Protein AF-A0A9E1IC65-F1 (afdb_monomer_lite)

Structure (mmCIF, N/CA/C/O backbone):
data_AF-A0A9E1IC65-F1
#
_entry.id   AF-A0A9E1IC65-F1
#
loop_
_atom_site.group_PDB
_atom_site.id
_atom_site.type_symbol
_atom_site.label_atom_id
_atom_site.label_alt_id
_atom_site.label_comp_id
_atom_site.label_asym_id
_atom_site.label_entity_id
_atom_site.label_seq_id
_atom_site.pdbx_PDB_ins_code
_atom_site.Cartn_x
_atom_site.Cartn_y
_atom_site.Cartn_z
_atom_site.occupancy
_atom_site.B_iso_or_equiv
_atom_site.auth_seq_id
_atom_site.auth_comp_id
_atom_site.auth_asym_id
_atom_site.auth_atom_id
_atom_site.pdbx_PDB_model_num
ATOM 1 N N . MET A 1 1 ? 51.154 39.496 9.531 1.00 29.27 1 MET A N 1
ATOM 2 C CA . MET A 1 1 ? 51.432 40.783 10.211 1.00 29.27 1 MET A CA 1
ATOM 3 C C . MET A 1 1 ? 50.122 41.545 10.350 1.00 29.27 1 MET A C 1
ATOM 5 O O . MET A 1 1 ? 49.522 41.789 9.315 1.00 29.27 1 MET A O 1
ATOM 9 N N . ARG A 1 2 ? 49.775 41.939 11.593 1.00 27.33 2 ARG A N 1
ATOM 10 C CA . ARG A 1 2 ? 48.664 42.824 12.035 1.00 27.33 2 ARG A CA 1
ATOM 11 C C . ARG A 1 2 ? 47.239 42.296 11.797 1.00 27.33 2 ARG A C 1
ATOM 13 O O . ARG A 1 2 ? 46.967 41.822 10.711 1.00 27.33 2 ARG A O 1
ATOM 20 N N . HIS A 1 3 ? 46.242 42.415 12.674 1.00 28.25 3 HIS A N 1
ATOM 21 C CA . HIS A 1 3 ? 46.009 42.673 14.115 1.00 28.25 3 HIS A CA 1
ATOM 22 C C . HIS A 1 3 ? 44.489 42.391 14.293 1.00 28.25 3 HIS A C 1
ATOM 24 O O . HIS A 1 3 ? 43.756 42.529 13.319 1.00 28.25 3 HIS A O 1
ATOM 30 N N . VAL A 1 4 ? 43.976 41.906 15.430 1.00 24.27 4 VAL A N 1
ATOM 31 C CA . VAL A 1 4 ? 43.189 42.648 16.461 1.00 24.27 4 VAL A CA 1
ATOM 32 C C . VAL A 1 4 ? 42.519 41.524 17.296 1.00 24.27 4 VAL A C 1
ATOM 34 O O . VAL A 1 4 ? 41.928 40.638 16.695 1.00 24.27 4 VAL A O 1
ATOM 37 N N . PHE A 1 5 ? 42.816 41.283 18.579 1.00 24.31 5 PHE A N 1
ATOM 38 C CA . PHE A 1 5 ? 42.510 41.973 19.853 1.00 24.31 5 PHE A CA 1
ATOM 39 C C . PHE A 1 5 ? 41.384 41.286 20.669 1.00 24.31 5 PHE A C 1
ATOM 41 O O . PHE A 1 5 ? 40.281 41.064 20.189 1.00 24.31 5 PHE A O 1
ATOM 48 N N . CYS A 1 6 ? 41.764 40.953 21.907 1.00 21.20 6 CYS A N 1
ATOM 49 C CA . CYS A 1 6 ? 41.114 40.277 23.037 1.00 21.20 6 CYS A CA 1
ATOM 50 C C . CYS A 1 6 ? 39.688 40.728 23.428 1.00 21.20 6 CYS A C 1
ATOM 52 O O . CYS A 1 6 ? 39.386 41.910 23.313 1.00 21.20 6 CYS A O 1
ATOM 54 N N . PHE A 1 7 ? 38.908 39.862 24.101 1.00 21.86 7 PHE A N 1
ATOM 55 C CA . PHE A 1 7 ? 38.798 39.872 25.578 1.00 21.86 7 PHE A CA 1
ATOM 56 C C . PHE A 1 7 ? 38.049 38.657 26.156 1.00 21.86 7 PHE A C 1
ATOM 58 O O . PHE A 1 7 ? 37.003 38.243 25.673 1.00 21.86 7 PHE A O 1
ATOM 65 N N . LEU A 1 8 ? 38.629 38.132 27.236 1.00 20.72 8 LEU A N 1
ATOM 66 C CA . LEU A 1 8 ? 38.137 37.085 28.123 1.00 20.72 8 LEU A CA 1
ATOM 67 C C . LEU A 1 8 ? 37.553 37.784 29.362 1.00 20.72 8 LEU A C 1
ATOM 69 O O . LEU A 1 8 ? 38.257 38.593 29.969 1.00 20.72 8 LEU A O 1
ATOM 73 N N . VAL A 1 9 ? 36.313 37.487 29.756 1.00 21.83 9 VAL A N 1
ATOM 74 C CA . VAL A 1 9 ? 35.778 37.852 31.079 1.00 21.83 9 VAL A CA 1
ATOM 75 C C . VAL A 1 9 ? 35.078 36.638 31.679 1.00 21.83 9 VAL A C 1
ATOM 77 O O . VAL A 1 9 ? 34.094 36.134 31.151 1.00 21.83 9 VAL A O 1
ATOM 80 N N . LEU A 1 10 ? 35.647 36.188 32.794 1.00 22.09 10 LEU A N 1
ATOM 81 C CA . LEU A 1 10 ? 35.143 35.189 33.728 1.00 22.09 10 LEU A CA 1
ATOM 82 C C . LEU A 1 10 ? 34.311 35.924 34.790 1.00 22.09 10 LEU A C 1
ATOM 84 O O . LEU A 1 10 ? 34.825 36.855 35.410 1.00 22.09 10 LEU A O 1
ATOM 88 N N . LEU A 1 11 ? 33.074 35.493 35.041 1.00 23.09 11 LEU A N 1
ATOM 89 C CA . LEU A 1 11 ? 32.314 35.853 36.242 1.00 23.09 11 LEU A CA 1
ATOM 90 C C . LEU A 1 11 ? 31.618 34.608 36.806 1.00 23.09 11 LEU A C 1
ATOM 92 O O . LEU A 1 11 ? 31.007 33.828 36.081 1.00 23.09 11 LEU A O 1
ATOM 96 N N . LEU A 1 12 ? 31.782 34.433 38.115 1.00 22.89 12 LEU A N 1
ATOM 97 C CA . LEU A 1 12 ? 31.319 33.328 38.952 1.00 22.89 12 LEU A CA 1
ATOM 98 C C . LEU A 1 12 ? 29.917 33.606 39.538 1.00 22.89 12 LEU A C 1
ATOM 100 O O . LEU A 1 12 ? 29.748 34.651 40.157 1.00 22.89 12 LEU A O 1
ATOM 104 N N . LEU A 1 13 ? 29.035 32.587 39.456 1.00 25.77 13 LEU A N 1
ATOM 105 C CA . LEU A 1 13 ? 27.944 32.172 40.386 1.00 25.77 13 LEU A CA 1
ATOM 106 C C . LEU A 1 13 ? 26.716 33.113 40.582 1.00 25.77 13 LEU A C 1
ATOM 108 O O . LEU A 1 13 ? 26.878 34.320 40.441 1.00 25.77 13 LEU A O 1
ATOM 112 N N . PRO A 1 14 ? 25.490 32.614 40.932 1.00 23.92 14 PRO A N 1
ATOM 113 C CA . PRO A 1 14 ? 25.208 31.407 41.735 1.00 23.92 14 PRO A CA 1
ATOM 114 C C . PRO A 1 14 ? 24.050 30.479 41.286 1.00 23.92 14 PRO A C 1
ATOM 116 O O . PRO A 1 14 ? 23.178 30.825 40.494 1.00 23.92 14 PRO A O 1
ATOM 119 N N . SER A 1 15 ? 24.029 29.285 41.889 1.00 29.58 15 SER A N 1
ATOM 120 C CA . SER A 1 15 ? 22.929 28.317 41.880 1.00 29.58 15 SER A CA 1
ATOM 121 C C . SER A 1 15 ? 21.605 28.933 42.345 1.00 29.58 15 SER A C 1
ATOM 123 O O . SER A 1 15 ? 21.526 29.468 43.450 1.00 29.58 15 SER A O 1
ATOM 125 N N . SER A 1 16 ? 20.545 28.786 41.548 1.00 23.80 16 SER A N 1
ATOM 126 C CA . SER A 1 16 ? 19.160 28.895 42.020 1.00 23.80 16 SER A CA 1
ATOM 127 C C . SER A 1 16 ? 18.233 27.981 41.207 1.00 23.80 16 SER A C 1
ATOM 129 O O . SER A 1 16 ? 18.152 28.041 39.986 1.00 23.80 16 SER A O 1
ATOM 131 N N . THR A 1 17 ? 17.633 27.056 41.950 1.00 25.48 17 THR A N 1
ATOM 132 C CA . THR A 1 17 ? 16.370 26.325 41.768 1.00 25.48 17 THR A CA 1
ATOM 133 C C . THR A 1 17 ? 15.475 26.644 40.558 1.00 25.48 17 THR A C 1
ATOM 135 O O . THR A 1 17 ? 14.987 27.760 40.419 1.00 25.48 17 THR A O 1
ATOM 138 N N . LEU A 1 18 ? 15.173 25.580 39.796 1.00 35.72 18 LEU A N 1
ATOM 139 C CA . LEU A 1 18 ? 13.848 25.169 39.289 1.00 35.72 18 LEU A CA 1
ATOM 140 C C . LEU A 1 18 ? 12.803 26.274 39.037 1.00 35.72 18 LEU A C 1
ATOM 142 O O . LEU A 1 18 ? 12.090 26.673 39.952 1.00 35.72 18 LEU A O 1
ATOM 146 N N . ALA A 1 19 ? 12.613 26.623 37.763 1.00 23.31 19 ALA A N 1
ATOM 147 C CA . ALA A 1 19 ? 11.304 26.924 37.173 1.00 23.31 19 ALA A CA 1
ATOM 148 C C . ALA A 1 19 ? 11.429 26.912 35.636 1.00 23.31 19 ALA A C 1
ATOM 150 O O . ALA A 1 19 ? 12.021 27.816 35.047 1.00 23.31 19 ALA A O 1
ATOM 151 N N . ARG A 1 20 ? 10.894 25.876 34.973 1.00 25.72 20 ARG A N 1
ATOM 152 C CA . ARG A 1 20 ? 10.698 25.877 33.512 1.00 25.72 20 ARG A CA 1
ATOM 153 C C . ARG A 1 20 ? 9.511 26.799 33.179 1.00 25.72 20 ARG A C 1
ATOM 155 O O . ARG A 1 20 ? 8.475 26.676 33.831 1.00 25.72 20 ARG A O 1
ATOM 162 N N . PRO A 1 21 ? 9.611 27.704 32.190 1.00 26.75 21 PRO A N 1
ATOM 163 C CA . PRO A 1 21 ? 8.487 28.544 31.807 1.00 26.75 21 PRO A CA 1
ATOM 164 C C . PRO A 1 21 ? 7.533 27.762 30.897 1.00 26.75 21 PRO A C 1
ATOM 166 O O . PRO A 1 21 ? 7.860 27.460 29.751 1.00 26.75 21 PRO A O 1
ATOM 169 N N . HIS A 1 22 ? 6.328 27.476 31.394 1.00 28.56 22 HIS A N 1
ATOM 170 C CA . HIS A 1 22 ? 5.188 27.119 30.552 1.00 28.56 22 HIS A CA 1
ATOM 171 C C . HIS A 1 22 ? 4.829 28.315 29.662 1.00 28.56 22 HIS A C 1
ATOM 173 O O . HIS A 1 22 ? 4.206 29.279 30.109 1.00 28.56 22 HIS A O 1
ATOM 179 N N . LYS A 1 23 ? 5.199 28.249 28.382 1.00 26.09 23 LYS A N 1
ATOM 180 C CA . LYS A 1 23 ? 4.538 29.028 27.335 1.00 26.09 23 LYS A CA 1
ATOM 181 C C . LYS A 1 23 ? 3.358 28.208 26.825 1.00 26.09 23 LYS A C 1
ATOM 183 O O . LYS A 1 23 ? 3.530 27.293 26.031 1.00 26.09 23 LYS A O 1
ATOM 188 N N . LYS A 1 24 ? 2.168 28.557 27.320 1.00 29.45 24 LYS A N 1
ATOM 189 C CA . LYS A 1 24 ? 0.877 28.222 26.713 1.00 29.45 24 LYS A CA 1
ATOM 190 C C . LYS A 1 24 ? 0.864 28.796 25.293 1.00 29.45 24 LYS A C 1
ATOM 192 O O . LYS A 1 24 ? 0.723 30.007 25.128 1.00 29.45 24 LYS A O 1
ATOM 197 N N . ALA A 1 25 ? 1.058 27.939 24.298 1.00 27.72 25 ALA A N 1
ATOM 198 C CA . ALA A 1 25 ? 0.564 28.193 22.957 1.00 27.72 25 ALA A CA 1
ATOM 199 C C . ALA A 1 25 ? -0.916 27.787 22.944 1.00 27.72 25 ALA A C 1
ATOM 201 O O . ALA A 1 25 ? -1.275 26.720 23.434 1.00 27.72 25 ALA A O 1
ATOM 202 N N . GLN A 1 26 ? -1.762 28.699 22.480 1.00 32.38 26 GLN A N 1
ATOM 203 C CA . GLN A 1 26 ? -3.153 28.444 22.128 1.00 32.38 26 GLN A CA 1
ATOM 204 C C . GLN A 1 26 ? -3.204 27.373 21.035 1.00 32.38 26 GLN A C 1
ATOM 206 O O . GLN A 1 26 ? -2.729 27.612 19.929 1.00 32.38 26 GLN A O 1
ATOM 211 N N . THR A 1 27 ? -3.798 26.232 21.354 1.00 33.16 27 THR A N 1
ATOM 212 C CA . THR A 1 27 ? -4.341 25.258 20.404 1.00 33.16 27 THR A CA 1
ATOM 213 C C . THR A 1 27 ? -5.614 24.737 21.039 1.00 33.16 27 THR A C 1
ATOM 215 O O . THR A 1 27 ? -5.593 24.357 22.212 1.00 33.16 27 THR A O 1
ATOM 218 N N . ASP A 1 28 ? -6.705 24.822 20.291 1.00 35.25 28 ASP A N 1
ATOM 219 C CA . ASP A 1 28 ? -8.028 24.404 20.720 1.00 35.25 28 ASP A CA 1
ATOM 220 C C . ASP A 1 28 ? -8.052 22.924 21.125 1.00 35.25 28 ASP A C 1
ATOM 222 O O . ASP A 1 28 ? -7.306 22.079 20.628 1.00 35.25 28 ASP A O 1
ATOM 226 N N . ASP A 1 29 ? -8.891 22.689 22.121 1.00 40.97 29 ASP A N 1
ATOM 227 C CA . ASP A 1 29 ? -9.025 21.521 22.974 1.00 40.97 29 ASP A CA 1
ATOM 228 C C . ASP A 1 29 ? -9.758 20.380 22.251 1.00 40.97 29 ASP A C 1
ATOM 230 O O . ASP A 1 29 ? -10.982 20.379 22.150 1.00 40.97 29 ASP A O 1
ATOM 234 N N . LEU A 1 30 ? -9.001 19.410 21.737 1.00 46.44 30 LEU A N 1
ATOM 235 C CA . LEU A 1 30 ? -9.465 18.039 21.523 1.00 46.44 30 LEU A CA 1
ATOM 236 C C . LEU A 1 30 ? -8.385 17.113 22.089 1.00 46.44 30 LEU A C 1
ATOM 238 O O . LEU A 1 30 ? -7.397 16.788 21.422 1.00 46.44 30 LEU A O 1
ATOM 242 N N . SER A 1 31 ? -8.528 16.753 23.364 1.00 67.75 31 SER A N 1
ATOM 243 C CA . SER A 1 31 ? -7.747 15.682 23.981 1.00 67.75 31 SER A CA 1
ATOM 244 C C . SER A 1 31 ? -8.004 14.376 23.226 1.00 67.75 31 SER A C 1
ATOM 246 O O . SER A 1 31 ? -9.156 13.981 23.080 1.00 67.75 31 SER A O 1
ATOM 248 N N . LEU A 1 32 ? -6.944 13.728 22.738 1.00 82.25 32 LEU A N 1
ATOM 249 C CA . LEU A 1 32 ? -7.019 12.363 22.213 1.00 82.25 32 LEU A CA 1
ATOM 250 C C . LEU A 1 32 ? -7.112 11.409 23.404 1.00 82.25 32 LEU A C 1
ATOM 252 O O . LEU A 1 32 ? -6.201 11.427 24.235 1.00 82.25 32 LEU A O 1
ATOM 256 N N . ASP A 1 33 ? -8.184 10.623 23.491 1.00 88.19 33 ASP A N 1
ATOM 257 C CA . ASP A 1 33 ? -8.290 9.580 24.514 1.00 88.19 33 ASP A CA 1
ATOM 258 C C . ASP A 1 33 ? -7.548 8.324 24.048 1.00 88.19 33 ASP A C 1
ATOM 260 O O . ASP A 1 33 ? -7.618 7.971 22.872 1.00 88.19 33 ASP A O 1
ATOM 264 N N . VAL A 1 34 ? -6.811 7.670 24.944 1.00 92.50 34 VAL A N 1
ATOM 265 C CA . VAL A 1 34 ? -6.111 6.411 24.650 1.00 92.50 34 VAL A CA 1
ATOM 266 C C . VAL A 1 34 ? -6.765 5.320 25.479 1.00 92.50 34 VAL A C 1
ATOM 268 O O . VAL A 1 34 ? -6.668 5.325 26.708 1.00 92.50 34 VAL A O 1
ATOM 271 N N . VAL A 1 35 ? -7.420 4.382 24.802 1.00 93.44 35 VAL A N 1
ATOM 272 C CA . VAL A 1 35 ? -8.133 3.273 25.432 1.00 93.44 35 VAL A CA 1
ATOM 273 C C . VAL A 1 35 ? -7.311 2.007 25.267 1.00 93.44 35 VAL A C 1
ATOM 275 O O . VAL A 1 35 ? -7.036 1.565 24.152 1.00 93.44 35 VAL A O 1
ATOM 278 N N . TYR A 1 36 ? -6.930 1.417 26.396 1.00 95.19 36 TYR A N 1
ATOM 279 C CA . TYR A 1 36 ? -6.294 0.109 26.422 1.00 95.19 36 TYR A CA 1
ATOM 280 C C . TYR A 1 36 ? -7.346 -0.965 26.644 1.00 95.19 36 TYR A C 1
ATOM 282 O O . TYR A 1 36 ? -8.222 -0.818 27.498 1.00 95.19 36 TYR A O 1
ATOM 290 N N . MET A 1 37 ? -7.238 -2.055 25.899 1.00 94.94 37 MET A N 1
ATOM 291 C CA . MET A 1 37 ? -8.182 -3.159 25.965 1.00 94.94 37 MET A CA 1
ATOM 292 C C . MET A 1 37 ? -7.465 -4.505 25.901 1.00 94.94 37 MET A C 1
ATOM 294 O O . MET A 1 37 ? -6.342 -4.590 25.421 1.00 94.94 37 MET A O 1
ATOM 298 N N . GLU A 1 38 ? -8.079 -5.565 26.410 1.00 94.12 38 GLU A N 1
ATOM 299 C CA . GLU A 1 38 ? -7.533 -6.926 26.362 1.00 94.12 38 GLU A CA 1
ATOM 300 C C . GLU A 1 38 ? -8.645 -7.953 26.198 1.00 94.12 38 GLU A C 1
ATOM 302 O O . GLU A 1 38 ? -9.810 -7.663 26.443 1.00 94.12 38 GLU A O 1
ATOM 307 N N . ARG A 1 39 ? -8.307 -9.170 25.784 1.00 89.12 39 ARG A N 1
ATOM 308 C CA . ARG A 1 39 ? -9.278 -10.259 25.661 1.00 89.12 39 ARG A CA 1
ATOM 309 C C . ARG A 1 39 ? -8.692 -11.560 26.176 1.00 89.12 39 ARG A C 1
ATOM 311 O O . ARG A 1 39 ? -7.478 -11.749 26.151 1.00 89.12 39 ARG A O 1
ATOM 318 N N . ALA A 1 40 ? -9.564 -12.447 26.646 1.00 79.12 40 ALA A N 1
ATOM 319 C CA . ALA A 1 40 ? -9.145 -13.739 27.174 1.00 79.12 40 ALA A CA 1
ATOM 320 C C . ALA A 1 40 ? -8.654 -14.671 26.058 1.00 79.12 40 ALA A C 1
ATOM 322 O O . ALA A 1 40 ? -7.606 -15.293 26.202 1.00 79.12 40 ALA A O 1
ATOM 323 N N . ASP A 1 41 ? -9.392 -14.723 24.944 1.00 77.56 41 ASP A N 1
ATOM 324 C CA . ASP A 1 41 ? -9.122 -15.614 23.820 1.00 77.56 41 ASP A CA 1
ATOM 325 C C . ASP A 1 41 ? -9.396 -14.907 22.486 1.00 77.56 41 ASP A C 1
ATOM 327 O O . ASP A 1 41 ? -10.207 -13.981 22.391 1.00 77.56 41 ASP A O 1
ATOM 331 N N . ARG A 1 42 ? -8.741 -15.365 21.414 1.00 70.38 42 ARG A N 1
ATOM 332 C CA . ARG A 1 42 ? -8.971 -14.832 20.065 1.00 70.38 42 ARG A CA 1
ATOM 333 C C . ARG A 1 42 ? -10.439 -15.047 19.670 1.00 70.38 42 ARG A C 1
ATOM 335 O O . ARG A 1 42 ? -10.915 -16.179 19.667 1.00 70.38 42 ARG A O 1
ATOM 342 N N . GLY A 1 43 ? -11.138 -13.963 19.332 1.00 69.88 43 GLY A N 1
ATOM 343 C CA . GLY A 1 43 ? -12.562 -13.982 18.972 1.00 69.88 43 GLY A CA 1
ATOM 344 C C . GLY A 1 43 ? -13.537 -13.719 20.126 1.00 69.88 43 GLY A C 1
ATOM 345 O O . GLY A 1 43 ? -14.733 -13.612 19.870 1.00 69.88 43 GLY A O 1
ATOM 346 N N . SER A 1 44 ? -13.072 -13.573 21.374 1.00 80.75 44 SER A N 1
ATOM 347 C CA . SER A 1 44 ? -13.915 -13.015 22.440 1.00 80.75 44 SER A CA 1
ATOM 348 C C . SER A 1 44 ? -13.969 -11.482 22.350 1.00 80.75 44 SER A C 1
ATOM 350 O O . SER A 1 44 ? -13.019 -10.882 21.828 1.00 80.75 44 SER A O 1
ATOM 352 N N . PRO A 1 45 ? -15.016 -10.835 22.903 1.00 86.88 45 PRO A N 1
ATOM 353 C CA . PRO A 1 45 ? -15.024 -9.388 23.086 1.00 86.88 45 PRO A CA 1
ATOM 354 C C . PRO A 1 45 ? -13.794 -8.916 23.866 1.00 86.88 45 PRO A C 1
ATOM 356 O O . PRO A 1 45 ? -13.247 -9.650 24.700 1.00 86.88 45 PRO A O 1
ATOM 359 N N . PHE A 1 46 ? -13.371 -7.689 23.593 1.00 92.62 46 PHE A N 1
ATOM 360 C CA . PHE A 1 46 ? -12.366 -7.001 24.384 1.00 92.62 46 PHE A CA 1
ATOM 361 C C . PHE A 1 46 ? -12.987 -6.447 25.666 1.00 92.62 46 PHE A C 1
ATOM 363 O O . PHE A 1 46 ? -14.148 -6.060 25.692 1.00 92.62 46 PHE A O 1
ATOM 370 N N . HIS A 1 47 ? -12.194 -6.369 26.722 1.00 93.62 47 HIS A N 1
ATOM 371 C CA . HIS A 1 47 ? -12.498 -5.679 27.964 1.00 93.62 47 HIS A CA 1
ATOM 372 C C . HIS A 1 47 ? -11.586 -4.470 28.089 1.00 93.62 47 HIS A C 1
ATOM 374 O O . HIS A 1 47 ? -10.379 -4.566 27.846 1.00 93.62 47 HIS A O 1
ATOM 380 N N . ARG A 1 48 ? -12.150 -3.335 28.496 1.00 94.44 48 ARG A N 1
ATOM 381 C CA . ARG A 1 48 ? -11.364 -2.145 28.808 1.00 94.44 48 ARG A CA 1
ATOM 382 C C . ARG A 1 48 ? -10.465 -2.395 30.020 1.00 94.44 48 ARG A C 1
ATOM 384 O O . ARG A 1 48 ? -10.895 -2.942 31.034 1.00 94.44 48 ARG A O 1
ATOM 391 N N . ILE A 1 49 ? -9.212 -1.962 29.930 1.00 93.38 49 ILE A N 1
ATOM 392 C CA . ILE A 1 49 ? -8.272 -1.991 31.050 1.00 93.38 49 ILE A CA 1
ATOM 393 C C . ILE A 1 49 ? -8.441 -0.696 31.843 1.00 93.38 49 ILE A C 1
ATOM 395 O O . ILE A 1 49 ? -7.978 0.353 31.406 1.00 93.38 49 ILE A O 1
ATOM 399 N N . ASP A 1 50 ? -9.049 -0.786 33.028 1.00 89.94 50 ASP A N 1
ATOM 400 C CA . ASP A 1 50 ? -9.262 0.353 33.943 1.00 89.94 50 ASP A CA 1
ATOM 401 C C . ASP A 1 50 ? -8.340 0.329 35.182 1.00 89.94 50 ASP A C 1
ATOM 403 O O . ASP A 1 50 ? -8.397 1.197 36.061 1.00 89.94 50 ASP A O 1
ATOM 407 N N . GLU A 1 51 ? -7.451 -0.664 35.274 1.00 94.00 51 GLU A N 1
ATOM 408 C CA . GLU A 1 51 ? -6.492 -0.796 36.370 1.00 94.00 51 GLU A CA 1
ATOM 409 C C . GLU A 1 51 ? -5.478 0.353 36.362 1.00 94.00 51 GLU A C 1
ATOM 411 O O . GLU A 1 51 ? -4.532 0.380 35.573 1.00 94.00 51 GLU A O 1
ATOM 416 N N . ARG A 1 52 ? -5.641 1.294 37.297 1.00 92.38 52 ARG A N 1
ATOM 417 C CA . ARG A 1 52 ? -4.836 2.520 37.366 1.00 92.38 52 ARG A CA 1
ATOM 418 C C . ARG A 1 52 ? -3.323 2.286 37.308 1.00 92.38 52 ARG A C 1
ATOM 420 O O . ARG A 1 52 ? -2.646 2.980 36.561 1.00 92.38 52 ARG A O 1
ATOM 427 N N . GLU A 1 53 ? -2.789 1.343 38.086 1.00 94.81 53 GLU A N 1
ATOM 428 C CA . GLU A 1 53 ? -1.340 1.070 38.108 1.00 94.81 53 GLU A CA 1
ATOM 429 C C . GLU A 1 53 ? -0.836 0.541 36.756 1.00 94.81 53 GLU A C 1
ATOM 431 O O . GLU A 1 53 ? 0.259 0.896 36.314 1.00 94.81 53 GLU A O 1
ATOM 436 N N . ARG A 1 54 ? -1.650 -0.272 36.071 1.00 94.81 54 ARG A N 1
ATOM 437 C CA . ARG A 1 54 ? -1.330 -0.816 34.749 1.00 94.81 54 ARG A CA 1
ATOM 438 C C . ARG A 1 54 ? -1.401 0.270 33.679 1.00 94.81 54 ARG A C 1
ATOM 440 O O . ARG A 1 54 ? -0.459 0.397 32.905 1.00 94.81 54 ARG A O 1
ATOM 447 N N . ILE A 1 55 ? -2.433 1.116 33.697 1.00 93.50 55 ILE A N 1
ATOM 448 C CA . ILE A 1 55 ? -2.529 2.287 32.810 1.00 93.50 55 ILE A CA 1
ATOM 449 C C . ILE A 1 55 ? -1.340 3.233 33.023 1.00 93.50 55 ILE A C 1
ATOM 451 O O . ILE A 1 55 ? -0.710 3.645 32.055 1.00 93.50 55 ILE A O 1
ATOM 455 N N . GLU A 1 56 ? -0.991 3.565 34.272 1.00 93.75 56 GLU A N 1
ATOM 456 C CA . GLU A 1 56 ? 0.144 4.451 34.574 1.00 93.75 56 GLU A CA 1
ATOM 457 C C . GLU A 1 56 ? 1.466 3.892 34.018 1.00 93.75 56 GLU A C 1
ATOM 459 O O . GLU A 1 56 ? 2.290 4.655 33.515 1.00 93.75 56 GLU A O 1
ATOM 464 N N . LYS A 1 57 ? 1.654 2.567 34.047 1.00 95.44 57 LYS A N 1
ATOM 465 C CA . LYS A 1 57 ? 2.805 1.881 33.441 1.00 95.44 57 LYS A CA 1
ATOM 466 C C . LYS A 1 57 ? 2.790 1.953 31.907 1.00 95.44 57 LYS A C 1
ATOM 468 O O . LYS A 1 57 ? 3.822 2.251 31.314 1.00 95.44 57 LYS A O 1
ATOM 473 N N . LEU A 1 58 ? 1.649 1.709 31.264 1.00 94.50 58 LEU A N 1
ATOM 474 C CA . LEU A 1 58 ? 1.518 1.788 29.801 1.00 94.50 58 LEU A CA 1
ATOM 475 C C . LEU A 1 58 ? 1.748 3.222 29.296 1.00 94.50 58 LEU A C 1
ATOM 477 O O . LEU A 1 58 ? 2.474 3.435 28.328 1.00 94.50 58 LEU A O 1
ATOM 481 N N . LEU A 1 59 ? 1.227 4.218 30.017 1.00 92.12 59 LEU A N 1
ATOM 482 C CA . LEU A 1 59 ? 1.482 5.631 29.738 1.00 92.12 59 LEU A CA 1
ATOM 483 C C . LEU A 1 59 ? 2.962 6.001 29.898 1.00 92.12 59 LEU A C 1
ATOM 485 O O . LEU A 1 59 ? 3.466 6.790 29.108 1.00 92.12 59 LEU A O 1
ATOM 489 N N . GLN A 1 60 ? 3.672 5.424 30.874 1.00 94.81 60 GLN A N 1
ATOM 490 C CA . GLN A 1 60 ? 5.126 5.605 30.990 1.00 94.81 60 GLN A CA 1
ATOM 491 C C . GLN A 1 60 ? 5.871 5.031 29.783 1.00 94.81 60 GLN A C 1
ATOM 493 O O . GLN A 1 60 ? 6.831 5.638 29.322 1.00 94.81 60 GLN A O 1
ATOM 498 N N . TRP A 1 61 ? 5.436 3.891 29.244 1.00 95.00 61 TRP A N 1
ATOM 499 C CA . TRP A 1 61 ? 6.032 3.330 28.029 1.00 95.00 61 TRP A CA 1
ATOM 500 C C . TRP A 1 61 ? 5.769 4.189 26.788 1.00 95.00 61 TRP A C 1
ATOM 502 O O . TRP A 1 61 ? 6.624 4.268 25.908 1.00 95.00 61 TRP A O 1
ATOM 512 N N . MET A 1 62 ? 4.628 4.879 26.739 1.00 93.44 62 MET A N 1
ATOM 513 C CA . MET A 1 62 ? 4.301 5.851 25.693 1.00 93.44 62 MET A CA 1
ATOM 514 C C . MET A 1 62 ? 4.952 7.231 25.885 1.00 93.44 62 MET A C 1
ATOM 516 O O . MET A 1 62 ? 4.808 8.077 25.008 1.00 93.44 62 MET A O 1
ATOM 520 N N . ASP A 1 63 ? 5.686 7.483 26.976 1.00 92.69 63 ASP A N 1
ATOM 521 C CA . ASP A 1 63 ? 6.400 8.753 27.201 1.00 92.69 63 ASP A CA 1
ATOM 522 C C . ASP A 1 63 ? 7.693 8.808 26.367 1.00 92.69 63 ASP A C 1
ATOM 524 O O . ASP A 1 63 ? 8.816 8.741 26.873 1.00 92.69 63 ASP A O 1
ATOM 528 N N . ASN A 1 64 ? 7.532 8.845 25.043 1.00 92.00 64 ASN A N 1
ATOM 529 C CA . ASN A 1 64 ? 8.625 8.883 24.083 1.00 92.00 64 ASN A CA 1
ATOM 530 C C . ASN A 1 64 ? 8.238 9.620 22.785 1.00 92.00 64 ASN A C 1
ATOM 532 O O . ASN A 1 64 ? 7.071 9.716 22.410 1.00 92.00 64 ASN A O 1
ATOM 536 N N . GLU A 1 65 ? 9.248 10.108 22.055 1.00 92.94 65 GLU A N 1
ATOM 537 C CA . GLU A 1 65 ? 9.051 10.920 20.842 1.00 92.94 65 GLU A CA 1
ATOM 538 C C . GLU A 1 65 ? 8.296 10.195 19.709 1.00 92.94 65 GLU A C 1
ATOM 540 O O . GLU A 1 65 ? 7.649 10.859 18.897 1.00 92.94 65 GLU A O 1
ATOM 545 N N . ALA A 1 66 ? 8.384 8.861 19.619 1.00 93.12 66 ALA A N 1
ATOM 546 C CA . ALA A 1 66 ? 7.691 8.096 18.580 1.00 93.12 66 ALA A CA 1
ATOM 547 C C . ALA A 1 66 ? 6.185 8.027 18.858 1.00 93.12 66 ALA A C 1
ATOM 549 O O . ALA A 1 66 ? 5.391 8.284 17.955 1.00 93.12 66 ALA A O 1
ATOM 550 N N . ALA A 1 67 ? 5.799 7.751 20.107 1.00 94.62 67 ALA A N 1
ATOM 551 C CA . ALA A 1 67 ? 4.404 7.743 20.535 1.00 94.62 67 ALA A CA 1
ATOM 552 C C . ALA A 1 67 ? 3.764 9.136 20.421 1.00 94.62 67 ALA A C 1
ATOM 554 O O . ALA A 1 67 ? 2.681 9.266 19.852 1.00 94.62 67 ALA A O 1
ATOM 555 N N . ASP A 1 68 ? 4.459 10.196 20.845 1.00 93.88 68 ASP A N 1
ATOM 556 C CA . ASP A 1 68 ? 3.990 11.577 20.659 1.00 93.88 68 ASP A CA 1
ATOM 557 C C . ASP A 1 68 ? 3.734 11.909 19.181 1.00 93.88 68 ASP A C 1
ATOM 559 O O . ASP A 1 68 ? 2.745 12.563 18.826 1.00 93.88 68 ASP A O 1
ATOM 563 N N . PHE A 1 69 ? 4.629 11.460 18.296 1.00 95.19 69 PHE A N 1
ATOM 564 C CA . PHE A 1 69 ? 4.485 11.664 16.860 1.00 95.19 69 PHE A CA 1
ATOM 565 C C . PHE A 1 69 ? 3.309 10.862 16.290 1.00 95.19 69 PHE A C 1
ATOM 567 O O . PHE A 1 69 ? 2.489 11.443 15.577 1.00 95.19 69 PHE A O 1
ATOM 574 N N . ALA A 1 70 ? 3.178 9.588 16.665 1.00 95.75 70 ALA A N 1
ATOM 575 C CA . ALA A 1 70 ? 2.072 8.712 16.286 1.00 95.75 70 ALA A CA 1
ATOM 576 C C . ALA A 1 70 ? 0.710 9.323 16.655 1.00 95.75 70 ALA A C 1
ATOM 578 O O . ALA A 1 70 ? -0.135 9.539 15.786 1.00 95.75 70 ALA A O 1
ATOM 579 N N . LEU A 1 71 ? 0.526 9.710 17.921 1.00 94.50 71 LEU A N 1
ATOM 580 C CA . LEU A 1 71 ? -0.724 10.292 18.419 1.00 94.50 71 LEU A CA 1
ATOM 581 C C . LEU A 1 71 ? -1.072 11.618 17.729 1.00 94.50 71 LEU A C 1
ATOM 583 O O . LEU A 1 71 ? -2.243 11.905 17.468 1.00 94.50 71 LEU A O 1
ATOM 587 N N . ARG A 1 72 ? -0.066 12.442 17.408 1.00 94.12 72 ARG A N 1
ATOM 588 C CA . ARG A 1 72 ? -0.270 13.693 16.664 1.00 94.12 72 ARG A CA 1
ATOM 589 C C . ARG A 1 72 ? -0.761 13.430 15.243 1.00 94.12 72 ARG A C 1
ATOM 591 O O . ARG A 1 72 ? -1.693 14.102 14.802 1.00 94.12 72 ARG A O 1
ATOM 598 N N . LEU A 1 73 ? -0.128 12.495 14.536 1.00 95.31 73 LEU A N 1
ATOM 599 C CA . LEU A 1 73 ? -0.516 12.133 13.175 1.00 95.31 73 LEU A CA 1
ATOM 600 C C . LEU A 1 73 ? -1.908 11.499 13.148 1.00 95.31 73 LEU A C 1
ATOM 602 O O . LEU A 1 73 ? -2.751 11.936 12.373 1.00 95.31 73 LEU A O 1
ATOM 606 N N . TYR A 1 74 ? -2.182 10.556 14.050 1.00 95.06 74 TYR A N 1
ATOM 607 C CA . TYR A 1 74 ? -3.498 9.935 14.174 1.00 95.06 74 TYR A CA 1
ATOM 608 C C . TYR A 1 74 ? -4.600 10.973 14.402 1.00 95.06 74 TYR A C 1
ATOM 610 O O . TYR A 1 74 ? -5.617 10.963 13.717 1.00 95.06 74 TYR A O 1
ATOM 618 N N . ARG A 1 75 ? -4.380 11.932 15.312 1.00 92.25 75 ARG A N 1
ATOM 619 C CA . ARG A 1 75 ? -5.341 13.016 15.566 1.00 92.25 75 ARG A CA 1
ATOM 620 C C . ARG A 1 75 ? -5.619 13.848 14.316 1.00 92.25 75 ARG A C 1
ATOM 622 O O . ARG A 1 75 ? -6.763 14.214 14.075 1.00 92.25 75 ARG A O 1
ATOM 629 N N . SER A 1 76 ? -4.582 14.169 13.550 1.00 92.12 76 SER A N 1
ATOM 630 C CA . SER A 1 76 ? -4.719 14.921 12.301 1.00 92.12 76 SER A CA 1
ATOM 631 C C . SER A 1 76 ? -5.496 14.123 11.243 1.00 92.12 76 SER A C 1
ATOM 633 O O . SER A 1 76 ? -6.401 14.662 10.605 1.00 92.12 76 SER A O 1
ATOM 635 N N . ALA A 1 77 ? -5.232 12.821 11.108 1.00 92.81 77 ALA A N 1
ATOM 636 C CA . ALA A 1 77 ? -6.008 11.948 10.229 1.00 92.81 77 ALA A CA 1
ATOM 637 C C . ALA A 1 77 ? -7.481 11.857 10.669 1.00 92.81 77 ALA A C 1
ATOM 639 O O . ALA A 1 77 ? -8.379 12.028 9.850 1.00 92.81 77 ALA A O 1
ATOM 640 N N . TRP A 1 78 ? -7.740 11.701 11.971 1.00 91.06 78 TRP A N 1
ATOM 641 C CA . TRP A 1 78 ? -9.093 11.620 12.530 1.00 91.06 78 TRP A CA 1
ATOM 642 C C . TRP A 1 78 ? -9.955 12.843 12.211 1.00 91.06 78 TRP A C 1
ATOM 644 O O . TRP A 1 78 ? -11.145 12.707 11.952 1.00 91.06 78 TRP A O 1
ATOM 654 N N . GLN A 1 79 ? -9.374 14.045 12.181 1.00 88.44 79 GLN A N 1
ATOM 655 C CA . GLN A 1 79 ? -10.107 15.278 11.856 1.00 88.44 79 GLN A CA 1
ATOM 656 C C . GLN A 1 79 ? -10.740 15.274 10.455 1.00 88.44 79 GLN A C 1
ATOM 658 O O . GLN A 1 79 ? -11.584 16.121 10.171 1.00 88.44 79 GLN A O 1
ATOM 663 N N . ARG A 1 80 ? -10.340 14.339 9.586 1.00 86.75 80 ARG A N 1
ATOM 664 C CA . ARG A 1 80 ? -10.902 14.147 8.245 1.00 86.75 80 ARG A CA 1
ATOM 665 C C . ARG A 1 80 ? -12.063 13.150 8.215 1.00 86.75 80 ARG A C 1
ATOM 667 O O . ARG A 1 80 ? -12.713 13.038 7.178 1.00 86.75 80 ARG A O 1
ATOM 674 N N . ARG A 1 81 ? -12.370 12.474 9.331 1.00 77.12 81 ARG A N 1
ATOM 675 C CA . ARG A 1 81 ? -13.596 11.676 9.470 1.00 77.12 81 ARG A CA 1
ATOM 676 C C . ARG A 1 81 ? -14.822 12.589 9.415 1.00 77.12 81 ARG A C 1
ATOM 678 O O . ARG A 1 81 ? -14.828 13.688 9.969 1.00 77.12 81 ARG A O 1
ATOM 685 N N . LEU A 1 82 ? -15.884 12.112 8.772 1.00 60.72 82 LEU A N 1
ATOM 686 C CA . LEU A 1 82 ? -17.133 12.864 8.589 1.00 60.72 82 LEU A CA 1
ATOM 687 C C . LEU A 1 82 ? -18.123 12.718 9.763 1.00 60.72 82 LEU A C 1
ATOM 689 O O . LEU A 1 82 ? -19.187 13.334 9.737 1.00 60.72 82 LEU A O 1
ATOM 693 N N . ASP A 1 83 ? -17.795 11.925 10.788 1.00 69.19 83 ASP A N 1
ATOM 694 C CA . ASP A 1 83 ? -18.700 11.572 11.894 1.00 69.19 83 ASP A CA 1
ATOM 695 C C . ASP A 1 83 ? -18.674 12.553 13.084 1.00 69.19 83 ASP A C 1
ATOM 697 O O . ASP A 1 83 ? -19.569 12.522 13.930 1.00 69.19 83 ASP A O 1
ATOM 701 N N . GLY A 1 84 ? -17.685 13.453 13.147 1.00 67.62 84 GLY A N 1
ATOM 702 C CA . GLY A 1 84 ? -17.575 14.489 14.179 1.00 67.62 84 GLY A CA 1
ATOM 703 C C . GLY A 1 84 ? -17.338 13.963 15.601 1.00 67.62 84 GLY A C 1
ATOM 704 O O . GLY A 1 84 ? -17.457 14.738 16.554 1.00 67.62 84 GLY A O 1
ATOM 705 N N . GLN A 1 85 ? -17.015 12.676 15.759 1.00 77.25 85 GLN A N 1
ATOM 706 C CA . GLN A 1 85 ? -16.735 12.072 17.060 1.00 77.25 85 GLN A CA 1
ATOM 707 C C . GLN A 1 85 ? -15.385 12.558 17.610 1.00 77.25 85 GLN A C 1
ATOM 709 O O . GLN A 1 85 ? -14.473 12.869 16.833 1.00 77.25 85 GLN A O 1
ATOM 714 N N . PRO A 1 86 ? -15.220 12.650 18.944 1.00 83.25 86 PRO A N 1
ATOM 715 C CA . PRO A 1 86 ? -13.918 12.933 19.530 1.00 83.25 86 PRO A CA 1
ATOM 716 C C . PRO A 1 86 ? -12.932 11.806 19.185 1.00 83.25 86 PRO A C 1
ATOM 718 O O . PRO A 1 86 ? -13.335 10.646 19.103 1.00 83.25 86 PRO A O 1
ATOM 721 N N . PRO A 1 87 ? -11.642 12.122 18.988 1.00 87.81 87 PRO A N 1
ATOM 722 C CA . PRO A 1 87 ? -10.669 11.120 18.596 1.00 87.81 87 PRO A CA 1
ATOM 723 C C . PRO A 1 87 ? -10.353 10.174 19.761 1.00 87.81 87 PRO A C 1
ATOM 725 O O . PRO A 1 87 ? -9.981 10.627 20.849 1.00 87.81 87 PRO A O 1
ATOM 728 N N . VAL A 1 88 ? -10.451 8.867 19.503 1.00 90.31 88 VAL A N 1
ATOM 729 C CA . VAL A 1 88 ? -10.092 7.796 20.446 1.00 90.31 88 VAL A CA 1
ATOM 730 C C . VAL A 1 88 ? -9.072 6.871 19.793 1.00 90.31 88 VAL A C 1
ATOM 732 O O . VAL A 1 88 ? -9.247 6.453 18.655 1.00 90.31 88 VAL A O 1
ATOM 735 N N . PHE A 1 89 ? -7.992 6.571 20.506 1.00 92.94 89 PHE A N 1
ATOM 736 C CA . PHE A 1 89 ? -6.901 5.717 20.055 1.00 92.94 89 PHE A CA 1
ATOM 737 C C . PHE A 1 89 ? -6.925 4.394 20.821 1.00 92.94 89 PHE A C 1
ATOM 739 O O . PHE A 1 89 ? -6.619 4.360 22.015 1.00 92.94 89 PHE A O 1
ATOM 746 N N . TYR A 1 90 ? -7.286 3.308 20.141 1.00 94.31 90 TYR A N 1
ATOM 747 C CA . TYR A 1 90 ? -7.443 1.992 20.758 1.00 94.31 90 TYR A CA 1
ATOM 748 C C . TYR A 1 90 ? -6.172 1.143 20.638 1.00 94.31 90 TYR A C 1
ATOM 750 O O . TYR A 1 90 ? -5.645 0.934 19.541 1.00 94.31 90 TYR A O 1
ATOM 758 N N . ILE A 1 91 ? -5.709 0.612 21.772 1.00 95.69 91 ILE A N 1
ATOM 759 C CA . ILE A 1 91 ? -4.597 -0.343 21.859 1.00 95.69 91 ILE A CA 1
ATOM 760 C C . ILE A 1 91 ? -5.091 -1.608 22.565 1.00 95.69 91 ILE A C 1
ATOM 762 O O . ILE A 1 91 ? -5.328 -1.615 23.772 1.00 95.69 91 ILE A O 1
ATOM 766 N N . ALA A 1 92 ? -5.204 -2.695 21.814 1.00 94.44 92 ALA A N 1
ATOM 767 C CA . ALA A 1 92 ? -5.451 -4.027 22.331 1.00 94.44 92 ALA A CA 1
ATOM 768 C C . ALA A 1 92 ? -4.136 -4.703 22.746 1.00 94.44 92 ALA A C 1
ATOM 770 O O . ALA A 1 92 ? -3.228 -4.865 21.933 1.00 94.44 92 ALA A O 1
ATOM 771 N N . LEU A 1 93 ? -4.034 -5.122 24.005 1.00 94.88 93 LEU A N 1
ATOM 772 C CA . LEU A 1 93 ? -2.904 -5.886 24.518 1.00 94.88 93 LEU A CA 1
ATOM 773 C C . LEU A 1 93 ? -3.133 -7.382 24.276 1.00 94.88 93 LEU A C 1
ATOM 775 O O . LEU A 1 93 ? -4.052 -7.977 24.837 1.00 94.88 93 LEU A O 1
ATOM 779 N N . GLU A 1 94 ? -2.287 -7.993 23.448 1.00 88.69 94 GLU A N 1
ATOM 780 C CA . GLU A 1 94 ? -2.352 -9.418 23.109 1.00 88.69 94 GLU A CA 1
ATOM 781 C C . GLU A 1 94 ? -0.943 -10.004 22.974 1.00 88.69 94 GLU A C 1
ATOM 783 O O . GLU A 1 94 ? -0.044 -9.389 22.400 1.00 88.69 94 GLU A O 1
ATOM 788 N N . ALA A 1 95 ? -0.731 -11.213 23.499 1.00 83.12 95 ALA A N 1
ATOM 789 C CA . ALA A 1 95 ? 0.569 -11.874 23.430 1.00 83.12 95 ALA A CA 1
ATOM 790 C C . ALA A 1 95 ? 1.009 -12.072 21.968 1.00 83.12 95 ALA A C 1
ATOM 792 O O . ALA A 1 95 ? 0.301 -12.689 21.175 1.00 83.12 95 ALA A O 1
ATOM 793 N N . GLY A 1 96 ? 2.197 -11.570 21.620 1.00 76.44 96 GLY A N 1
ATOM 794 C CA . GLY A 1 96 ? 2.690 -11.582 20.242 1.00 76.44 96 GLY A CA 1
ATOM 795 C C . GLY A 1 96 ? 2.061 -10.535 19.314 1.00 76.44 96 GLY A C 1
ATOM 796 O O . GLY A 1 96 ? 2.417 -10.521 18.140 1.00 76.44 96 GLY A O 1
ATOM 797 N N . GLY A 1 97 ? 1.189 -9.654 19.818 1.00 80.25 97 GLY A N 1
ATOM 798 C CA . GLY A 1 97 ? 0.592 -8.556 19.058 1.00 80.25 97 GLY A CA 1
ATOM 799 C C . GLY A 1 97 ? 1.644 -7.609 18.475 1.00 80.25 97 GLY A C 1
ATOM 800 O O . GLY A 1 97 ? 2.595 -7.195 19.151 1.00 80.25 97 GLY A O 1
ATOM 801 N N . ASN A 1 98 ? 1.494 -7.299 17.193 1.00 77.69 98 ASN A N 1
ATOM 802 C CA . ASN A 1 98 ? 2.415 -6.474 16.416 1.00 77.69 98 ASN A CA 1
ATOM 803 C C . ASN A 1 98 ? 1.800 -6.028 15.077 1.00 77.69 98 ASN A C 1
ATOM 805 O O . ASN A 1 98 ? 2.517 -6.016 14.083 1.00 77.69 98 ASN A O 1
ATOM 809 N N . HIS A 1 99 ? 0.489 -5.800 15.036 1.00 82.12 99 HIS A N 1
ATOM 810 C CA . HIS A 1 99 ? -0.220 -5.458 13.803 1.00 82.12 99 HIS A CA 1
ATOM 811 C C . HIS A 1 99 ? -1.427 -4.560 14.092 1.00 82.12 99 HIS A C 1
ATOM 813 O O . HIS A 1 99 ? -2.016 -4.610 15.178 1.00 82.12 99 HIS A O 1
ATOM 819 N N . ALA A 1 100 ? -1.814 -3.754 13.113 1.00 84.19 100 ALA A N 1
ATOM 820 C CA . ALA A 1 100 ? -3.098 -3.074 13.079 1.00 84.19 100 ALA A CA 1
ATOM 821 C C . ALA A 1 100 ? -4.243 -4.046 12.745 1.00 84.19 100 ALA A C 1
ATOM 823 O O . ALA A 1 100 ? -4.057 -5.056 12.070 1.00 84.19 100 ALA A O 1
ATOM 824 N N . SER A 1 101 ? -5.441 -3.726 13.222 1.00 82.06 101 SER A N 1
ATOM 825 C CA . SER A 1 101 ? -6.677 -4.454 12.943 1.00 82.06 101 SER A CA 1
ATOM 826 C C . SER A 1 101 ? -7.843 -3.469 12.875 1.00 82.06 101 SER A C 1
ATOM 828 O O . SER A 1 101 ? -7.714 -2.303 13.252 1.00 82.06 101 SER A O 1
ATOM 830 N N . GLN A 1 102 ? -8.991 -3.935 12.400 1.00 81.44 102 GLN A N 1
ATOM 831 C CA . GLN A 1 102 ? -10.222 -3.158 12.322 1.00 81.44 102 GLN A CA 1
ATOM 832 C C . GLN A 1 102 ? -11.385 -3.985 12.860 1.00 81.44 102 GLN A C 1
ATOM 834 O O . GLN A 1 102 ? -11.365 -5.211 12.745 1.00 81.44 102 GLN A O 1
ATOM 839 N N . GLY A 1 103 ? -12.361 -3.314 13.464 1.00 82.06 103 GLY A N 1
ATOM 840 C CA . GLY A 1 103 ? -13.580 -3.945 13.946 1.00 82.06 103 GLY A CA 1
ATOM 841 C C . GLY A 1 103 ? -13.402 -4.621 15.303 1.00 82.06 103 GLY A C 1
ATOM 842 O O . GLY A 1 103 ? -12.599 -5.545 15.462 1.00 82.06 103 GLY A O 1
ATOM 843 N N . PHE A 1 104 ? -14.154 -4.180 16.307 1.00 81.38 104 PHE A N 1
ATOM 844 C CA . PHE A 1 104 ? -14.154 -4.828 17.612 1.00 81.38 104 PHE A CA 1
ATOM 845 C C . PHE A 1 104 ? -15.475 -4.666 18.358 1.00 81.38 104 PHE A C 1
ATOM 847 O O . PHE A 1 104 ? -16.176 -3.666 18.236 1.00 81.38 104 PHE A O 1
ATOM 854 N N . THR A 1 105 ? -15.716 -5.624 19.249 1.00 86.00 105 THR A N 1
ATOM 855 C CA . THR A 1 105 ? -16.687 -5.496 20.332 1.00 86.00 105 THR A CA 1
ATOM 856 C C . THR A 1 105 ? -15.930 -5.276 21.641 1.00 86.00 105 THR A C 1
ATOM 858 O O . THR A 1 105 ? -15.098 -6.104 22.022 1.00 86.00 105 THR A O 1
ATOM 861 N N . LEU A 1 106 ? -16.205 -4.170 22.330 1.00 90.19 106 LEU A N 1
ATOM 862 C CA . LEU A 1 106 ? -15.595 -3.755 23.592 1.00 90.19 106 LEU A CA 1
ATOM 863 C C . LEU A 1 106 ? -16.634 -3.762 24.716 1.00 90.19 106 LEU A C 1
ATOM 865 O O . LEU A 1 106 ? -17.731 -3.232 24.576 1.00 90.19 106 LEU A O 1
ATOM 869 N N . ILE A 1 107 ? -16.259 -4.336 25.851 1.00 88.19 107 ILE A N 1
ATOM 870 C CA . ILE A 1 107 ? -16.980 -4.280 27.117 1.00 88.19 107 ILE A CA 1
ATOM 871 C C . ILE A 1 107 ? -16.320 -3.190 27.967 1.00 88.19 107 ILE A C 1
ATOM 873 O O . ILE A 1 107 ? -15.165 -3.321 28.386 1.00 88.19 107 ILE A O 1
ATOM 877 N N . GLU A 1 108 ? -17.054 -2.105 28.193 1.00 87.12 108 GLU A N 1
ATOM 878 C CA . GLU A 1 108 ? -16.665 -0.996 29.065 1.00 87.12 108 GLU A CA 1
ATOM 879 C C . GLU A 1 108 ? -16.735 -1.401 30.550 1.00 87.12 108 GLU A C 1
ATOM 881 O O . GLU A 1 108 ? -17.335 -2.413 30.918 1.00 87.12 108 GLU A O 1
ATOM 886 N N . GLY A 1 109 ? -16.141 -0.594 31.435 1.00 73.81 109 GLY A N 1
ATOM 887 C CA . GLY A 1 109 ? -16.072 -0.880 32.877 1.00 73.81 109 GLY A CA 1
ATOM 888 C C . GLY A 1 109 ? -17.424 -0.938 33.614 1.00 73.81 109 GLY A C 1
ATOM 889 O O . GLY A 1 109 ? -17.466 -1.318 34.785 1.00 73.81 109 GLY A O 1
ATOM 890 N N . ASP A 1 110 ? -18.526 -0.564 32.959 1.00 80.00 110 ASP A N 1
ATOM 891 C CA . ASP A 1 110 ? -19.905 -0.682 33.452 1.00 80.00 110 ASP A CA 1
ATOM 892 C C . ASP A 1 110 ? -20.707 -1.818 32.782 1.00 80.00 110 ASP A C 1
ATOM 894 O O . ASP A 1 110 ? -21.934 -1.845 32.886 1.00 80.00 110 ASP A O 1
ATOM 898 N N . ASP A 1 111 ? -20.013 -2.751 32.121 1.00 79.12 111 ASP A N 1
ATOM 899 C CA . ASP A 1 111 ? -20.561 -3.848 31.313 1.00 79.12 111 ASP A CA 1
ATOM 900 C C . ASP A 1 111 ? -21.338 -3.387 30.059 1.00 79.12 111 ASP A C 1
ATOM 902 O O . ASP A 1 111 ? -22.058 -4.180 29.440 1.00 79.12 111 ASP A O 1
ATOM 906 N N . THR A 1 112 ? -21.195 -2.123 29.641 1.00 83.50 112 THR A N 1
ATOM 907 C CA . THR A 1 112 ? -21.749 -1.648 28.365 1.00 83.50 112 THR A CA 1
ATOM 908 C C . THR A 1 112 ? -20.966 -2.228 27.192 1.00 83.50 112 THR A C 1
ATOM 910 O O . THR A 1 112 ? -19.737 -2.200 27.173 1.00 83.50 112 THR A O 1
ATOM 913 N N . LEU A 1 113 ? -21.691 -2.722 26.188 1.00 83.00 113 LEU A N 1
ATOM 914 C CA . LEU A 1 113 ? -21.120 -3.174 24.924 1.00 83.00 113 LEU A CA 1
ATOM 915 C C . LEU A 1 113 ? -21.038 -2.005 23.939 1.00 83.00 113 LEU A C 1
ATOM 917 O O . LEU A 1 113 ? -22.057 -1.401 23.600 1.00 83.00 113 LEU A O 1
ATOM 921 N N . VAL A 1 114 ? -19.827 -1.722 23.473 1.00 83.38 114 VAL A N 1
ATOM 922 C CA . VAL A 1 114 ? -19.532 -0.838 22.346 1.00 83.38 114 VAL A CA 1
ATOM 923 C C . VAL A 1 114 ? -19.099 -1.727 21.190 1.00 83.38 114 VAL A C 1
ATOM 925 O O . VAL A 1 114 ? -18.116 -2.450 21.309 1.00 83.38 114 VAL A O 1
ATOM 928 N N . ASP A 1 115 ? -19.848 -1.699 20.097 1.00 80.12 115 ASP A N 1
ATOM 929 C CA . ASP A 1 115 ? -19.530 -2.447 18.884 1.00 80.12 115 ASP A CA 1
ATOM 930 C C . ASP A 1 115 ? -19.249 -1.443 17.771 1.00 80.12 115 ASP A C 1
ATOM 932 O O . ASP A 1 115 ? -20.081 -0.572 17.500 1.00 80.12 115 ASP A O 1
ATOM 936 N N . ASP A 1 116 ? -18.058 -1.522 17.190 1.00 78.44 116 ASP A N 1
ATOM 937 C CA . ASP A 1 116 ? -17.653 -0.683 16.068 1.00 78.44 116 ASP A CA 1
ATOM 938 C C . ASP A 1 116 ? -16.876 -1.552 15.082 1.00 78.44 116 ASP A C 1
ATOM 940 O O . ASP A 1 116 ? -15.728 -1.929 15.323 1.00 78.44 116 ASP A O 1
ATOM 944 N N . ASP A 1 117 ? -17.543 -1.911 13.989 1.00 70.56 117 ASP A N 1
ATOM 945 C CA . ASP A 1 117 ? -17.062 -2.809 12.941 1.00 70.56 117 ASP A CA 1
ATOM 946 C C . ASP A 1 117 ? -16.019 -2.148 12.032 1.00 70.56 117 ASP A C 1
ATOM 948 O O . ASP A 1 117 ? -15.251 -2.841 11.366 1.00 70.56 117 ASP A O 1
ATOM 952 N N . GLN A 1 118 ? -15.947 -0.815 12.042 1.00 73.19 118 GLN A N 1
ATOM 953 C CA . GLN A 1 118 ? -15.059 -0.040 11.183 1.00 73.19 118 GLN A CA 1
ATOM 954 C C . GLN A 1 118 ? -13.929 0.653 11.948 1.00 73.19 118 GLN A C 1
ATOM 956 O O . GLN A 1 118 ? -13.039 1.225 11.314 1.00 73.19 118 GLN A O 1
ATOM 961 N N . MET A 1 119 ? -13.915 0.631 13.282 1.00 82.69 119 MET A N 1
ATOM 962 C CA . MET A 1 119 ? -12.876 1.311 14.053 1.00 82.69 119 MET A CA 1
ATOM 963 C C . MET A 1 119 ? -11.522 0.605 13.921 1.00 82.69 119 MET A C 1
ATOM 965 O O . MET A 1 119 ? -11.406 -0.570 14.287 1.00 82.69 119 MET A O 1
ATOM 969 N N . PRO A 1 120 ? -10.469 1.303 13.454 1.00 85.56 120 PRO A N 1
ATOM 970 C CA . PRO A 1 120 ? -9.133 0.738 13.426 1.00 85.56 120 PRO A CA 1
ATOM 971 C C . PRO A 1 120 ? -8.479 0.824 14.815 1.00 85.56 120 PRO A C 1
ATOM 973 O O . PRO A 1 120 ? -8.602 1.825 15.528 1.00 85.56 120 PRO A O 1
ATOM 976 N N . PHE A 1 121 ? -7.747 -0.220 15.193 1.00 90.81 121 PHE A N 1
ATOM 977 C CA . PHE A 1 121 ? -7.053 -0.348 16.475 1.00 90.81 121 PHE A CA 1
ATOM 978 C C . PHE A 1 121 ? -5.733 -1.106 16.315 1.00 90.81 121 PHE A C 1
ATOM 980 O O . PHE A 1 121 ? -5.514 -1.794 15.319 1.00 90.81 121 PHE A O 1
ATOM 987 N N . ILE A 1 122 ? -4.836 -0.992 17.296 1.00 91.81 122 ILE A N 1
ATOM 988 C CA . ILE A 1 122 ? -3.551 -1.707 17.272 1.00 91.81 122 ILE A CA 1
ATOM 989 C C . ILE A 1 122 ? -3.600 -2.909 18.211 1.00 91.81 122 ILE A C 1
ATOM 991 O O . ILE A 1 122 ? -3.980 -2.756 19.367 1.00 91.81 122 ILE A O 1
ATOM 995 N N . LEU A 1 123 ? -3.133 -4.072 17.757 1.00 89.25 123 LEU A N 1
ATOM 996 C CA . LEU A 1 123 ? -2.780 -5.209 18.608 1.00 89.25 123 LEU A CA 1
ATOM 997 C C . LEU A 1 123 ? -1.288 -5.146 18.957 1.00 89.25 123 LEU A C 1
ATOM 999 O O . LEU A 1 123 ? -0.435 -5.280 18.080 1.00 89.25 123 LEU A O 1
ATOM 1003 N N . LEU A 1 124 ? -0.960 -4.971 20.240 1.00 91.75 124 LEU A N 1
ATOM 1004 C CA . LEU A 1 124 ? 0.415 -4.920 20.747 1.00 91.75 124 LEU A CA 1
ATOM 1005 C C . LEU A 1 124 ? 0.660 -5.933 21.862 1.00 91.75 124 LEU A C 1
ATOM 1007 O O . LEU A 1 124 ? -0.132 -6.081 22.785 1.00 91.75 124 LEU A O 1
ATOM 1011 N N . ASP A 1 125 ? 1.831 -6.560 21.830 1.00 90.06 125 ASP A N 1
ATOM 1012 C CA . ASP A 1 125 ? 2.369 -7.280 22.980 1.00 90.06 125 ASP A CA 1
ATOM 1013 C C . ASP A 1 125 ? 2.716 -6.296 24.111 1.00 90.06 125 ASP A C 1
ATOM 1015 O O . ASP A 1 125 ? 3.252 -5.209 23.867 1.00 90.06 125 ASP A O 1
ATOM 1019 N N . GLU A 1 126 ? 2.450 -6.683 25.362 1.00 93.25 126 GLU A N 1
ATOM 1020 C CA . GLU A 1 126 ? 2.661 -5.857 26.556 1.00 93.25 126 GLU A CA 1
ATOM 1021 C C . GLU A 1 126 ? 4.158 -5.797 26.935 1.00 93.25 126 GLU A C 1
ATOM 1023 O O . GLU A 1 126 ? 4.601 -6.262 27.990 1.00 93.25 126 GLU A O 1
ATOM 1028 N N . GL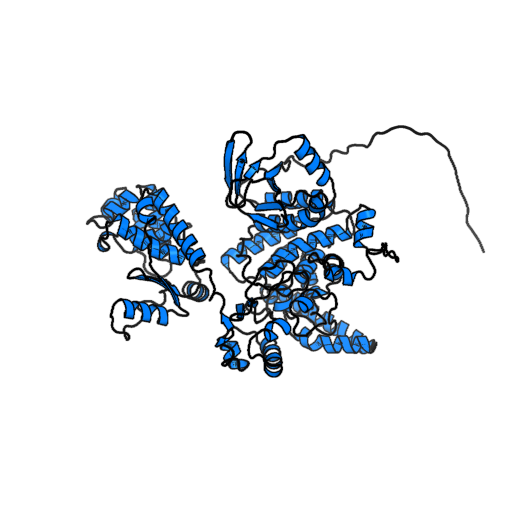N A 1 127 ? 4.968 -5.223 26.045 1.00 92.00 127 GLN A N 1
ATOM 1029 C CA . GLN A 1 127 ? 6.416 -5.080 26.181 1.00 92.00 127 GLN A CA 1
ATOM 1030 C C . GLN A 1 127 ? 6.838 -3.648 25.842 1.00 92.00 127 GLN A C 1
ATOM 1032 O O . GLN A 1 127 ? 6.551 -3.160 24.756 1.00 92.00 127 GLN A O 1
ATOM 1037 N N . GLU A 1 128 ? 7.588 -2.999 26.739 1.00 92.12 128 GLU A N 1
ATOM 1038 C CA . GLU A 1 128 ? 7.991 -1.582 26.643 1.00 92.12 128 GLU A CA 1
ATOM 1039 C C . GLU A 1 128 ? 8.487 -1.156 25.253 1.00 92.12 128 GLU A C 1
ATOM 1041 O O . GLU A 1 128 ? 8.020 -0.165 24.700 1.00 92.12 128 GLU A O 1
ATOM 1046 N N . TYR A 1 129 ? 9.386 -1.931 24.637 1.00 86.12 129 TYR A N 1
ATOM 1047 C CA . TYR A 1 129 ? 9.968 -1.559 23.344 1.00 86.12 129 TYR A CA 1
ATOM 1048 C C . TYR A 1 129 ? 8.944 -1.517 22.191 1.00 86.12 129 TYR A C 1
ATOM 1050 O O . TYR A 1 129 ? 9.214 -0.868 21.179 1.00 86.12 129 TYR A O 1
ATOM 1058 N N . ARG A 1 130 ? 7.774 -2.163 22.326 1.00 88.75 130 ARG A N 1
ATOM 1059 C CA . ARG A 1 130 ? 6.687 -2.132 21.330 1.00 88.75 130 ARG A CA 1
ATOM 1060 C C . ARG A 1 130 ? 5.973 -0.779 21.287 1.00 88.75 130 ARG A C 1
ATOM 1062 O O . ARG A 1 130 ? 5.504 -0.388 20.224 1.00 88.75 130 ARG A O 1
ATOM 1069 N N . PHE A 1 131 ? 5.988 -0.011 22.376 1.00 92.75 131 PHE A N 1
ATOM 1070 C CA . PHE A 1 131 ? 5.327 1.299 22.501 1.00 92.75 131 PHE A CA 1
ATOM 1071 C C . PHE A 1 131 ? 6.133 2.463 21.890 1.00 92.75 131 PHE A C 1
ATOM 1073 O O . PHE A 1 131 ? 5.930 3.625 22.236 1.00 92.75 131 PHE A O 1
ATOM 1080 N N . SER A 1 132 ? 7.064 2.158 20.980 1.00 90.31 132 SER A N 1
ATOM 1081 C CA . SER A 1 132 ? 7.888 3.143 20.270 1.00 90.31 132 SER A CA 1
ATOM 1082 C C . SER A 1 132 ? 7.797 2.952 18.749 1.00 90.31 132 SER A C 1
ATOM 1084 O O . SER A 1 132 ? 6.826 3.387 18.138 1.00 90.31 132 SER A O 1
ATOM 1086 N N . GLY A 1 133 ? 8.768 2.274 18.129 1.00 87.75 133 GLY A N 1
ATOM 1087 C CA . GLY A 1 133 ? 8.816 2.042 16.682 1.00 87.75 133 GLY A CA 1
ATOM 1088 C C . GLY A 1 133 ? 7.655 1.195 16.158 1.00 87.75 133 GLY A C 1
ATOM 1089 O O . GLY A 1 133 ? 7.038 1.583 15.175 1.00 87.75 133 GLY A O 1
ATOM 1090 N N . THR A 1 134 ? 7.306 0.090 16.838 1.00 89.88 134 THR A N 1
ATOM 1091 C CA . THR A 1 134 ? 6.161 -0.751 16.432 1.00 89.88 134 THR A CA 1
ATOM 1092 C C . THR A 1 134 ? 4.854 0.032 16.515 1.00 89.88 134 THR A C 1
ATOM 1094 O O . THR A 1 134 ? 4.163 0.129 15.516 1.00 89.88 134 THR A O 1
ATOM 1097 N N . LEU A 1 135 ? 4.554 0.679 17.646 1.00 94.44 135 LEU A N 1
ATOM 1098 C CA . LEU A 1 135 ? 3.388 1.563 17.772 1.00 94.44 135 LEU A CA 1
ATOM 1099 C C . LEU A 1 135 ? 3.315 2.598 16.634 1.00 94.44 135 LEU A C 1
ATOM 1101 O O . LEU A 1 135 ? 2.247 2.795 16.058 1.00 94.44 135 LEU A O 1
ATOM 1105 N N . LEU A 1 136 ? 4.432 3.254 16.301 1.00 94.94 136 LEU A N 1
ATOM 1106 C CA . LEU A 1 136 ? 4.481 4.246 15.225 1.00 94.94 136 LEU A CA 1
ATOM 1107 C C . LEU A 1 136 ? 4.203 3.631 13.846 1.00 94.94 136 LEU A C 1
ATOM 1109 O O . LEU A 1 136 ? 3.466 4.230 13.067 1.00 94.94 136 LEU A O 1
ATOM 1113 N N . HIS A 1 137 ? 4.769 2.456 13.566 1.00 93.50 137 HIS A N 1
ATOM 1114 C CA . HIS A 1 137 ? 4.509 1.692 12.347 1.00 93.50 137 HIS A CA 1
ATOM 1115 C C . HIS A 1 137 ? 3.019 1.348 12.235 1.00 93.50 137 HIS A C 1
ATOM 1117 O O . HIS A 1 137 ? 2.367 1.773 11.285 1.00 93.50 137 HIS A O 1
ATOM 1123 N N . GLU A 1 138 ? 2.449 0.713 13.264 1.00 93.31 138 GLU A N 1
ATOM 1124 C CA . GLU A 1 138 ? 1.038 0.312 13.253 1.00 93.31 138 GLU A CA 1
ATOM 1125 C C . GLU A 1 138 ? 0.087 1.509 13.150 1.00 93.31 138 GLU A C 1
ATOM 1127 O O . GLU A 1 138 ? -0.946 1.452 12.484 1.00 93.31 138 GLU A O 1
ATOM 1132 N N . THR A 1 139 ? 0.462 2.644 13.746 1.00 95.69 139 THR A N 1
ATOM 1133 C CA . THR A 1 139 ? -0.292 3.896 13.601 1.00 95.69 139 THR A CA 1
ATOM 1134 C C . THR A 1 139 ? -0.365 4.357 12.142 1.00 95.69 139 THR A C 1
ATOM 1136 O O . THR A 1 139 ? -1.356 4.970 11.750 1.00 95.69 139 THR A O 1
ATOM 1139 N N . GLY A 1 140 ? 0.645 4.048 11.323 1.00 95.38 140 GLY A N 1
ATOM 1140 C CA . GLY A 1 140 ? 0.623 4.281 9.881 1.00 95.38 140 GLY A CA 1
ATOM 1141 C C . GLY A 1 140 ? -0.571 3.605 9.204 1.00 95.38 140 GLY A C 1
ATOM 1142 O O . GLY A 1 140 ? -1.299 4.271 8.470 1.00 95.38 140 GLY A O 1
ATOM 1143 N N . HIS A 1 141 ? -0.836 2.335 9.513 1.00 91.88 141 HIS A N 1
ATOM 1144 C CA . HIS A 1 141 ? -1.983 1.601 8.965 1.00 91.88 141 HIS A CA 1
ATOM 1145 C C . HIS A 1 141 ? -3.320 2.167 9.459 1.00 91.88 141 HIS A C 1
ATOM 1147 O O . HIS A 1 141 ? -4.236 2.370 8.662 1.00 91.88 141 HIS A O 1
ATOM 1153 N N . LEU A 1 142 ? -3.411 2.508 10.751 1.00 92.25 142 LEU A N 1
ATOM 1154 C CA . LEU A 1 142 ? -4.582 3.181 11.329 1.00 92.25 142 LEU A CA 1
ATOM 1155 C C . LEU A 1 142 ? -4.904 4.482 10.584 1.00 92.25 142 LEU A C 1
ATOM 1157 O O . LEU A 1 142 ? -6.063 4.740 10.273 1.00 92.25 142 LEU A O 1
ATOM 1161 N N . ILE A 1 143 ? -3.885 5.296 10.287 1.00 94.12 143 ILE A N 1
ATOM 1162 C CA . ILE A 1 143 ? -4.043 6.544 9.530 1.00 94.12 143 ILE A CA 1
ATOM 1163 C C . ILE A 1 143 ? -4.634 6.267 8.148 1.00 94.12 143 ILE A C 1
ATOM 1165 O O . ILE A 1 143 ? -5.549 6.979 7.749 1.00 94.12 143 ILE A O 1
ATOM 1169 N N . LEU A 1 144 ? -4.154 5.251 7.425 1.00 91.06 144 LEU A N 1
ATOM 1170 C CA . LEU A 1 144 ? -4.710 4.916 6.112 1.00 91.06 144 LEU A CA 1
ATOM 1171 C C . LEU A 1 144 ? -6.193 4.532 6.216 1.00 91.06 144 LEU A C 1
ATOM 1173 O O . LEU A 1 144 ? -7.008 5.110 5.498 1.00 91.06 144 LEU A O 1
ATOM 1177 N N . GLY A 1 145 ? -6.555 3.659 7.163 1.00 86.12 145 GLY A N 1
ATOM 1178 C CA . GLY A 1 145 ? -7.954 3.285 7.405 1.00 86.12 145 GLY A CA 1
ATOM 1179 C C . GLY A 1 145 ? -8.839 4.491 7.743 1.00 86.12 145 GLY A C 1
ATOM 1180 O O . GLY A 1 145 ? -9.918 4.660 7.181 1.00 86.12 145 GLY A O 1
ATOM 1181 N N . LEU A 1 146 ? -8.350 5.411 8.583 1.00 87.62 146 LEU A N 1
ATOM 1182 C CA . LEU A 1 146 ? -9.061 6.655 8.912 1.00 87.62 146 LEU A CA 1
ATOM 1183 C C . LEU A 1 146 ? -9.275 7.589 7.715 1.00 87.62 146 LEU A C 1
ATOM 1185 O O . LEU A 1 146 ? -10.233 8.361 7.708 1.00 87.62 146 LEU A O 1
ATOM 1189 N N . LEU A 1 147 ? -8.376 7.555 6.732 1.00 88.56 147 LEU A N 1
ATOM 1190 C CA . LEU A 1 147 ? -8.455 8.380 5.527 1.00 88.56 147 LEU A CA 1
ATOM 1191 C C . LEU A 1 147 ? -9.317 7.741 4.426 1.00 88.56 147 LEU A C 1
ATOM 1193 O O . LEU A 1 147 ? -9.425 8.317 3.343 1.00 88.56 147 LEU A O 1
ATOM 1197 N N . GLY A 1 148 ? -9.962 6.605 4.711 1.00 81.25 148 GLY A N 1
ATOM 1198 C CA . GLY A 1 148 ? -10.890 5.931 3.805 1.00 81.25 148 GLY A CA 1
ATOM 1199 C C . GLY A 1 148 ? -10.250 4.840 2.956 1.00 81.25 148 GLY A C 1
ATOM 1200 O O . GLY A 1 148 ? -10.837 4.440 1.956 1.00 81.25 148 GLY A O 1
ATOM 1201 N N . ALA A 1 149 ? -9.054 4.374 3.318 1.00 79.12 149 ALA A N 1
ATOM 1202 C CA . ALA A 1 149 ? -8.504 3.179 2.706 1.00 79.12 149 ALA A CA 1
ATOM 1203 C C . ALA A 1 149 ? -9.295 1.966 3.209 1.00 79.12 149 ALA A C 1
ATOM 1205 O O . ALA A 1 149 ? -9.286 1.677 4.407 1.00 79.12 149 ALA A O 1
ATOM 1206 N N . GLU A 1 150 ? -9.994 1.281 2.310 1.00 65.75 150 GLU A N 1
ATOM 1207 C CA . GLU A 1 150 ? -10.646 0.023 2.659 1.00 65.75 150 GLU A CA 1
ATOM 1208 C C . GLU A 1 150 ? -9.580 -1.035 2.972 1.00 65.75 150 GLU A C 1
ATOM 1210 O O . GLU A 1 150 ? -8.507 -1.028 2.354 1.00 65.75 150 GLU A O 1
ATOM 1215 N N . PRO A 1 151 ? -9.837 -1.947 3.924 1.00 54.03 151 PRO A N 1
ATOM 1216 C CA . PRO A 1 151 ? -9.013 -3.132 4.069 1.00 54.03 151 PRO A CA 1
ATOM 1217 C C . PRO A 1 151 ? -9.158 -3.961 2.790 1.00 54.03 151 PRO A C 1
ATOM 1219 O O . PRO A 1 151 ? -10.092 -4.743 2.637 1.00 54.03 151 PRO A O 1
ATOM 1222 N N . VAL A 1 152 ? -8.243 -3.780 1.838 1.00 46.03 152 VAL A N 1
ATOM 1223 C CA . VAL A 1 152 ? -8.068 -4.766 0.775 1.00 46.03 152 VAL A CA 1
ATOM 1224 C C . VAL A 1 152 ? -7.537 -6.006 1.476 1.00 46.03 152 VAL A C 1
ATOM 1226 O O . VAL A 1 152 ? -6.518 -5.916 2.170 1.00 46.03 152 VAL A O 1
ATOM 1229 N N . ASP A 1 153 ? -8.276 -7.112 1.348 1.00 42.34 153 ASP A N 1
ATOM 1230 C CA . ASP A 1 153 ? -7.922 -8.422 1.897 1.00 42.34 153 ASP A CA 1
ATOM 1231 C C . ASP A 1 153 ? -6.411 -8.611 1.743 1.00 42.34 153 ASP A C 1
ATOM 1233 O O . ASP A 1 153 ? -5.886 -8.560 0.630 1.00 42.34 153 ASP A O 1
ATOM 1237 N N . THR A 1 154 ? -5.687 -8.760 2.853 1.00 43.19 154 THR A N 1
ATOM 1238 C CA . THR A 1 154 ? -4.210 -8.771 2.913 1.00 43.19 154 THR A CA 1
ATOM 1239 C C . THR A 1 154 ? -3.568 -9.978 2.208 1.00 43.19 154 THR A C 1
ATOM 1241 O O . THR A 1 154 ? -2.385 -10.258 2.382 1.00 43.19 154 THR A O 1
ATOM 1244 N N . ASP A 1 155 ? -4.355 -10.689 1.407 1.00 43.78 155 ASP A N 1
ATOM 1245 C CA . ASP A 1 155 ? -4.095 -11.986 0.802 1.00 43.78 155 ASP A CA 1
ATOM 1246 C C . ASP A 1 155 ? -3.809 -11.894 -0.714 1.00 43.78 155 ASP A C 1
ATOM 1248 O O . ASP A 1 155 ? -3.748 -12.917 -1.393 1.00 43.78 155 ASP A O 1
ATOM 1252 N N . VAL A 1 156 ? -3.625 -10.690 -1.282 1.00 47.88 156 VAL A N 1
ATOM 1253 C CA . VAL A 1 156 ? -3.423 -10.526 -2.741 1.00 47.88 156 VAL A CA 1
ATOM 1254 C C . VAL A 1 156 ? -2.027 -10.980 -3.200 1.00 47.88 156 VAL A C 1
ATOM 1256 O O . VAL A 1 156 ? -1.901 -11.601 -4.259 1.00 47.88 156 VAL A O 1
ATOM 1259 N N . SER A 1 157 ? -0.973 -10.752 -2.402 1.00 48.88 157 SER A N 1
ATOM 1260 C CA . SER A 1 157 ? 0.333 -11.390 -2.606 1.00 48.88 157 SER A CA 1
ATOM 1261 C C . SER A 1 157 ? 0.869 -12.055 -1.340 1.00 48.88 157 SER A C 1
ATOM 1263 O O . SER A 1 157 ? 1.063 -11.465 -0.278 1.00 48.88 157 SER A O 1
ATOM 1265 N N . TYR A 1 158 ? 1.191 -13.332 -1.483 1.00 63.38 158 TYR A N 1
ATOM 1266 C CA . TYR A 1 158 ? 1.777 -14.165 -0.436 1.00 63.38 158 TYR A CA 1
ATOM 1267 C C . TYR A 1 158 ? 3.311 -14.246 -0.561 1.00 63.38 158 TYR A C 1
ATOM 1269 O O . TYR A 1 158 ? 3.962 -15.239 -0.222 1.00 63.38 158 TYR A O 1
ATOM 1277 N N . VAL A 1 159 ? 3.914 -13.179 -1.083 1.00 61.84 159 VAL A N 1
ATOM 1278 C CA . VAL A 1 159 ? 5.366 -12.972 -1.114 1.00 61.84 159 VAL A CA 1
ATOM 1279 C C . VAL A 1 159 ? 5.763 -12.371 0.221 1.00 61.84 159 VAL A C 1
ATOM 1281 O O . VAL A 1 159 ? 5.207 -11.347 0.553 1.00 61.84 159 VAL A O 1
ATOM 1284 N N . PHE A 1 160 ? 6.722 -12.932 0.968 1.00 70.25 160 PHE A N 1
ATOM 1285 C CA . PHE A 1 160 ? 7.127 -12.380 2.276 1.00 70.25 160 PHE A CA 1
ATOM 1286 C C . PHE A 1 160 ? 7.348 -10.867 2.250 1.00 70.25 160 PHE A C 1
ATOM 1288 O O . PHE A 1 160 ? 8.255 -10.392 1.568 1.00 70.25 160 PHE A O 1
ATOM 1295 N N . HIS A 1 161 ? 6.523 -10.167 3.032 1.00 74.69 161 HIS A N 1
ATOM 1296 C CA . HIS A 1 161 ? 6.439 -8.714 3.102 1.00 74.69 161 HIS A CA 1
ATOM 1297 C C . HIS A 1 161 ? 7.652 -8.211 3.877 1.00 74.69 161 HIS A C 1
ATOM 1299 O O . HIS A 1 161 ? 7.866 -8.535 5.051 1.00 74.69 161 HIS A O 1
ATOM 1305 N N . THR A 1 162 ? 8.529 -7.529 3.164 1.00 84.56 162 THR A N 1
ATOM 1306 C CA . THR A 1 162 ? 9.795 -7.008 3.652 1.00 84.56 162 THR A CA 1
ATOM 1307 C C . THR A 1 162 ? 10.101 -5.739 2.876 1.00 84.56 162 THR A C 1
ATOM 1309 O O . THR A 1 162 ? 9.735 -5.595 1.711 1.00 84.56 162 THR A O 1
ATOM 1312 N N . THR A 1 163 ? 10.879 -4.835 3.467 1.00 89.94 163 THR A N 1
ATOM 1313 C CA . THR A 1 163 ? 11.161 -3.529 2.866 1.00 89.94 163 THR A CA 1
ATOM 1314 C C . THR A 1 163 ? 11.655 -3.607 1.407 1.00 89.94 163 THR A C 1
ATOM 1316 O O . THR A 1 163 ? 11.227 -2.786 0.602 1.00 89.94 163 THR A O 1
ATOM 1319 N N . PRO A 1 164 ? 12.520 -4.548 0.976 1.00 91.00 164 PRO A N 1
ATOM 1320 C CA . PRO A 1 164 ? 12.901 -4.639 -0.433 1.00 91.00 164 PRO A CA 1
ATOM 1321 C C . PRO A 1 164 ? 12.060 -5.597 -1.282 1.00 91.00 164 PRO A C 1
ATOM 1323 O O . PRO A 1 164 ? 12.341 -5.688 -2.484 1.00 91.00 164 PRO A O 1
ATOM 1326 N N . ALA A 1 165 ? 11.121 -6.352 -0.705 1.00 87.94 165 ALA A N 1
ATOM 1327 C CA . ALA A 1 165 ? 10.307 -7.293 -1.464 1.00 87.94 165 ALA A CA 1
ATOM 1328 C C . ALA A 1 165 ? 9.523 -6.580 -2.571 1.00 87.94 165 ALA A C 1
ATOM 1330 O O . ALA A 1 165 ? 9.229 -5.386 -2.496 1.00 87.94 165 ALA A O 1
ATOM 1331 N N . VAL A 1 166 ? 9.235 -7.336 -3.630 1.00 91.56 166 VAL A N 1
ATOM 1332 C CA . VAL A 1 166 ? 8.236 -6.961 -4.629 1.00 91.56 166 VAL A CA 1
ATOM 1333 C C . VAL A 1 166 ? 7.005 -7.813 -4.349 1.00 91.56 166 VAL A C 1
ATOM 1335 O O . VAL A 1 166 ? 7.033 -9.021 -4.597 1.00 91.56 166 VAL A O 1
ATOM 1338 N N . THR A 1 167 ? 5.991 -7.189 -3.766 1.00 86.62 167 THR A N 1
ATOM 1339 C CA . THR A 1 167 ? 4.726 -7.782 -3.326 1.00 86.62 167 THR A CA 1
ATOM 1340 C C . THR A 1 167 ? 3.643 -7.447 -4.362 1.00 86.62 167 THR A C 1
ATOM 1342 O O . THR A 1 167 ? 3.846 -7.681 -5.556 1.00 86.62 167 THR A O 1
ATOM 1345 N N . ASP A 1 168 ? 2.523 -6.879 -3.932 1.00 85.44 168 ASP A N 1
ATOM 1346 C CA . ASP A 1 168 ? 1.514 -6.204 -4.742 1.00 85.44 168 ASP A CA 1
ATOM 1347 C C . ASP A 1 168 ? 1.481 -4.703 -4.413 1.00 85.44 168 ASP A C 1
ATOM 1349 O O . ASP A 1 168 ? 2.101 -4.243 -3.448 1.00 85.44 168 ASP A O 1
ATOM 1353 N N . ARG A 1 169 ? 0.777 -3.909 -5.228 1.00 87.56 169 ARG A N 1
ATOM 1354 C CA . ARG A 1 169 ? 0.740 -2.449 -5.044 1.00 87.56 169 ARG A CA 1
ATOM 1355 C C . ARG A 1 169 ? 0.092 -2.032 -3.738 1.00 87.56 169 ARG A C 1
ATOM 1357 O O . ARG A 1 169 ? 0.532 -1.041 -3.159 1.00 87.56 169 ARG A O 1
ATOM 1364 N N . TRP A 1 170 ? -0.936 -2.749 -3.288 1.00 86.50 170 TRP A N 1
ATOM 1365 C CA . TRP A 1 170 ? -1.642 -2.400 -2.063 1.00 86.50 170 TRP A CA 1
ATOM 1366 C C . TRP A 1 170 ? -0.751 -2.633 -0.853 1.00 86.50 170 TRP A C 1
ATOM 1368 O O . TRP A 1 170 ? -0.502 -1.703 -0.087 1.00 86.50 170 TRP A O 1
ATOM 1378 N N . THR A 1 171 ? -0.199 -3.836 -0.725 1.00 85.12 171 THR A N 1
ATOM 1379 C CA . THR A 1 171 ? 0.765 -4.172 0.316 1.00 85.12 171 THR A CA 1
ATOM 1380 C C . THR A 1 171 ? 1.928 -3.194 0.317 1.00 85.12 171 THR A C 1
ATOM 1382 O O . THR A 1 171 ? 2.237 -2.609 1.352 1.00 85.12 171 THR A O 1
ATOM 1385 N N . ALA A 1 172 ? 2.554 -2.966 -0.841 1.00 91.94 172 ALA A N 1
ATOM 1386 C CA . ALA A 1 172 ? 3.680 -2.049 -0.953 1.00 91.94 172 ALA A CA 1
ATOM 1387 C C . ALA A 1 172 ? 3.321 -0.629 -0.511 1.00 91.94 172 ALA A C 1
ATOM 1389 O O . ALA A 1 172 ? 4.117 0.044 0.146 1.00 91.94 172 ALA A O 1
ATOM 1390 N N . PHE A 1 173 ? 2.120 -0.172 -0.852 1.00 93.81 173 PHE A N 1
ATOM 1391 C CA . PHE A 1 173 ? 1.619 1.124 -0.437 1.00 93.81 173 PHE A CA 1
ATOM 1392 C C . PHE A 1 173 ? 1.375 1.199 1.073 1.00 93.81 173 PHE A C 1
ATOM 1394 O O . PHE A 1 173 ? 1.838 2.137 1.727 1.00 93.81 173 PHE A O 1
ATOM 1401 N N . ASN A 1 174 ? 0.678 0.205 1.616 1.00 90.31 174 ASN A N 1
ATOM 1402 C CA . ASN A 1 174 ? 0.254 0.129 3.006 1.00 90.31 174 ASN A CA 1
ATOM 1403 C C . ASN A 1 174 ? 1.461 0.022 3.959 1.00 90.31 174 ASN A C 1
ATOM 1405 O O . ASN A 1 174 ? 1.652 0.881 4.824 1.00 90.31 174 ASN A O 1
ATOM 1409 N N . GLU A 1 175 ? 2.343 -0.947 3.716 1.00 89.94 175 GLU A N 1
ATOM 1410 C CA . GLU A 1 175 ? 3.595 -1.143 4.454 1.00 89.94 175 GLU A CA 1
ATOM 1411 C C . GLU A 1 175 ? 4.582 -0.001 4.217 1.00 89.94 175 GLU A C 1
ATOM 1413 O O . GLU A 1 175 ? 5.190 0.517 5.154 1.00 89.94 175 GLU A O 1
ATOM 1418 N N . GLY A 1 176 ? 4.727 0.459 2.971 1.00 95.38 176 GLY A N 1
ATOM 1419 C CA . GLY A 1 176 ? 5.624 1.565 2.645 1.00 95.38 176 GLY A CA 1
ATOM 1420 C C . GLY A 1 176 ? 5.248 2.852 3.383 1.00 95.38 176 GLY A C 1
ATOM 1421 O O . GLY A 1 176 ? 6.118 3.573 3.889 1.00 95.38 176 GLY A O 1
ATOM 1422 N N . PHE A 1 177 ? 3.949 3.128 3.523 1.00 96.75 177 PHE A N 1
ATOM 1423 C CA . PHE A 1 177 ? 3.469 4.238 4.336 1.00 96.75 177 PHE A CA 1
ATOM 1424 C C . PHE A 1 177 ? 3.732 4.028 5.837 1.00 96.75 177 PHE A C 1
ATOM 1426 O O . PHE A 1 177 ? 4.121 4.972 6.514 1.00 96.75 177 PHE A O 1
ATOM 1433 N N . ALA A 1 178 ? 3.619 2.831 6.398 1.00 94.50 178 ALA A N 1
ATOM 1434 C CA . ALA A 1 178 ? 4.010 2.624 7.796 1.00 94.50 178 ALA A CA 1
ATOM 1435 C C . ALA A 1 178 ? 5.536 2.788 8.005 1.00 94.50 178 ALA A C 1
ATOM 1437 O O . ALA A 1 178 ? 5.996 3.518 8.892 1.00 94.50 178 ALA A O 1
ATOM 1438 N N . GLN A 1 179 ? 6.346 2.205 7.118 1.00 94.50 179 GLN A N 1
ATOM 1439 C CA . GLN A 1 179 ? 7.813 2.182 7.202 1.00 94.50 179 GLN A CA 1
ATOM 1440 C C . GLN A 1 179 ? 8.466 3.569 7.047 1.00 94.50 179 GLN A C 1
ATOM 1442 O O . GLN A 1 179 ? 9.513 3.844 7.654 1.00 94.50 179 GLN A O 1
ATOM 1447 N N . HIS A 1 180 ? 7.875 4.487 6.270 1.00 96.50 180 HIS A N 1
ATOM 1448 C CA . HIS A 1 180 ? 8.447 5.834 6.129 1.00 96.50 180 HIS A CA 1
ATOM 1449 C C . HIS A 1 180 ? 8.423 6.622 7.451 1.00 96.50 180 HIS A C 1
ATOM 1451 O O . HIS A 1 180 ? 9.338 7.412 7.704 1.00 96.50 180 HIS A O 1
ATOM 1457 N N . LEU A 1 181 ? 7.427 6.389 8.316 1.00 95.81 181 LEU A N 1
ATOM 1458 C CA . LEU A 1 181 ? 7.335 7.038 9.627 1.00 95.81 181 LEU A CA 1
ATOM 1459 C C . LEU A 1 181 ? 8.484 6.605 10.537 1.00 95.81 181 LEU A C 1
ATOM 1461 O O . LEU A 1 181 ? 9.113 7.449 11.181 1.00 95.81 181 LEU A O 1
ATOM 1465 N N . GLU A 1 182 ? 8.822 5.313 10.530 1.00 92.31 182 GLU A N 1
ATOM 1466 C CA . GLU A 1 182 ? 9.976 4.784 11.263 1.00 92.31 182 GLU A CA 1
ATOM 1467 C C . GLU A 1 182 ? 11.291 5.400 10.758 1.00 92.31 182 GLU A C 1
ATOM 1469 O O . GLU A 1 182 ? 12.170 5.745 11.549 1.00 92.31 182 GLU A O 1
ATOM 1474 N N . THR A 1 183 ? 11.411 5.603 9.442 1.00 92.94 183 THR A N 1
ATOM 1475 C CA . THR A 1 183 ? 12.581 6.247 8.818 1.00 92.94 183 THR A CA 1
ATOM 1476 C C . THR A 1 183 ? 12.748 7.690 9.287 1.00 92.94 183 THR A C 1
ATOM 1478 O O . THR A 1 183 ? 13.842 8.112 9.669 1.00 92.94 183 THR A O 1
ATOM 1481 N N . ILE A 1 184 ? 11.653 8.449 9.296 1.00 92.88 184 ILE A N 1
ATOM 1482 C CA . ILE A 1 184 ? 11.632 9.835 9.772 1.00 92.88 184 ILE A CA 1
ATOM 1483 C C . ILE A 1 184 ? 11.964 9.906 11.259 1.00 92.88 184 ILE A C 1
ATOM 1485 O O . ILE A 1 184 ? 12.742 10.772 11.669 1.00 92.88 184 ILE A O 1
ATOM 1489 N N . TYR A 1 185 ? 11.406 8.994 12.059 1.00 91.75 185 TYR A N 1
ATOM 1490 C CA . TYR A 1 185 ? 11.735 8.866 13.473 1.00 91.75 185 TYR A CA 1
ATOM 1491 C C . TYR A 1 185 ? 13.234 8.636 13.665 1.00 91.75 185 TYR A C 1
ATOM 1493 O O . TYR A 1 185 ? 13.878 9.401 14.383 1.00 91.75 185 TYR A O 1
ATOM 1501 N N . ALA A 1 186 ? 13.815 7.668 12.956 1.00 87.88 186 ALA A N 1
ATOM 1502 C CA . ALA A 1 186 ? 15.235 7.357 13.055 1.00 87.88 186 ALA A CA 1
ATOM 1503 C C . ALA A 1 186 ? 16.147 8.544 12.695 1.00 87.88 186 ALA A C 1
ATOM 1505 O O . ALA A 1 186 ? 17.197 8.728 13.314 1.00 87.88 186 ALA A O 1
ATOM 1506 N N . GLU A 1 187 ? 15.752 9.377 11.727 1.00 86.62 187 GLU A N 1
ATOM 1507 C CA . GLU A 1 187 ? 16.514 10.568 11.338 1.00 86.62 187 GLU A CA 1
ATOM 1508 C C . GLU A 1 187 ? 16.364 11.735 12.329 1.00 86.62 187 GLU A C 1
ATOM 1510 O O . GLU A 1 187 ? 17.332 12.457 12.593 1.00 86.62 187 GLU A O 1
ATOM 1515 N N . ARG A 1 188 ? 15.154 11.959 12.857 1.00 88.62 188 ARG A N 1
ATOM 1516 C CA . ARG A 1 188 ? 14.805 13.197 13.576 1.00 88.62 188 ARG A CA 1
ATOM 1517 C C . ARG A 1 188 ? 14.695 13.056 15.090 1.00 88.62 188 ARG A C 1
ATOM 1519 O O . ARG A 1 188 ? 14.709 14.097 15.752 1.00 88.62 188 ARG A O 1
ATOM 1526 N N . VAL A 1 189 ? 14.649 11.835 15.633 1.00 88.25 189 VAL A N 1
ATOM 1527 C CA . VAL A 1 189 ? 14.618 11.575 17.085 1.00 88.25 189 VAL A CA 1
ATOM 1528 C C . VAL A 1 189 ? 15.697 12.391 17.784 1.00 88.25 189 VAL A C 1
ATOM 1530 O O . VAL A 1 189 ? 16.814 12.496 17.275 1.00 88.25 189 VAL A O 1
ATOM 1533 N N . THR A 1 190 ? 15.379 13.043 18.899 1.00 87.62 190 THR A N 1
ATOM 1534 C CA . THR A 1 190 ? 16.327 13.905 19.619 1.00 87.62 190 THR A CA 1
ATOM 1535 C C . THR A 1 190 ? 17.109 13.181 20.702 1.00 87.62 190 THR A C 1
ATOM 1537 O O . THR A 1 190 ? 18.228 13.609 21.007 1.00 87.62 190 THR A O 1
ATOM 1540 N N . ASP A 1 191 ? 16.572 12.070 21.205 1.00 84.31 191 ASP A N 1
ATOM 1541 C CA . ASP A 1 191 ? 17.249 11.167 22.132 1.00 84.31 191 ASP A CA 1
ATOM 1542 C C . ASP A 1 191 ? 18.620 10.702 21.574 1.00 84.31 191 ASP A C 1
ATOM 1544 O O . ASP A 1 191 ? 18.690 10.059 20.517 1.00 84.31 191 ASP A O 1
ATOM 1548 N N . PRO A 1 192 ? 19.736 11.023 22.260 1.00 80.19 192 PRO A N 1
ATOM 1549 C CA . PRO A 1 192 ? 21.074 10.615 21.847 1.00 80.19 192 PRO A CA 1
ATOM 1550 C C . PRO A 1 192 ? 21.287 9.100 21.768 1.00 80.19 192 PRO A C 1
ATOM 1552 O O . PRO A 1 192 ? 22.002 8.653 20.871 1.00 80.19 192 PRO A O 1
ATOM 1555 N N . ASP A 1 193 ? 20.696 8.314 22.667 1.00 77.31 193 ASP A N 1
ATOM 1556 C CA . ASP A 1 193 ? 20.867 6.860 22.707 1.00 77.31 193 ASP A CA 1
ATOM 1557 C C . ASP A 1 193 ? 20.120 6.204 21.539 1.00 77.31 193 ASP A C 1
ATOM 1559 O O . ASP A 1 193 ? 20.676 5.339 20.853 1.00 77.31 193 ASP A O 1
ATOM 1563 N N . MET A 1 194 ? 18.920 6.699 21.221 1.00 77.88 194 MET A N 1
ATOM 1564 C CA . MET A 1 194 ? 18.183 6.272 20.025 1.00 77.88 194 MET A CA 1
ATOM 1565 C C . MET A 1 194 ? 18.902 6.676 18.737 1.00 77.88 194 MET A C 1
ATOM 1567 O O . MET A 1 194 ? 19.040 5.862 17.823 1.00 77.88 194 MET A O 1
ATOM 1571 N N . ARG A 1 195 ? 19.471 7.887 18.668 1.00 76.12 195 ARG A N 1
ATOM 1572 C CA . ARG A 1 195 ? 20.331 8.276 17.536 1.00 76.12 195 ARG A CA 1
ATOM 1573 C C . ARG A 1 195 ? 21.521 7.338 17.380 1.00 76.12 195 ARG A C 1
ATOM 1575 O O . ARG A 1 195 ? 21.834 6.936 16.265 1.00 76.12 195 ARG A O 1
ATOM 1582 N N . LEU A 1 196 ? 22.188 6.964 18.473 1.00 72.19 196 LEU A N 1
ATOM 1583 C CA . LEU A 1 196 ? 23.320 6.034 18.423 1.00 72.19 196 LEU A CA 1
ATOM 1584 C C . LEU A 1 196 ? 22.918 4.636 17.940 1.00 72.19 196 LEU A C 1
ATOM 1586 O O . LEU A 1 196 ? 23.756 3.967 17.329 1.00 72.19 196 LEU A O 1
ATOM 1590 N N . HIS A 1 197 ? 21.682 4.208 18.207 1.00 73.75 197 HIS A N 1
ATOM 1591 C CA . HIS A 1 197 ? 21.126 2.954 17.704 1.00 73.75 197 HIS A CA 1
ATOM 1592 C C . HIS A 1 197 ? 20.942 2.981 16.177 1.00 73.75 197 HIS A C 1
ATOM 1594 O O . HIS A 1 197 ? 21.322 2.023 15.504 1.00 73.75 197 HIS A O 1
ATOM 1600 N N . PHE A 1 198 ? 20.439 4.087 15.621 1.00 74.69 198 PHE A N 1
ATOM 1601 C CA . PHE A 1 198 ? 20.124 4.206 14.190 1.00 74.69 198 PHE A CA 1
ATOM 1602 C C . PHE A 1 198 ? 21.301 4.640 13.301 1.00 74.69 198 PHE A C 1
ATOM 1604 O O . PHE A 1 198 ? 21.455 4.161 12.179 1.00 74.69 198 PHE A O 1
ATOM 1611 N N . ASP A 1 199 ? 22.168 5.524 13.794 1.00 64.12 199 ASP A N 1
ATOM 1612 C CA . ASP A 1 199 ? 23.237 6.169 13.013 1.00 64.12 199 ASP A CA 1
ATOM 1613 C C . ASP A 1 199 ? 24.462 5.252 12.817 1.00 64.12 199 ASP A C 1
ATOM 1615 O O . ASP A 1 199 ? 25.421 5.618 12.143 1.00 64.12 199 ASP A O 1
ATOM 1619 N N . ASN A 1 200 ? 24.493 4.063 13.439 1.00 59.47 200 ASN A N 1
ATOM 1620 C CA . ASN A 1 200 ? 25.631 3.122 13.441 1.00 59.47 200 ASN A CA 1
ATOM 1621 C C . ASN A 1 200 ? 26.996 3.745 13.832 1.00 59.47 200 ASN A C 1
ATOM 1623 O O . ASN A 1 200 ? 28.030 3.071 13.786 1.00 59.47 200 ASN A O 1
ATOM 1627 N N . ARG A 1 201 ? 27.030 5.011 14.279 1.00 53.50 201 ARG A N 1
ATOM 1628 C CA . ARG A 1 201 ? 28.229 5.736 14.744 1.00 53.50 201 ARG A CA 1
ATOM 1629 C C . ARG A 1 201 ? 28.827 5.126 16.007 1.00 53.50 201 ARG A C 1
ATOM 1631 O O . ARG A 1 201 ? 29.978 5.392 16.337 1.00 53.50 201 ARG A O 1
ATOM 1638 N N . SER A 1 202 ? 28.044 4.297 16.689 1.00 49.72 202 SER A N 1
ATOM 1639 C CA . SER A 1 202 ? 28.419 3.524 17.864 1.00 49.72 202 SER A CA 1
ATOM 1640 C C . SER A 1 202 ? 28.938 2.123 17.530 1.00 49.72 202 SER A C 1
ATOM 1642 O O . SER A 1 202 ? 29.059 1.336 18.462 1.00 49.72 202 SER A O 1
ATOM 1644 N N . SER A 1 203 ? 29.235 1.794 16.257 1.00 52.69 203 SER A N 1
ATOM 1645 C CA . SER A 1 203 ? 29.780 0.488 15.838 1.00 52.69 203 SER A CA 1
ATOM 1646 C C . SER A 1 203 ? 30.953 0.083 16.735 1.00 52.69 203 SER A C 1
ATOM 1648 O O . SER A 1 203 ? 32.101 0.485 16.541 1.00 52.69 203 SER A O 1
ATOM 1650 N N . THR A 1 204 ? 30.646 -0.677 17.780 1.00 52.69 204 THR A N 1
ATOM 1651 C CA . THR A 1 204 ? 31.623 -1.169 18.737 1.00 52.69 204 THR A CA 1
ATOM 1652 C C . THR A 1 204 ? 32.177 -2.458 18.159 1.00 52.69 204 THR A C 1
ATOM 1654 O O . THR A 1 204 ? 31.440 -3.250 17.587 1.00 52.69 204 THR A O 1
ATOM 1657 N N . PHE A 1 205 ? 33.478 -2.697 18.275 1.00 57.72 205 PHE A N 1
ATOM 1658 C CA . PHE A 1 205 ? 34.077 -3.976 17.893 1.00 57.72 205 PHE A CA 1
ATOM 1659 C C . PHE A 1 205 ? 34.402 -4.753 19.172 1.00 57.72 205 PHE A C 1
ATOM 1661 O O . PHE A 1 205 ? 35.033 -4.213 20.080 1.00 57.72 205 PHE A O 1
ATOM 1668 N N . GLY A 1 206 ? 33.954 -6.007 19.274 1.00 56.84 206 GLY A N 1
ATOM 1669 C CA . GLY A 1 206 ? 34.192 -6.856 20.446 1.00 56.84 206 GLY A CA 1
ATOM 1670 C C . GLY A 1 206 ? 33.193 -8.013 20.575 1.00 56.84 206 GLY A C 1
ATOM 1671 O O . GLY A 1 206 ? 32.182 -8.025 19.881 1.00 56.84 206 GLY A O 1
ATOM 1672 N N . PRO A 1 207 ? 33.436 -8.987 21.469 1.00 53.19 207 PRO A N 1
ATOM 1673 C CA . PRO A 1 207 ? 32.590 -10.178 21.626 1.00 53.19 207 PRO A CA 1
ATOM 1674 C C . PRO A 1 207 ? 31.163 -9.884 22.124 1.00 53.19 207 PRO A C 1
ATOM 1676 O O . PRO A 1 207 ? 30.291 -10.736 22.005 1.00 53.19 207 PRO A O 1
ATOM 1679 N N . THR A 1 208 ? 30.915 -8.688 22.665 1.00 51.22 208 THR A N 1
ATOM 1680 C CA . THR A 1 208 ? 29.592 -8.201 23.099 1.00 51.22 208 THR A CA 1
ATOM 1681 C C . THR A 1 208 ? 28.976 -7.184 22.133 1.00 51.22 208 THR A C 1
ATOM 1683 O O . THR A 1 208 ? 27.883 -6.680 22.390 1.00 51.22 208 THR A O 1
ATOM 1686 N N . SER A 1 209 ? 29.663 -6.863 21.032 1.00 54.88 209 SER A N 1
ATOM 1687 C CA . SER A 1 209 ? 29.140 -5.975 19.997 1.00 54.88 209 SER A CA 1
ATOM 1688 C C . SER A 1 209 ? 28.002 -6.652 19.241 1.00 54.88 209 SER A C 1
ATOM 1690 O O . SER A 1 209 ? 28.157 -7.749 18.701 1.00 54.88 209 SER A O 1
ATOM 1692 N N . LYS A 1 210 ? 26.863 -5.961 19.157 1.00 54.12 210 LYS A N 1
ATOM 1693 C CA . LYS A 1 210 ? 25.734 -6.356 18.307 1.00 54.12 210 LYS A CA 1
ATOM 1694 C C . LYS A 1 210 ? 25.979 -6.052 16.816 1.00 54.12 210 LYS A C 1
ATOM 1696 O O . LYS A 1 210 ? 25.225 -6.539 15.981 1.00 54.12 210 LYS A O 1
ATOM 1701 N N . HIS A 1 211 ? 27.043 -5.316 16.475 1.00 54.97 211 HIS A N 1
ATOM 1702 C CA . HIS A 1 211 ? 27.256 -4.687 15.168 1.00 54.97 211 HIS A CA 1
ATOM 1703 C C . HIS A 1 211 ? 28.612 -5.091 14.563 1.00 54.97 211 HIS A C 1
ATOM 1705 O O . HIS A 1 211 ? 29.568 -4.322 14.581 1.00 54.97 211 HIS A O 1
ATOM 1711 N N . PHE A 1 212 ? 28.718 -6.308 14.018 1.00 52.88 212 PHE A N 1
ATOM 1712 C CA . PHE A 1 212 ? 29.891 -6.682 13.207 1.00 52.88 212 PHE A CA 1
ATOM 1713 C C . PHE A 1 212 ? 29.765 -6.184 11.753 1.00 52.88 212 PHE A C 1
ATOM 1715 O O . PHE A 1 212 ? 30.771 -5.933 11.098 1.00 52.88 212 PHE A O 1
ATOM 1722 N N . PHE A 1 213 ? 28.532 -5.996 11.262 1.00 67.12 213 PHE A N 1
ATOM 1723 C CA . PHE A 1 213 ? 28.218 -5.444 9.941 1.00 67.12 213 PHE A CA 1
ATOM 1724 C C . PHE A 1 213 ? 26.744 -5.003 9.929 1.00 67.12 213 PHE A C 1
ATOM 1726 O O . PHE A 1 213 ? 25.865 -5.853 10.052 1.00 67.12 213 PHE A O 1
ATOM 1733 N N . GLY A 1 214 ? 26.472 -3.694 9.835 1.00 70.31 214 GLY A N 1
ATOM 1734 C CA . GLY A 1 214 ? 25.112 -3.127 9.912 1.00 70.31 214 GLY A CA 1
ATOM 1735 C C . GLY A 1 214 ? 24.100 -3.804 8.974 1.00 70.31 214 GLY A C 1
ATOM 1736 O O . GLY A 1 214 ? 23.101 -4.315 9.470 1.00 70.31 214 GLY A O 1
ATOM 1737 N N . PRO A 1 215 ? 24.393 -3.940 7.666 1.00 75.81 215 PRO A N 1
ATOM 1738 C CA . PRO A 1 215 ? 23.493 -4.622 6.733 1.00 75.81 215 PRO A CA 1
ATOM 1739 C C . PRO A 1 215 ? 23.216 -6.095 7.083 1.00 75.81 215 PRO A C 1
ATOM 1741 O O . PRO A 1 215 ? 22.123 -6.593 6.848 1.00 75.81 215 PRO A O 1
ATOM 1744 N N . ALA A 1 216 ? 24.169 -6.810 7.697 1.00 74.69 216 ALA A N 1
ATOM 1745 C CA . ALA A 1 216 ? 23.973 -8.218 8.064 1.00 74.69 216 ALA A CA 1
ATOM 1746 C C . ALA A 1 216 ? 23.078 -8.399 9.300 1.00 74.69 216 ALA A C 1
ATOM 1748 O O . ALA A 1 216 ? 22.695 -9.528 9.609 1.00 74.69 216 ALA A O 1
ATOM 1749 N N . MET A 1 217 ? 22.753 -7.325 10.031 1.00 73.31 217 MET A N 1
ATOM 1750 C CA . MET A 1 217 ? 21.771 -7.405 11.113 1.00 73.31 217 MET A CA 1
ATOM 1751 C C . MET A 1 217 ? 20.362 -7.671 10.598 1.00 73.31 217 MET A C 1
ATOM 1753 O O . MET A 1 217 ? 19.621 -8.382 11.271 1.00 73.31 217 MET A O 1
ATOM 1757 N N . ASP A 1 218 ? 20.025 -7.177 9.408 1.00 78.12 218 ASP A N 1
ATOM 1758 C CA . ASP A 1 218 ? 18.708 -7.390 8.799 1.00 78.12 218 ASP A CA 1
ATOM 1759 C C . ASP A 1 218 ? 18.459 -8.865 8.467 1.00 78.12 218 ASP A C 1
ATOM 1761 O O . ASP A 1 218 ? 17.321 -9.306 8.410 1.00 78.12 218 ASP A O 1
ATOM 1765 N N . LEU A 1 219 ? 19.512 -9.681 8.357 1.00 75.12 219 LEU A N 1
ATOM 1766 C CA . LEU A 1 219 ? 19.377 -11.133 8.199 1.00 75.12 219 LEU A CA 1
ATOM 1767 C C . LEU A 1 219 ? 18.945 -11.848 9.493 1.00 75.12 219 LEU A C 1
ATOM 1769 O O . LEU A 1 219 ? 18.674 -13.046 9.470 1.00 75.12 219 LEU A O 1
ATOM 1773 N N . ARG A 1 220 ? 18.927 -11.156 10.641 1.00 68.94 220 ARG A N 1
ATOM 1774 C CA . ARG A 1 220 ? 18.551 -11.727 11.948 1.00 68.94 220 ARG A CA 1
ATOM 1775 C C . ARG A 1 220 ? 17.116 -11.411 12.359 1.00 68.94 220 ARG A C 1
ATOM 1777 O O . ARG A 1 220 ? 16.658 -11.958 13.358 1.00 68.94 220 ARG A O 1
ATOM 1784 N N . THR A 1 221 ? 16.445 -10.503 11.657 1.00 69.75 221 THR A N 1
ATOM 1785 C CA . THR A 1 221 ? 15.124 -9.994 12.030 1.00 69.75 221 THR A CA 1
ATOM 1786 C C . THR A 1 221 ? 14.347 -9.563 10.794 1.00 69.75 221 THR A C 1
ATOM 1788 O O . THR A 1 221 ? 14.896 -8.906 9.916 1.00 69.75 221 THR A O 1
ATOM 1791 N N . LEU A 1 222 ? 13.048 -9.865 10.755 1.00 68.06 222 LEU A N 1
ATOM 1792 C CA . LEU A 1 222 ? 12.153 -9.356 9.710 1.00 68.06 222 LEU A CA 1
ATOM 1793 C C . LEU A 1 222 ? 11.926 -7.840 9.805 1.00 68.06 222 LEU A C 1
ATOM 1795 O O . LEU A 1 222 ? 11.465 -7.236 8.849 1.00 68.06 222 LEU A O 1
ATOM 1799 N N . SER A 1 223 ? 12.309 -7.201 10.917 1.00 68.69 223 SER A N 1
ATOM 1800 C CA . SER A 1 223 ? 12.205 -5.745 11.070 1.00 68.69 223 SER A CA 1
ATOM 1801 C C . SER A 1 223 ? 13.133 -4.955 10.144 1.00 68.69 223 SER A C 1
ATOM 1803 O O . SER A 1 223 ? 12.960 -3.748 10.038 1.00 68.69 223 SER A O 1
ATOM 1805 N N . GLN A 1 224 ? 14.147 -5.599 9.542 1.00 79.81 224 GLN A N 1
ATOM 1806 C CA . GLN A 1 224 ? 15.060 -5.025 8.539 1.00 79.81 224 GLN A CA 1
ATOM 1807 C C . GLN A 1 224 ? 15.496 -3.579 8.819 1.00 79.81 224 GLN A C 1
ATOM 1809 O O . GLN A 1 224 ? 15.488 -2.696 7.961 1.00 79.81 224 GLN A O 1
ATOM 1814 N N . THR A 1 225 ? 15.856 -3.338 10.073 1.00 78.38 225 THR A N 1
ATOM 1815 C CA . THR A 1 225 ? 16.073 -2.017 10.652 1.00 78.38 225 THR A CA 1
ATOM 1816 C C . THR A 1 225 ? 17.121 -1.204 9.882 1.00 78.38 225 THR A C 1
ATOM 1818 O O . THR A 1 225 ? 16.977 0.007 9.725 1.00 78.38 225 THR A O 1
ATOM 1821 N N . TRP A 1 226 ? 18.170 -1.836 9.347 1.00 82.94 226 TRP A N 1
ATOM 1822 C CA . TRP A 1 226 ? 19.178 -1.120 8.568 1.00 82.94 226 TRP A CA 1
ATOM 1823 C C . TRP A 1 226 ? 18.639 -0.660 7.207 1.00 82.94 226 TRP A C 1
ATOM 1825 O O . TRP A 1 226 ? 18.856 0.500 6.840 1.00 82.94 226 TRP A O 1
ATOM 1835 N N . GLN A 1 227 ? 17.935 -1.526 6.478 1.00 87.69 227 GLN A N 1
ATOM 1836 C CA . GLN A 1 227 ? 17.308 -1.214 5.194 1.00 87.69 227 GLN A CA 1
ATOM 1837 C C . GLN A 1 227 ? 16.162 -0.214 5.329 1.00 87.69 227 GLN A C 1
ATOM 1839 O O . GLN A 1 227 ? 16.114 0.729 4.537 1.00 87.69 227 GLN A O 1
ATOM 1844 N N . ARG A 1 228 ? 15.310 -0.351 6.353 1.00 87.44 228 ARG A N 1
ATOM 1845 C CA . ARG A 1 228 ? 14.246 0.618 6.648 1.00 87.44 228 ARG A CA 1
ATOM 1846 C C . ARG A 1 228 ? 14.799 2.023 6.832 1.00 87.44 228 ARG A C 1
ATOM 1848 O O . ARG A 1 228 ? 14.212 2.960 6.335 1.00 87.44 228 ARG A O 1
ATOM 1855 N N . PHE A 1 229 ? 15.965 2.201 7.450 1.00 85.44 229 PHE A N 1
ATOM 1856 C CA . PHE A 1 229 ? 16.484 3.557 7.683 1.00 85.44 229 PHE A CA 1
ATOM 1857 C C . PHE A 1 229 ? 17.427 4.059 6.597 1.00 85.44 229 PHE A C 1
ATOM 1859 O O . PHE A 1 229 ? 17.306 5.188 6.125 1.00 85.44 229 PHE A O 1
ATOM 1866 N N . ASN A 1 230 ? 18.394 3.237 6.193 1.00 85.88 230 ASN A N 1
ATOM 1867 C CA . ASN A 1 230 ? 19.413 3.653 5.230 1.00 85.88 230 ASN A CA 1
ATOM 1868 C C . ASN A 1 230 ? 18.957 3.399 3.794 1.00 85.88 230 ASN A C 1
ATOM 1870 O O . ASN A 1 230 ? 19.165 4.243 2.929 1.00 85.88 230 ASN A O 1
ATOM 1874 N N . GLY A 1 231 ? 18.312 2.260 3.538 1.00 91.25 231 GLY A N 1
ATOM 1875 C CA . GLY A 1 231 ? 17.796 1.925 2.213 1.00 91.25 231 GLY A CA 1
ATOM 1876 C C . GLY A 1 231 ? 16.720 2.902 1.749 1.00 91.25 231 GLY A C 1
ATOM 1877 O O . GLY A 1 231 ? 16.815 3.405 0.627 1.00 91.25 231 GLY A O 1
ATOM 1878 N N . VAL A 1 232 ? 15.770 3.231 2.635 1.00 94.44 232 VAL A N 1
ATOM 1879 C CA . VAL A 1 232 ? 14.670 4.165 2.338 1.00 94.44 232 VAL A CA 1
ATOM 1880 C C . VAL A 1 232 ? 15.223 5.559 2.067 1.00 94.44 232 VAL A C 1
ATOM 1882 O O . VAL A 1 232 ? 14.905 6.167 1.044 1.00 94.44 232 VAL A O 1
ATOM 1885 N N . ARG A 1 233 ? 16.114 6.058 2.934 1.00 91.25 233 ARG A N 1
ATOM 1886 C CA . ARG A 1 233 ? 16.714 7.385 2.761 1.00 91.25 233 ARG A CA 1
ATOM 1887 C C . ARG A 1 233 ? 17.522 7.499 1.476 1.00 91.25 233 ARG A C 1
ATOM 1889 O O . ARG A 1 233 ? 17.510 8.558 0.855 1.00 91.25 233 ARG A O 1
ATOM 1896 N N . ASP A 1 234 ? 18.235 6.453 1.085 1.00 91.56 234 ASP A N 1
ATOM 1897 C CA . ASP A 1 234 ? 19.184 6.517 -0.026 1.00 91.56 234 ASP A CA 1
ATOM 1898 C C . ASP A 1 234 ? 18.550 6.089 -1.373 1.00 91.56 234 ASP A C 1
ATOM 1900 O O . ASP A 1 234 ? 19.272 5.921 -2.353 1.00 91.56 234 ASP A O 1
ATOM 1904 N N . ASN A 1 235 ? 17.217 5.922 -1.439 1.00 95.25 235 ASN A N 1
ATOM 1905 C CA . ASN A 1 235 ? 16.472 5.437 -2.616 1.00 95.25 235 ASN A CA 1
ATOM 1906 C C . ASN A 1 235 ? 17.027 4.116 -3.184 1.00 95.25 235 ASN A C 1
ATOM 1908 O O . ASN A 1 235 ? 17.071 3.895 -4.395 1.00 95.25 235 ASN A O 1
ATOM 1912 N N . ARG A 1 236 ? 17.486 3.214 -2.305 1.00 94.75 236 ARG A N 1
ATOM 1913 C CA . ARG A 1 236 ? 18.115 1.950 -2.729 1.00 94.75 236 ARG A CA 1
ATOM 1914 C C . ARG A 1 236 ? 17.150 1.002 -3.429 1.00 94.75 236 ARG A C 1
ATOM 1916 O O . ARG A 1 236 ? 17.596 0.130 -4.168 1.00 94.75 236 ARG A O 1
ATOM 1923 N N . PHE A 1 237 ? 15.855 1.162 -3.188 1.00 96.12 237 PHE A N 1
ATOM 1924 C CA . PHE A 1 237 ? 14.810 0.281 -3.702 1.00 96.12 237 PHE A CA 1
ATOM 1925 C C . PHE A 1 237 ? 14.342 0.642 -5.112 1.00 96.12 237 PHE A C 1
ATOM 1927 O O . PHE A 1 237 ? 13.567 -0.108 -5.692 1.00 96.12 237 PHE A O 1
ATOM 1934 N N . ALA A 1 238 ? 14.878 1.715 -5.711 1.00 96.94 238 ALA A N 1
ATOM 1935 C CA . ALA A 1 238 ? 14.792 1.917 -7.157 1.00 96.94 238 ALA A CA 1
ATOM 1936 C C . ALA A 1 238 ? 15.562 0.838 -7.950 1.00 96.94 238 ALA A C 1
ATOM 1938 O O . ALA A 1 238 ? 15.345 0.650 -9.147 1.00 96.94 238 ALA A O 1
ATOM 1939 N N . HIS A 1 239 ? 16.454 0.114 -7.270 1.00 96.25 239 HIS A N 1
ATOM 1940 C CA . HIS A 1 239 ? 17.300 -0.930 -7.827 1.00 96.25 239 HIS A CA 1
ATOM 1941 C C . HIS A 1 239 ? 16.842 -2.320 -7.349 1.00 96.25 239 HIS A C 1
ATOM 1943 O O . HIS A 1 239 ? 16.432 -2.478 -6.193 1.00 96.25 239 HIS A O 1
ATOM 1949 N N . PRO A 1 240 ? 16.909 -3.358 -8.202 1.00 94.56 240 PRO A N 1
ATOM 1950 C CA . PRO A 1 240 ? 16.594 -4.724 -7.798 1.00 94.56 240 PRO A CA 1
ATOM 1951 C C . PRO A 1 240 ? 17.647 -5.293 -6.834 1.00 94.56 240 PRO A C 1
ATOM 1953 O O . PRO A 1 240 ? 18.730 -4.728 -6.646 1.00 94.56 240 PRO A O 1
ATOM 1956 N N . ALA A 1 241 ? 17.332 -6.424 -6.197 1.00 93.12 241 ALA A N 1
ATOM 1957 C CA . ALA A 1 241 ? 18.316 -7.138 -5.390 1.00 93.12 241 ALA A CA 1
ATOM 1958 C C . ALA A 1 241 ? 19.492 -7.601 -6.265 1.00 93.12 241 ALA A C 1
ATOM 1960 O O . ALA A 1 241 ? 19.297 -8.011 -7.407 1.00 93.12 241 ALA A O 1
ATOM 1961 N N . ALA A 1 242 ? 20.709 -7.559 -5.716 1.00 93.00 242 ALA A N 1
ATOM 1962 C CA . ALA A 1 242 ? 21.898 -8.066 -6.403 1.00 93.00 242 ALA A CA 1
ATOM 1963 C C . ALA A 1 242 ? 21.905 -9.597 -6.514 1.00 93.00 242 ALA A C 1
ATOM 1965 O O . ALA A 1 242 ? 22.596 -10.160 -7.357 1.00 93.00 242 ALA A O 1
ATOM 1966 N N . TYR A 1 243 ? 21.161 -10.276 -5.640 1.00 90.88 243 TYR A N 1
ATOM 1967 C CA . TYR A 1 243 ? 20.964 -11.715 -5.711 1.00 90.88 243 TYR A CA 1
ATOM 1968 C C . TYR A 1 243 ? 19.824 -12.044 -6.681 1.00 90.88 243 TYR A C 1
ATOM 1970 O O . TYR A 1 243 ? 18.681 -11.666 -6.440 1.00 90.88 243 TYR A O 1
ATOM 1978 N N . ASP A 1 244 ? 20.123 -12.795 -7.735 1.00 85.12 244 ASP A N 1
ATOM 1979 C CA . ASP A 1 244 ? 19.194 -13.219 -8.793 1.00 85.12 244 ASP A CA 1
ATOM 1980 C C . ASP A 1 244 ? 18.957 -14.742 -8.823 1.00 85.12 244 ASP A C 1
ATOM 1982 O O . ASP A 1 244 ? 18.282 -15.261 -9.715 1.00 85.12 244 ASP A O 1
ATOM 1986 N N . GLY A 1 245 ? 19.502 -15.471 -7.843 1.00 86.69 245 GLY A N 1
ATOM 1987 C CA . GLY A 1 245 ? 19.360 -16.921 -7.725 1.00 86.69 245 GLY A CA 1
ATOM 1988 C C . GLY A 1 245 ? 17.966 -17.374 -7.253 1.00 86.69 245 GLY A C 1
ATOM 1989 O O . GLY A 1 245 ? 17.089 -16.557 -6.995 1.00 86.69 245 GLY A O 1
ATOM 1990 N N . PRO A 1 246 ? 17.736 -18.693 -7.127 1.00 81.25 246 PRO A N 1
ATOM 1991 C CA . PRO A 1 246 ? 16.401 -19.259 -6.899 1.00 81.25 246 PRO A CA 1
ATOM 1992 C C . PRO A 1 246 ? 15.843 -19.080 -5.475 1.00 81.25 246 PRO A C 1
ATOM 1994 O O . PRO A 1 246 ? 14.690 -19.424 -5.232 1.00 81.25 246 PRO A O 1
ATOM 1997 N N . ASP A 1 247 ? 16.633 -18.598 -4.512 1.00 84.19 247 ASP A N 1
ATOM 1998 C CA . ASP A 1 247 ? 16.177 -18.426 -3.128 1.00 84.19 247 ASP A CA 1
ATOM 1999 C C . ASP A 1 247 ? 15.325 -17.151 -2.976 1.00 84.19 247 ASP A C 1
ATOM 2001 O O . ASP A 1 247 ? 15.851 -16.042 -2.852 1.00 84.19 247 ASP A O 1
ATOM 2005 N N . LEU A 1 248 ? 13.998 -17.329 -2.984 1.00 81.31 248 LEU A N 1
ATOM 2006 C CA . LEU A 1 248 ? 13.005 -16.257 -2.840 1.00 81.31 248 LEU A CA 1
ATOM 2007 C C . LEU A 1 248 ? 13.209 -15.429 -1.569 1.00 81.31 248 LEU A C 1
ATOM 2009 O O . LEU A 1 248 ? 13.157 -14.201 -1.615 1.00 81.31 248 LEU A O 1
ATOM 2013 N N . LEU A 1 249 ? 13.466 -16.090 -0.436 1.00 80.00 249 LEU A N 1
ATOM 2014 C CA . LEU A 1 249 ? 13.622 -15.400 0.839 1.00 80.00 249 LEU A CA 1
ATOM 2015 C C . LEU A 1 249 ? 14.892 -14.559 0.822 1.00 80.00 249 LEU A C 1
ATOM 2017 O O . LEU A 1 249 ? 14.853 -13.394 1.203 1.00 80.00 249 LEU A O 1
ATOM 2021 N N . ARG A 1 250 ? 16.006 -15.114 0.330 1.00 84.44 250 ARG A N 1
ATOM 2022 C CA . ARG A 1 250 ? 17.238 -14.341 0.167 1.00 84.44 250 ARG A CA 1
ATOM 2023 C C . ARG A 1 250 ? 17.019 -13.140 -0.749 1.00 84.44 250 ARG A C 1
ATOM 2025 O O . ARG A 1 250 ? 17.435 -12.048 -0.380 1.00 84.44 250 ARG A O 1
ATOM 2032 N N . HIS A 1 251 ? 16.354 -13.313 -1.891 1.00 86.69 251 HIS A N 1
ATOM 2033 C CA . HIS A 1 251 ? 16.039 -12.204 -2.795 1.00 86.69 251 HIS A CA 1
ATOM 2034 C C . HIS A 1 251 ? 15.256 -11.083 -2.089 1.00 86.69 251 HIS A C 1
ATOM 2036 O O . HIS A 1 251 ? 15.562 -9.907 -2.278 1.00 86.69 251 HIS A O 1
ATOM 2042 N N . ALA A 1 252 ? 14.311 -11.452 -1.221 1.00 83.75 252 ALA A N 1
ATOM 2043 C CA . ALA A 1 252 ? 13.476 -10.530 -0.458 1.00 83.75 252 ALA A CA 1
ATOM 2044 C C . ALA A 1 252 ? 14.139 -9.946 0.807 1.00 83.75 252 ALA A C 1
ATOM 2046 O O . ALA A 1 252 ? 13.568 -9.056 1.427 1.00 83.75 252 ALA A O 1
ATOM 2047 N N . ILE A 1 253 ? 15.316 -10.402 1.253 1.00 82.94 253 ILE A N 1
ATOM 2048 C CA . ILE A 1 253 ? 15.940 -9.863 2.485 1.00 82.94 253 ILE A CA 1
ATOM 2049 C C . ILE A 1 253 ? 17.369 -9.370 2.319 1.00 82.94 253 ILE A C 1
ATOM 2051 O O . ILE A 1 253 ? 17.827 -8.581 3.147 1.00 82.94 253 ILE A O 1
ATOM 2055 N N . ASP A 1 254 ? 18.086 -9.820 1.289 1.00 85.56 254 ASP A N 1
ATOM 2056 C CA . ASP A 1 254 ? 19.487 -9.458 1.084 1.00 85.56 254 ASP A CA 1
ATOM 2057 C C . ASP A 1 254 ? 19.588 -7.929 0.922 1.00 85.56 254 ASP A C 1
ATOM 2059 O O . ASP A 1 254 ? 18.838 -7.357 0.126 1.00 85.56 254 ASP A O 1
ATOM 2063 N N . PRO A 1 255 ? 20.441 -7.226 1.688 1.00 85.50 255 PRO A N 1
ATOM 2064 C CA . PRO A 1 255 ? 20.568 -5.772 1.600 1.00 85.50 255 PRO A CA 1
ATOM 2065 C C . PRO A 1 255 ? 21.305 -5.293 0.340 1.00 85.50 255 PRO A C 1
ATOM 2067 O O . PRO A 1 255 ? 21.247 -4.101 0.021 1.00 85.50 255 PRO A O 1
ATOM 2070 N N . GLU A 1 256 ? 22.008 -6.177 -0.373 1.00 89.81 256 GLU A N 1
ATOM 2071 C CA . GLU A 1 256 ? 22.787 -5.806 -1.556 1.00 89.81 256 GLU A CA 1
ATOM 2072 C C . GLU A 1 256 ? 21.892 -5.563 -2.780 1.00 89.81 256 GLU A C 1
ATOM 2074 O O . GLU A 1 256 ? 20.984 -6.339 -3.094 1.00 89.81 256 GLU A O 1
ATOM 2079 N N . ARG A 1 257 ? 22.141 -4.465 -3.499 1.00 92.38 257 ARG A N 1
ATOM 2080 C CA . ARG A 1 257 ? 21.333 -4.012 -4.646 1.00 92.38 257 ARG A CA 1
ATOM 2081 C C . ARG A 1 257 ? 22.183 -3.941 -5.905 1.00 92.38 257 ARG A C 1
ATOM 2083 O O . ARG A 1 257 ? 23.335 -3.511 -5.847 1.00 92.38 257 ARG A O 1
ATOM 2090 N N . ASP A 1 258 ? 21.604 -4.323 -7.036 1.00 95.06 258 ASP A N 1
ATOM 2091 C CA . ASP A 1 258 ? 22.251 -4.167 -8.335 1.00 95.06 258 ASP A CA 1
ATOM 2092 C C . ASP A 1 258 ? 22.044 -2.741 -8.854 1.00 95.06 258 ASP A C 1
ATOM 2094 O O . ASP A 1 258 ? 21.048 -2.418 -9.498 1.00 95.06 258 ASP A O 1
ATOM 2098 N N . LEU A 1 259 ? 23.019 -1.878 -8.572 1.00 93.75 259 LEU A N 1
ATOM 2099 C CA . LEU A 1 259 ? 22.992 -0.478 -8.995 1.00 93.75 259 LEU A CA 1
ATOM 2100 C C . LEU A 1 259 ? 23.125 -0.295 -10.517 1.00 93.75 259 LEU A C 1
ATOM 2102 O O . LEU A 1 259 ? 22.928 0.818 -11.004 1.00 93.75 259 LEU A O 1
ATOM 2106 N N . SER A 1 260 ? 23.456 -1.351 -11.270 1.00 94.62 260 SER A N 1
ATOM 2107 C CA . SER A 1 260 ? 23.543 -1.304 -12.734 1.00 94.62 260 SER A CA 1
ATOM 2108 C C . SER A 1 260 ? 22.190 -1.422 -13.431 1.00 94.62 260 SER A C 1
ATOM 2110 O O . SER A 1 260 ? 22.104 -1.211 -14.641 1.00 94.62 260 SER A O 1
ATOM 2112 N N . ARG A 1 261 ? 21.123 -1.714 -12.677 1.00 94.56 261 ARG A N 1
ATOM 2113 C CA . ARG A 1 261 ? 19.763 -1.912 -13.186 1.00 94.56 261 ARG A CA 1
ATOM 2114 C C . ARG A 1 261 ? 18.763 -1.076 -12.405 1.00 94.56 2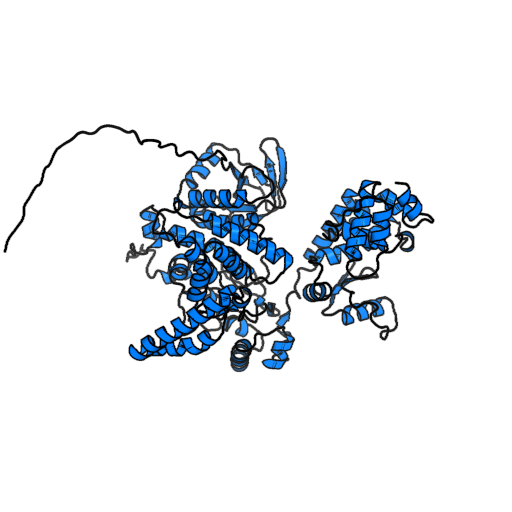61 ARG A C 1
ATOM 2116 O O . ARG A 1 261 ? 18.948 -0.830 -11.218 1.00 94.56 261 ARG A O 1
ATOM 2123 N N . LEU A 1 262 ? 17.675 -0.693 -13.058 1.00 95.50 262 LEU A N 1
ATOM 2124 C CA . LEU A 1 262 ? 16.508 -0.097 -12.414 1.00 95.50 262 LEU A CA 1
ATOM 2125 C C . LEU A 1 262 ? 15.364 -1.108 -12.381 1.00 95.50 262 LEU A C 1
ATOM 2127 O O . LEU A 1 262 ? 15.263 -1.976 -13.251 1.00 95.50 262 LEU A O 1
ATOM 2131 N N . ARG A 1 263 ? 14.502 -0.984 -11.375 1.00 95.81 263 ARG A N 1
ATOM 2132 C CA . ARG A 1 263 ? 13.184 -1.621 -11.377 1.00 95.81 263 ARG A CA 1
ATOM 2133 C C . ARG A 1 263 ? 12.277 -0.926 -12.388 1.00 95.81 263 ARG A C 1
ATOM 2135 O O . ARG A 1 263 ? 12.364 0.289 -12.561 1.00 95.81 263 ARG A O 1
ATOM 2142 N N . ASN A 1 264 ? 11.412 -1.698 -13.041 1.00 94.44 264 ASN A N 1
ATOM 2143 C CA . ASN A 1 264 ? 10.351 -1.127 -13.871 1.00 94.44 264 ASN A CA 1
ATOM 2144 C C . ASN A 1 264 ? 9.257 -0.481 -12.998 1.00 94.44 264 ASN A C 1
ATOM 2146 O O . ASN A 1 264 ? 9.237 -0.648 -11.778 1.00 94.44 264 ASN A O 1
ATOM 2150 N N . SER A 1 265 ? 8.338 0.250 -13.625 1.00 94.62 265 SER A N 1
ATOM 2151 C CA . SER A 1 265 ? 7.230 0.937 -12.950 1.00 94.62 265 SER A CA 1
ATOM 2152 C C . SER A 1 265 ? 6.418 0.017 -12.027 1.00 94.62 265 SER A C 1
ATOM 2154 O O . SER A 1 265 ? 6.214 0.354 -10.862 1.00 94.62 265 SER A O 1
ATOM 2156 N N . SER A 1 266 ? 6.014 -1.163 -12.505 1.00 93.31 266 SER A N 1
ATOM 2157 C CA . SER A 1 266 ? 5.247 -2.141 -11.724 1.00 93.31 266 SER A CA 1
ATOM 2158 C C . SER A 1 266 ? 6.013 -2.619 -10.490 1.00 93.31 266 SER A C 1
ATOM 2160 O O . SER A 1 266 ? 5.467 -2.637 -9.394 1.00 93.31 266 SER A O 1
ATOM 2162 N N . GLN A 1 267 ? 7.304 -2.920 -10.637 1.00 95.44 267 GLN A N 1
ATOM 2163 C CA . GLN A 1 267 ? 8.192 -3.335 -9.546 1.00 95.44 267 GLN A CA 1
ATOM 2164 C C . GLN A 1 267 ? 8.450 -2.236 -8.517 1.00 95.44 267 GLN A C 1
ATOM 2166 O O . GLN A 1 267 ? 8.682 -2.540 -7.348 1.00 95.44 267 GLN A O 1
ATOM 2171 N N . LEU A 1 268 ? 8.482 -0.971 -8.939 1.00 97.12 268 LEU A N 1
ATOM 2172 C CA . LEU A 1 268 ? 8.610 0.158 -8.022 1.00 97.12 268 LEU A CA 1
ATOM 2173 C C . LEU A 1 268 ? 7.341 0.322 -7.189 1.00 97.12 268 LEU A C 1
ATOM 2175 O O . LEU A 1 268 ? 7.425 0.429 -5.969 1.00 97.12 268 LEU A O 1
ATOM 2179 N N . LEU A 1 269 ? 6.177 0.322 -7.842 1.00 95.62 269 LEU A N 1
ATOM 2180 C CA . LEU A 1 269 ? 4.890 0.501 -7.169 1.00 95.62 269 LEU A CA 1
ATOM 2181 C C . LEU A 1 269 ? 4.525 -0.686 -6.271 1.00 95.62 269 LEU A C 1
ATOM 2183 O O . LEU A 1 269 ? 3.865 -0.480 -5.263 1.00 95.62 269 LEU A O 1
ATOM 2187 N N . ALA A 1 270 ? 5.003 -1.889 -6.594 1.00 93.56 270 ALA A N 1
ATOM 2188 C CA . ALA A 1 270 ? 4.861 -3.091 -5.777 1.00 93.56 270 ALA A CA 1
ATOM 2189 C C . ALA A 1 270 ? 6.021 -3.298 -4.779 1.00 93.56 270 ALA A C 1
ATOM 2191 O O . ALA A 1 270 ? 6.225 -4.406 -4.298 1.00 93.56 270 ALA A O 1
ATOM 2192 N N . CYS A 1 271 ? 6.817 -2.267 -4.465 1.00 95.31 271 CYS A N 1
ATOM 2193 C CA . CYS A 1 271 ? 7.893 -2.358 -3.475 1.00 95.31 271 CYS A CA 1
ATOM 2194 C C . CYS A 1 271 ? 7.668 -1.455 -2.267 1.00 95.31 271 CYS A C 1
ATOM 2196 O O . CYS A 1 271 ? 7.793 -0.233 -2.377 1.00 95.31 271 CYS A O 1
ATOM 2198 N N . GLU A 1 272 ? 7.516 -2.062 -1.089 1.00 94.12 272 GLU A N 1
ATOM 2199 C CA . GLU A 1 272 ? 7.331 -1.365 0.194 1.00 94.12 272 GLU A CA 1
ATOM 2200 C C . GLU A 1 272 ? 8.374 -0.261 0.412 1.00 94.12 272 GLU A C 1
ATOM 2202 O O . GLU A 1 272 ? 8.049 0.901 0.639 1.00 94.12 272 GLU A O 1
ATOM 2207 N N . GLY A 1 273 ? 9.654 -0.598 0.258 1.00 95.69 273 GLY A N 1
ATOM 2208 C CA . GLY A 1 273 ? 10.767 0.311 0.489 1.00 95.69 273 GLY A CA 1
ATOM 2209 C C . GLY A 1 273 ? 10.825 1.474 -0.496 1.00 95.69 273 GLY A C 1
ATOM 2210 O O . GLY A 1 273 ? 11.221 2.570 -0.104 1.00 95.69 273 GLY A O 1
ATOM 2211 N N . PHE A 1 274 ? 10.421 1.280 -1.757 1.00 97.94 274 PHE A N 1
ATOM 2212 C CA . PHE A 1 274 ? 10.350 2.385 -2.715 1.00 97.94 274 PHE A CA 1
ATOM 2213 C C . PHE A 1 274 ? 9.203 3.333 -2.363 1.00 97.94 274 PHE A C 1
ATOM 2215 O O . PHE A 1 274 ? 9.406 4.549 -2.318 1.00 97.94 274 PHE A O 1
ATOM 2222 N N . VAL A 1 275 ? 8.025 2.793 -2.040 1.00 98.00 275 VAL A N 1
ATOM 2223 C CA . VAL A 1 275 ? 6.891 3.606 -1.584 1.00 98.00 275 VAL A CA 1
ATOM 2224 C C . VAL A 1 275 ? 7.251 4.358 -0.296 1.00 98.00 275 VAL A C 1
ATOM 2226 O O . VAL A 1 275 ? 7.019 5.567 -0.198 1.00 98.00 275 VAL A O 1
ATOM 2229 N N . ALA A 1 276 ? 7.937 3.698 0.642 1.00 97.94 276 ALA A N 1
ATOM 2230 C CA . ALA A 1 276 ? 8.479 4.333 1.837 1.00 97.94 276 ALA A CA 1
ATOM 2231 C C . ALA A 1 276 ? 9.449 5.470 1.493 1.00 97.94 276 ALA A C 1
ATOM 2233 O O . ALA A 1 276 ? 9.381 6.535 2.107 1.00 97.94 276 ALA A O 1
ATOM 2234 N N . THR A 1 277 ? 10.326 5.299 0.494 1.00 98.31 277 THR A N 1
ATOM 2235 C CA . THR A 1 277 ? 11.242 6.360 0.042 1.00 98.31 277 THR A CA 1
ATOM 2236 C C . THR A 1 277 ? 10.475 7.573 -0.469 1.00 98.31 277 THR A C 1
ATOM 2238 O O . THR A 1 277 ? 10.846 8.708 -0.152 1.00 98.31 277 THR A O 1
ATOM 2241 N N . VAL A 1 278 ? 9.407 7.355 -1.239 1.00 98.44 278 VAL A N 1
ATOM 2242 C CA . VAL A 1 278 ? 8.566 8.436 -1.761 1.00 98.44 278 VAL A CA 1
ATOM 2243 C C . VAL A 1 278 ? 7.934 9.217 -0.611 1.00 98.44 278 VAL A C 1
ATOM 2245 O O . VAL A 1 278 ? 8.161 10.424 -0.507 1.00 98.44 278 VAL A O 1
ATOM 2248 N N . PHE A 1 279 ? 7.221 8.554 0.302 1.00 98.19 279 PHE A N 1
ATOM 2249 C CA . PHE A 1 279 ? 6.588 9.239 1.434 1.00 98.19 279 PHE A CA 1
ATOM 2250 C C . PHE A 1 279 ? 7.596 9.894 2.377 1.00 98.19 279 PHE A C 1
ATOM 2252 O O . PHE A 1 279 ? 7.371 11.018 2.824 1.00 98.19 279 PHE A O 1
ATOM 2259 N N . TYR A 1 280 ? 8.742 9.254 2.616 1.00 97.00 280 TYR A N 1
ATOM 2260 C CA . TYR A 1 280 ? 9.845 9.840 3.371 1.00 97.00 280 TYR A CA 1
ATOM 2261 C C . TYR A 1 280 ? 10.265 11.185 2.766 1.00 97.00 280 TYR A C 1
ATOM 2263 O O . TYR A 1 280 ? 10.276 12.200 3.462 1.00 97.00 280 TYR A O 1
ATOM 2271 N N . ARG A 1 281 ? 10.525 11.238 1.452 1.00 95.88 281 ARG A N 1
ATOM 2272 C CA . ARG A 1 281 ? 10.934 12.477 0.774 1.00 95.88 281 ARG A CA 1
ATOM 2273 C C . ARG A 1 281 ? 9.855 13.552 0.780 1.00 95.88 281 ARG A C 1
ATOM 2275 O O . ARG A 1 281 ? 10.190 14.718 0.986 1.00 95.88 281 ARG A O 1
ATOM 2282 N N . LEU A 1 282 ? 8.591 13.176 0.596 1.00 95.81 282 LEU A N 1
ATOM 2283 C CA . LEU A 1 282 ? 7.459 14.105 0.661 1.00 95.81 282 LEU A CA 1
ATOM 2284 C C . LEU A 1 282 ? 7.251 14.665 2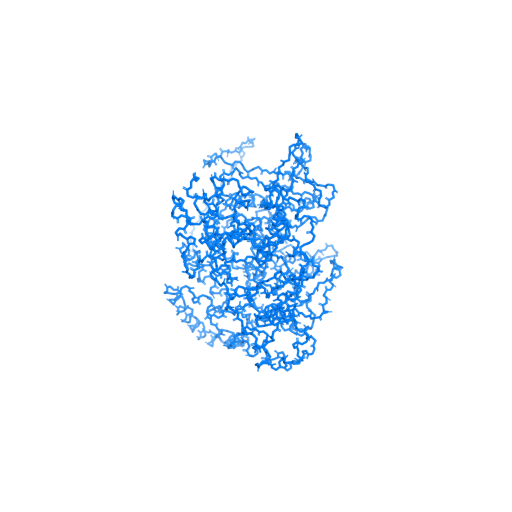.075 1.00 95.81 282 LEU A C 1
ATOM 2286 O O . LEU A 1 282 ? 6.926 15.845 2.229 1.00 95.81 282 LEU A O 1
ATOM 2290 N N . GLY A 1 283 ? 7.466 13.842 3.104 1.00 92.50 283 GLY A N 1
ATOM 2291 C CA . GLY A 1 283 ? 7.368 14.231 4.510 1.00 92.50 283 GLY A CA 1
ATOM 2292 C C . GLY A 1 283 ? 8.531 15.113 4.974 1.00 92.50 283 GLY A C 1
ATOM 2293 O O . GLY A 1 283 ? 8.352 15.974 5.834 1.00 92.50 283 GLY A O 1
ATOM 2294 N N . THR A 1 284 ? 9.721 14.965 4.383 1.00 89.69 284 THR A N 1
ATOM 2295 C CA . THR A 1 284 ? 10.939 15.681 4.801 1.00 89.69 284 THR A CA 1
ATOM 2296 C C . THR A 1 284 ? 11.363 16.824 3.876 1.00 89.69 284 THR A C 1
ATOM 2298 O O . THR A 1 284 ? 12.535 17.196 3.882 1.00 89.69 284 THR A O 1
ATOM 2301 N N . THR A 1 285 ? 10.459 17.415 3.090 1.00 81.44 285 THR A N 1
ATOM 2302 C CA . THR A 1 285 ? 10.790 18.592 2.253 1.00 81.44 285 THR A CA 1
ATOM 2303 C C . THR A 1 285 ? 11.191 19.822 3.080 1.00 81.44 285 THR A C 1
ATOM 2305 O O . THR A 1 285 ? 11.907 20.705 2.606 1.00 81.44 285 THR A O 1
ATOM 2308 N N . SER A 1 286 ? 10.762 19.876 4.343 1.00 73.75 286 SER A N 1
ATOM 2309 C CA . SER A 1 286 ? 11.149 20.907 5.306 1.00 73.75 286 SER A CA 1
ATOM 2310 C C . SER A 1 286 ? 12.586 20.733 5.816 1.00 73.75 286 SER A C 1
ATOM 2312 O O . SER A 1 286 ? 13.113 19.623 5.915 1.00 73.75 286 SER A O 1
ATOM 2314 N N . ALA A 1 287 ? 13.207 21.848 6.219 1.00 74.38 287 ALA A N 1
ATOM 2315 C CA . ALA A 1 287 ? 14.538 21.850 6.821 1.00 74.38 287 ALA A CA 1
ATOM 2316 C C . ALA A 1 287 ? 14.655 20.864 8.010 1.00 74.38 287 ALA A C 1
ATOM 2318 O O . ALA A 1 287 ? 13.650 20.563 8.669 1.00 74.38 287 ALA A O 1
ATOM 2319 N N . PRO A 1 288 ? 15.876 20.383 8.324 1.00 78.62 288 PRO A N 1
ATOM 2320 C CA . PRO A 1 288 ? 16.099 19.515 9.475 1.00 78.62 288 PRO A CA 1
ATOM 2321 C C . PRO A 1 288 ? 15.537 20.131 10.763 1.00 78.62 288 PRO A C 1
ATOM 2323 O O . PRO A 1 288 ? 15.756 21.310 11.047 1.00 78.62 288 PRO A O 1
ATOM 2326 N N . GLY A 1 289 ? 14.820 19.329 11.546 1.00 84.69 289 GLY A N 1
ATOM 2327 C CA . GLY A 1 289 ? 14.115 19.776 12.745 1.00 84.69 289 GLY A CA 1
ATOM 2328 C C . GLY A 1 289 ? 13.500 18.606 13.517 1.00 84.69 289 GLY A C 1
ATOM 2329 O O . GLY A 1 289 ? 13.577 17.471 13.044 1.00 84.69 289 GLY A O 1
ATOM 2330 N N . PRO A 1 290 ? 12.914 18.859 14.701 1.00 88.06 290 PRO A N 1
ATOM 2331 C CA . PRO A 1 290 ? 12.241 17.824 15.487 1.00 88.06 290 PRO A CA 1
ATOM 2332 C C . PRO A 1 290 ? 11.015 17.264 14.749 1.00 88.06 290 PRO A C 1
ATOM 2334 O O . PRO A 1 290 ? 10.474 17.907 13.851 1.00 88.06 290 PRO A O 1
ATOM 2337 N N . LEU A 1 291 ? 10.519 16.097 15.165 1.00 90.25 291 LEU A N 1
ATOM 2338 C CA . LEU A 1 291 ? 9.317 15.473 14.580 1.00 90.25 291 LEU A CA 1
ATOM 2339 C C . LEU A 1 291 ? 8.085 16.382 14.624 1.00 90.25 291 LEU A C 1
ATOM 2341 O O . LEU A 1 291 ? 7.256 16.366 13.718 1.00 90.25 291 LEU A O 1
ATOM 2345 N N . SER A 1 292 ? 7.982 17.217 15.657 1.00 86.00 292 SER A N 1
ATOM 2346 C CA . SER A 1 292 ? 6.892 18.179 15.829 1.00 86.00 292 SER A CA 1
ATOM 2347 C C . SER A 1 292 ? 6.870 19.294 14.781 1.00 86.00 292 SER A C 1
ATOM 2349 O O . SER A 1 292 ? 5.848 19.959 14.646 1.00 86.00 292 SER A O 1
ATOM 2351 N N . SER A 1 293 ? 7.955 19.505 14.024 1.00 89.38 293 SER A N 1
ATOM 2352 C CA . SER A 1 293 ? 7.989 20.504 12.949 1.00 89.38 293 SER A CA 1
ATOM 2353 C C . SER A 1 293 ? 7.481 19.978 11.605 1.00 89.38 293 SER A C 1
ATOM 2355 O O . SER A 1 293 ? 7.470 20.735 10.638 1.00 89.38 293 SER A O 1
ATOM 2357 N N . LEU A 1 294 ? 7.144 18.690 11.506 1.00 91.56 294 LEU A N 1
ATOM 2358 C CA . LEU A 1 294 ? 6.685 18.072 10.265 1.00 91.56 294 LEU A CA 1
ATOM 2359 C C . LEU A 1 294 ? 5.201 18.349 10.023 1.00 91.56 294 LEU A C 1
ATOM 2361 O O . LEU A 1 294 ? 4.358 17.998 10.857 1.00 91.56 294 LEU A O 1
ATOM 2365 N N . ASP A 1 295 ? 4.912 18.926 8.859 1.00 90.75 295 ASP A N 1
ATOM 2366 C CA . ASP A 1 295 ? 3.565 19.221 8.377 1.00 90.75 295 ASP A CA 1
ATOM 2367 C C . ASP A 1 295 ? 3.078 18.144 7.395 1.00 90.75 295 ASP A C 1
ATOM 2369 O O . ASP A 1 295 ? 3.501 18.101 6.231 1.00 90.75 295 ASP A O 1
ATOM 2373 N N . TYR A 1 296 ? 2.190 17.290 7.906 1.00 94.50 296 TYR A N 1
ATOM 2374 C CA . TYR A 1 296 ? 1.574 16.167 7.201 1.00 94.50 296 TYR A CA 1
ATOM 2375 C C . TYR A 1 296 ? 0.188 16.481 6.638 1.00 94.50 296 TYR A C 1
ATOM 2377 O O . TYR A 1 296 ? -0.326 15.672 5.868 1.00 94.50 296 TYR A O 1
ATOM 2385 N N . GLU A 1 297 ? -0.396 17.641 6.958 1.00 94.69 297 GLU A N 1
ATOM 2386 C CA . GLU A 1 297 ? -1.767 17.967 6.548 1.00 94.69 297 GLU A CA 1
ATOM 2387 C C . GLU A 1 297 ? -1.961 17.832 5.027 1.00 94.69 297 GLU A C 1
ATOM 2389 O O . GLU A 1 297 ? -2.878 17.122 4.611 1.00 94.69 297 GLU A O 1
ATOM 2394 N N . PRO A 1 298 ? -1.061 18.361 4.166 1.00 95.75 298 PRO A N 1
ATOM 2395 C CA . PRO A 1 298 ? -1.237 18.229 2.721 1.00 95.75 298 PRO A CA 1
ATOM 2396 C C . PRO A 1 298 ? -1.126 16.785 2.218 1.00 95.75 298 PRO A C 1
ATOM 2398 O O . PRO A 1 298 ? -1.755 16.438 1.222 1.00 95.75 298 PRO A O 1
ATOM 2401 N N . ILE A 1 299 ? -0.328 15.944 2.888 1.00 96.88 299 ILE A N 1
ATOM 2402 C CA . ILE A 1 299 ? -0.187 14.524 2.535 1.00 96.88 299 ILE A CA 1
ATOM 2403 C C . ILE A 1 299 ? -1.484 13.787 2.874 1.00 96.88 299 ILE A C 1
ATOM 2405 O O . ILE A 1 299 ? -1.971 13.018 2.053 1.00 96.88 299 ILE A O 1
ATOM 2409 N N . PHE A 1 300 ? -2.073 14.049 4.042 1.00 97.25 300 PHE A N 1
ATOM 2410 C CA . PHE A 1 300 ? -3.330 13.421 4.455 1.00 97.25 300 PHE A CA 1
ATOM 2411 C C . PHE A 1 300 ? -4.511 13.863 3.591 1.00 97.25 300 PHE A C 1
ATOM 2413 O O . PHE A 1 300 ? -5.325 13.027 3.210 1.00 97.25 300 PHE A O 1
ATOM 2420 N N . ASP A 1 301 ? -4.570 15.141 3.206 1.00 95.44 301 ASP A N 1
ATOM 2421 C CA . ASP A 1 301 ? -5.572 15.626 2.249 1.00 95.44 301 ASP A CA 1
ATOM 2422 C C . ASP A 1 301 ? -5.437 14.940 0.884 1.00 95.44 301 ASP A C 1
ATOM 2424 O O . ASP A 1 301 ? -6.437 14.583 0.262 1.00 95.44 301 ASP A O 1
ATOM 2428 N N . ALA A 1 302 ? -4.203 14.744 0.412 1.00 96.25 302 ALA A N 1
ATOM 2429 C CA . ALA A 1 302 ? -3.942 14.059 -0.848 1.00 96.25 302 ALA A CA 1
ATOM 2430 C C . ALA A 1 302 ? -4.300 12.567 -0.791 1.00 96.25 302 ALA A C 1
ATOM 2432 O O . ALA A 1 302 ? -4.890 12.057 -1.739 1.00 96.25 302 ALA A O 1
ATOM 2433 N N . LEU A 1 303 ? -3.991 11.890 0.319 1.00 95.69 303 LEU A N 1
ATOM 2434 C CA . LEU A 1 303 ? -4.360 10.493 0.559 1.00 95.69 303 LEU A CA 1
ATOM 2435 C C . LEU A 1 303 ? -5.878 10.307 0.586 1.00 95.69 303 LEU A C 1
ATOM 2437 O O . LEU A 1 303 ? -6.396 9.464 -0.137 1.00 95.69 303 LEU A O 1
ATOM 2441 N N . ALA A 1 304 ? -6.600 11.132 1.350 1.00 92.94 304 ALA A N 1
ATOM 2442 C CA . ALA A 1 304 ? -8.060 11.061 1.420 1.00 92.94 304 ALA A CA 1
ATOM 2443 C C . ALA A 1 304 ? -8.709 11.251 0.037 1.00 92.94 304 ALA A C 1
ATOM 2445 O O . ALA A 1 304 ? -9.622 10.515 -0.332 1.00 92.94 304 ALA A O 1
ATOM 2446 N N . LYS A 1 305 ? -8.204 12.199 -0.767 1.00 91.25 305 LYS A N 1
ATOM 2447 C CA . LYS A 1 305 ? -8.642 12.378 -2.161 1.00 91.25 305 LYS A CA 1
ATOM 2448 C C . LYS A 1 305 ? -8.334 11.158 -3.033 1.00 91.25 305 LYS A C 1
ATOM 2450 O O . LYS A 1 305 ? -9.169 10.778 -3.847 1.00 91.25 305 LYS A O 1
ATOM 2455 N N . ALA A 1 306 ? -7.150 10.563 -2.884 1.00 88.62 306 ALA A N 1
ATOM 2456 C CA . ALA A 1 306 ? -6.749 9.388 -3.650 1.00 88.62 306 ALA A CA 1
ATOM 2457 C C . ALA A 1 306 ? -7.632 8.174 -3.331 1.00 88.62 306 ALA A C 1
ATOM 2459 O O . ALA A 1 306 ? -8.096 7.511 -4.253 1.00 88.62 306 ALA A O 1
ATOM 2460 N N . PHE A 1 307 ? -7.939 7.925 -2.056 1.00 86.31 307 PHE A N 1
ATOM 2461 C CA . PHE A 1 307 ? -8.828 6.828 -1.663 1.00 86.31 307 PHE A CA 1
ATOM 2462 C C . PHE A 1 307 ? -10.265 7.023 -2.146 1.00 86.31 307 PHE A C 1
ATOM 2464 O O . PHE A 1 307 ? -10.872 6.077 -2.637 1.00 86.31 307 PHE A O 1
ATOM 2471 N N . GLN A 1 308 ? -10.784 8.253 -2.109 1.00 80.94 308 GLN A N 1
ATOM 2472 C CA . GLN A 1 308 ? -12.095 8.570 -2.692 1.00 80.94 308 GLN A CA 1
ATOM 2473 C C . GLN A 1 308 ? -12.153 8.363 -4.210 1.00 80.94 308 GLN A C 1
ATOM 2475 O O . GLN A 1 308 ? -13.222 8.100 -4.750 1.00 80.94 308 GLN A O 1
ATOM 2480 N N . TYR A 1 309 ? -11.033 8.534 -4.913 1.00 72.50 309 TYR A N 1
ATOM 2481 C CA . TYR A 1 309 ? -10.957 8.261 -6.346 1.00 72.50 309 TYR A CA 1
ATOM 2482 C C . TYR A 1 309 ? -10.925 6.751 -6.620 1.00 72.50 309 TYR A C 1
ATOM 2484 O O . TYR A 1 309 ? -11.661 6.249 -7.465 1.00 72.50 309 TYR A O 1
ATOM 2492 N N . GLU A 1 310 ? -10.096 6.020 -5.879 1.00 66.56 310 GLU A N 1
ATOM 2493 C CA . GLU A 1 310 ? -9.889 4.578 -6.060 1.00 66.56 310 GLU A CA 1
ATOM 2494 C C . GLU A 1 310 ? -11.114 3.739 -5.698 1.00 66.56 310 GLU A C 1
ATOM 2496 O O . GLU A 1 310 ? -11.378 2.747 -6.372 1.00 66.56 310 GLU A O 1
ATOM 2501 N N . SER A 1 311 ? -11.927 4.178 -4.733 1.00 56.94 311 SER A N 1
ATOM 2502 C CA . SER A 1 311 ? -13.214 3.534 -4.435 1.00 56.94 311 SER A CA 1
ATOM 2503 C C . SER A 1 311 ? -14.209 3.581 -5.604 1.00 56.94 311 SER A C 1
ATOM 2505 O O . SER A 1 311 ? -15.190 2.840 -5.615 1.00 56.94 311 SER A O 1
ATOM 2507 N N . VAL A 1 312 ? -13.961 4.435 -6.604 1.00 36.81 312 VAL A N 1
ATOM 2508 C CA . VAL A 1 312 ? -14.783 4.568 -7.815 1.00 36.81 312 VAL A CA 1
ATOM 2509 C C . VAL A 1 312 ? -14.126 3.914 -9.033 1.00 36.81 312 VAL A C 1
ATOM 2511 O O . VAL A 1 312 ? -14.836 3.383 -9.888 1.00 36.81 312 VAL A O 1
ATOM 2514 N N . HIS A 1 313 ? -12.796 3.976 -9.144 1.00 41.50 313 HIS A N 1
ATOM 2515 C CA . HIS A 1 313 ? -12.075 3.658 -10.382 1.00 41.50 313 HIS A CA 1
ATOM 2516 C C . HIS A 1 313 ? -11.289 2.336 -10.364 1.00 41.50 313 HIS A C 1
ATOM 2518 O O . HIS A 1 313 ? -11.059 1.795 -11.440 1.00 41.50 313 HIS A O 1
ATOM 2524 N N . VAL A 1 314 ? -10.977 1.771 -9.188 1.00 57.53 314 VAL A N 1
ATOM 2525 C CA . VAL A 1 314 ? -10.329 0.452 -9.005 1.00 57.53 314 VAL A CA 1
ATOM 2526 C C . VAL A 1 314 ? -9.107 0.244 -9.922 1.00 57.53 314 VAL A C 1
ATOM 2528 O O . VAL A 1 314 ? -8.936 -0.808 -10.539 1.00 57.53 314 VAL A O 1
ATOM 2531 N N . ASP A 1 315 ? -8.253 1.265 -10.033 1.00 57.50 315 ASP A N 1
ATOM 2532 C CA . ASP A 1 315 ? -7.034 1.218 -10.854 1.00 57.50 315 ASP A CA 1
ATOM 2533 C C . ASP A 1 315 ? -5.824 0.703 -10.042 1.00 57.50 315 ASP A C 1
ATOM 2535 O O . ASP A 1 315 ? -4.804 0.303 -10.615 1.00 57.50 315 ASP A O 1
ATOM 2539 N N . HIS A 1 316 ? -5.934 0.694 -8.705 1.00 74.06 316 HIS A N 1
ATOM 2540 C CA . HIS A 1 316 ? -4.896 0.265 -7.754 1.00 74.06 316 HIS A CA 1
ATOM 2541 C C . HIS A 1 316 ? -3.582 1.063 -7.899 1.00 74.06 316 HIS A C 1
ATOM 2543 O O . HIS A 1 316 ? -2.468 0.554 -7.739 1.00 74.06 316 HIS A O 1
ATOM 2549 N N . LEU A 1 317 ? -3.696 2.353 -8.216 1.00 85.62 317 LEU A N 1
ATOM 2550 C CA . LEU A 1 317 ? -2.620 3.327 -8.397 1.00 85.62 317 LEU A CA 1
ATOM 2551 C C . LEU A 1 317 ? -2.587 4.364 -7.260 1.00 85.62 317 LEU A C 1
ATOM 2553 O O . LEU A 1 317 ? -2.201 5.520 -7.481 1.00 85.62 317 LEU A O 1
ATOM 2557 N N . TRP A 1 318 ? -2.919 3.955 -6.029 1.00 88.88 318 TRP A N 1
ATOM 2558 C CA . TRP A 1 318 ? -3.031 4.819 -4.841 1.00 88.88 318 TRP A CA 1
ATOM 2559 C C . TRP A 1 318 ? -1.877 5.817 -4.691 1.00 88.88 318 TRP A C 1
ATOM 2561 O O . TRP A 1 318 ? -2.105 7.006 -4.445 1.00 88.88 318 TRP A O 1
ATOM 2571 N N . LEU A 1 319 ? -0.627 5.374 -4.892 1.00 95.62 319 LEU A N 1
ATOM 2572 C CA . LEU A 1 319 ? 0.542 6.256 -4.818 1.00 95.62 319 LEU A CA 1
ATOM 2573 C C . LEU A 1 319 ? 0.498 7.360 -5.872 1.00 95.62 319 LEU A C 1
ATOM 2575 O O . LEU A 1 319 ? 0.735 8.521 -5.549 1.00 95.62 319 LEU A O 1
ATOM 2579 N N . LEU A 1 320 ? 0.184 7.031 -7.124 1.00 95.62 320 LEU A N 1
ATOM 2580 C CA . LEU A 1 320 ? 0.185 8.001 -8.217 1.00 95.62 320 LEU A CA 1
ATOM 2581 C C . LEU A 1 320 ? -0.956 9.004 -8.079 1.00 95.62 320 LEU A C 1
ATOM 2583 O O . LEU A 1 320 ? -0.742 10.198 -8.302 1.00 95.62 320 LEU A O 1
ATOM 2587 N N . HIS A 1 321 ? -2.136 8.554 -7.649 1.00 94.38 321 HIS A N 1
ATOM 2588 C CA . HIS A 1 321 ? -3.237 9.457 -7.320 1.00 94.38 321 HIS A CA 1
ATOM 2589 C C . HIS A 1 321 ? -2.870 10.371 -6.153 1.00 94.38 321 HIS A C 1
ATOM 2591 O O . HIS A 1 321 ? -3.056 11.582 -6.260 1.00 94.38 321 HIS A O 1
ATOM 2597 N N . THR A 1 322 ? -2.223 9.841 -5.110 1.00 96.56 322 THR A N 1
ATOM 2598 C CA . THR A 1 322 ? -1.714 10.649 -3.990 1.00 96.56 322 THR A CA 1
ATOM 2599 C C . THR A 1 322 ? -0.714 11.703 -4.470 1.00 96.56 322 THR A C 1
ATOM 2601 O O . THR A 1 322 ? -0.832 12.871 -4.104 1.00 96.56 322 THR A O 1
ATOM 2604 N N . ILE A 1 323 ? 0.242 11.344 -5.336 1.00 97.62 323 ILE A N 1
ATOM 2605 C CA . ILE A 1 323 ? 1.197 12.300 -5.924 1.00 97.62 323 ILE A CA 1
ATOM 2606 C C . ILE A 1 323 ? 0.471 13.376 -6.730 1.00 97.62 323 ILE A C 1
ATOM 2608 O O . ILE A 1 323 ? 0.786 14.560 -6.600 1.00 97.62 323 ILE A O 1
ATOM 2612 N N . ASN A 1 324 ? -0.500 12.989 -7.555 1.00 95.25 324 ASN A N 1
ATOM 2613 C CA . ASN A 1 324 ? -1.251 13.926 -8.379 1.00 95.25 324 ASN A CA 1
ATOM 2614 C C . ASN A 1 324 ? -2.087 14.896 -7.543 1.00 95.25 324 ASN A C 1
ATOM 2616 O O . ASN A 1 324 ? -2.043 16.093 -7.825 1.00 95.25 324 ASN A O 1
ATOM 2620 N N . SER A 1 325 ? -2.772 14.410 -6.507 1.00 95.38 325 SER A N 1
ATOM 2621 C CA . SER A 1 325 ? -3.537 15.240 -5.573 1.00 95.38 325 SER A CA 1
ATOM 2622 C C . SER A 1 325 ? -2.636 16.139 -4.727 1.00 95.38 325 SER A C 1
ATOM 2624 O O . SER A 1 325 ? -2.960 17.306 -4.512 1.00 95.38 325 SER A O 1
ATOM 2626 N N . LEU A 1 326 ? -1.475 15.647 -4.284 1.00 96.75 326 LEU A N 1
ATOM 2627 C CA . LEU A 1 326 ? -0.518 16.449 -3.522 1.00 96.75 326 LEU A CA 1
ATOM 2628 C C . LEU A 1 326 ? 0.100 17.558 -4.380 1.00 96.75 326 LEU A C 1
ATOM 2630 O O . LEU A 1 326 ? 0.314 18.668 -3.895 1.00 96.75 326 LEU A O 1
ATOM 2634 N N . ALA A 1 327 ? 0.346 17.290 -5.663 1.00 95.25 327 ALA A N 1
ATOM 2635 C CA . ALA A 1 327 ? 0.920 18.255 -6.594 1.00 95.25 327 ALA A CA 1
ATOM 2636 C C . ALA A 1 327 ? 0.035 19.487 -6.844 1.00 95.25 327 ALA A C 1
ATOM 2638 O O . ALA A 1 327 ? 0.552 20.524 -7.257 1.00 95.25 327 ALA A O 1
ATOM 2639 N N . GLU A 1 328 ? -1.266 19.415 -6.544 1.00 93.62 328 GLU A N 1
ATOM 2640 C CA . GLU A 1 328 ? -2.174 20.571 -6.584 1.00 93.62 328 GLU A CA 1
ATOM 2641 C C . GLU A 1 328 ? -1.770 21.665 -5.583 1.00 93.62 328 GLU A C 1
ATOM 2643 O O . GLU A 1 328 ? -2.004 22.849 -5.827 1.00 93.62 328 GLU A O 1
ATOM 2648 N N . VAL A 1 329 ? -1.160 21.274 -4.458 1.00 94.94 329 VAL A N 1
ATOM 2649 C CA . VAL A 1 329 ? -0.771 22.176 -3.359 1.00 94.94 329 VAL A CA 1
ATOM 2650 C C . VAL A 1 329 ? 0.741 22.242 -3.131 1.00 94.94 329 VAL A C 1
ATOM 2652 O O . VAL A 1 329 ? 1.239 23.253 -2.638 1.00 94.94 329 VAL A O 1
ATOM 2655 N N . ARG A 1 330 ? 1.480 21.194 -3.509 1.00 94.50 330 ARG A N 1
ATOM 2656 C CA . ARG A 1 330 ? 2.947 21.095 -3.467 1.00 94.50 330 ARG A CA 1
ATOM 2657 C C . ARG A 1 330 ? 3.462 20.615 -4.833 1.00 94.50 330 ARG A C 1
ATOM 2659 O O . ARG A 1 330 ? 3.708 19.417 -4.989 1.00 94.50 330 ARG A O 1
ATOM 2666 N N . PRO A 1 331 ? 3.605 21.503 -5.838 1.00 90.44 331 PRO A N 1
ATOM 2667 C CA . PRO A 1 331 ? 3.979 21.125 -7.208 1.00 90.44 331 PRO A CA 1
ATOM 2668 C C . PRO A 1 331 ? 5.264 20.288 -7.307 1.00 90.44 331 PRO A C 1
ATOM 2670 O O . PRO A 1 331 ? 5.405 19.452 -8.201 1.00 90.44 331 PRO A O 1
ATOM 2673 N N . GLU A 1 332 ? 6.187 20.459 -6.359 1.00 93.25 332 GLU A N 1
ATOM 2674 C CA . GLU A 1 332 ? 7.413 19.674 -6.240 1.00 93.25 332 GLU A CA 1
ATOM 2675 C C . GLU A 1 332 ? 7.182 18.176 -5.974 1.00 93.25 332 GLU A C 1
ATOM 2677 O O . GLU A 1 332 ? 8.088 17.378 -6.190 1.00 93.25 332 GLU A O 1
ATOM 2682 N N . ALA A 1 333 ? 5.987 17.751 -5.549 1.00 95.69 333 ALA A N 1
ATOM 2683 C CA . ALA A 1 333 ? 5.684 16.339 -5.308 1.00 95.69 333 ALA A CA 1
ATOM 2684 C C . ALA A 1 333 ? 5.898 15.478 -6.564 1.00 95.69 333 ALA A C 1
ATOM 2686 O O . ALA A 1 333 ? 6.489 14.399 -6.482 1.00 95.69 333 ALA A O 1
ATOM 2687 N N . ARG A 1 334 ? 5.496 15.981 -7.741 1.00 94.62 334 ARG A N 1
ATOM 2688 C CA . ARG A 1 334 ? 5.735 15.293 -9.021 1.00 94.62 334 ARG A CA 1
ATOM 2689 C C . ARG A 1 334 ? 7.211 15.224 -9.359 1.00 94.62 334 ARG A C 1
ATOM 2691 O O . ARG A 1 334 ? 7.683 14.172 -9.767 1.00 94.62 334 ARG A O 1
ATOM 2698 N N . THR A 1 335 ? 7.947 16.320 -9.193 1.00 95.56 335 THR A N 1
ATOM 2699 C CA . THR A 1 335 ? 9.371 16.346 -9.550 1.00 95.56 335 THR A CA 1
ATOM 2700 C C . THR A 1 335 ? 10.189 15.441 -8.632 1.00 95.56 335 THR A C 1
ATOM 2702 O O . THR A 1 335 ? 11.044 14.708 -9.122 1.00 95.56 335 THR A O 1
ATOM 2705 N N . ILE A 1 336 ? 9.871 15.406 -7.333 1.00 96.44 336 ILE A N 1
ATOM 2706 C CA . ILE A 1 336 ? 10.445 14.453 -6.374 1.00 96.44 336 ILE A CA 1
ATOM 2707 C C . ILE A 1 336 ? 10.154 13.016 -6.818 1.00 96.44 336 ILE A C 1
ATOM 2709 O O . ILE A 1 336 ? 11.075 12.211 -6.923 1.00 96.44 336 ILE A O 1
ATOM 2713 N N . PHE A 1 337 ? 8.895 12.687 -7.114 1.00 97.75 337 PHE A N 1
ATOM 2714 C CA . PHE A 1 337 ? 8.519 11.334 -7.522 1.00 97.75 337 PHE A CA 1
ATOM 2715 C C . PHE A 1 337 ? 9.198 10.893 -8.829 1.00 97.75 337 PHE A C 1
ATOM 2717 O O . PHE A 1 337 ? 9.689 9.768 -8.928 1.00 97.75 337 PHE A O 1
ATOM 2724 N N . LEU A 1 338 ? 9.272 11.779 -9.824 1.00 96.62 338 LEU A N 1
ATOM 2725 C CA . LEU A 1 338 ? 9.941 11.512 -11.099 1.00 96.62 338 LEU A CA 1
ATOM 2726 C C . LEU A 1 338 ? 11.444 11.257 -10.937 1.00 96.62 338 LEU A C 1
ATOM 2728 O O . LEU A 1 338 ? 11.979 10.373 -11.604 1.00 96.62 338 LEU A O 1
ATOM 2732 N N . ASP A 1 339 ? 12.122 11.996 -10.055 1.00 95.38 339 ASP A N 1
ATOM 2733 C CA . ASP A 1 339 ? 13.549 11.782 -9.776 1.00 95.38 339 ASP A CA 1
ATOM 2734 C C . ASP A 1 339 ? 13.775 10.447 -9.054 1.00 95.38 339 ASP A C 1
ATOM 2736 O O . ASP A 1 339 ? 14.650 9.667 -9.434 1.00 95.38 339 ASP A O 1
ATOM 2740 N N . LEU A 1 340 ? 12.938 10.135 -8.058 1.00 97.38 340 LEU A N 1
ATOM 2741 C CA . LEU A 1 340 ? 13.028 8.881 -7.308 1.00 97.38 340 LEU A CA 1
ATOM 2742 C C . LEU A 1 340 ? 12.767 7.656 -8.188 1.00 97.38 340 LEU A C 1
ATOM 2744 O O . LEU A 1 340 ? 13.526 6.690 -8.118 1.00 97.38 340 LEU A O 1
ATOM 2748 N N . SER A 1 341 ? 11.730 7.709 -9.028 1.00 96.88 341 SER A N 1
ATOM 2749 C CA . SER A 1 341 ? 11.377 6.642 -9.976 1.00 96.88 341 SER A CA 1
ATOM 2750 C C . SER A 1 341 ? 12.290 6.589 -11.201 1.00 96.88 341 SER A C 1
ATOM 2752 O O . SER A 1 341 ? 12.158 5.673 -12.012 1.00 96.88 341 SER A O 1
ATOM 2754 N N . ARG A 1 342 ? 13.192 7.567 -11.373 1.00 95.25 342 ARG A N 1
ATOM 2755 C CA . ARG A 1 342 ? 14.029 7.726 -12.573 1.00 95.25 342 ARG A CA 1
ATOM 2756 C C . ARG A 1 342 ? 13.201 7.704 -13.862 1.00 95.25 342 ARG A C 1
ATOM 2758 O O . ARG A 1 342 ? 13.601 7.104 -14.853 1.00 95.25 342 ARG A O 1
ATOM 2765 N N . LEU A 1 343 ? 12.037 8.358 -13.841 1.00 94.94 343 LEU A N 1
ATOM 2766 C CA . LEU A 1 343 ? 11.094 8.473 -14.966 1.00 94.94 343 LEU A CA 1
ATOM 2767 C C . LEU A 1 343 ? 10.465 7.154 -15.452 1.00 94.94 343 LEU A C 1
ATOM 2769 O O . LEU A 1 343 ? 9.713 7.167 -16.425 1.00 94.94 343 LEU A O 1
ATOM 2773 N N . THR A 1 344 ? 10.716 6.029 -14.783 1.00 94.50 344 THR A N 1
ATOM 2774 C CA . THR A 1 344 ? 10.259 4.702 -15.239 1.00 94.50 344 THR A CA 1
ATOM 2775 C C . THR A 1 344 ? 8.737 4.552 -15.266 1.00 94.50 344 THR A C 1
ATOM 2777 O O . THR A 1 344 ? 8.219 3.705 -15.981 1.00 94.50 344 THR A O 1
ATOM 2780 N N . THR A 1 345 ? 8.000 5.390 -14.534 1.00 95.06 345 THR A N 1
ATOM 2781 C CA . THR A 1 345 ? 6.527 5.408 -14.503 1.00 95.06 345 THR A CA 1
ATOM 2782 C C . THR A 1 345 ? 5.902 6.124 -15.700 1.00 95.06 345 THR A C 1
ATOM 2784 O O . THR A 1 345 ? 4.760 5.839 -16.055 1.00 95.06 345 THR A O 1
ATOM 2787 N N . VAL A 1 346 ? 6.654 7.013 -16.359 1.00 94.75 346 VAL A N 1
ATOM 2788 C CA . VAL A 1 346 ? 6.203 7.756 -17.548 1.00 94.75 346 VAL A CA 1
ATOM 2789 C C . VAL A 1 346 ? 6.798 7.211 -18.848 1.00 94.75 346 VAL A C 1
ATOM 2791 O O . VAL A 1 346 ? 6.240 7.429 -19.922 1.00 94.75 346 VAL A O 1
ATOM 2794 N N . SER A 1 347 ? 7.938 6.514 -18.773 1.00 92.00 347 SER A N 1
ATOM 2795 C CA . SER A 1 347 ? 8.619 5.915 -19.922 1.00 92.00 347 SER A CA 1
ATOM 2796 C C . SER A 1 347 ? 9.579 4.800 -19.510 1.00 92.00 347 SER A C 1
ATOM 2798 O O . SER A 1 347 ? 10.341 4.953 -18.559 1.00 92.00 347 SER A O 1
ATOM 2800 N N . ASN A 1 348 ? 9.651 3.735 -20.311 1.00 90.81 348 ASN A N 1
ATOM 2801 C CA . ASN A 1 348 ? 10.621 2.652 -20.118 1.00 90.81 348 ASN A CA 1
ATOM 2802 C C . ASN A 1 348 ? 12.034 2.982 -20.631 1.00 90.81 348 ASN A C 1
ATOM 2804 O O . ASN A 1 348 ? 12.959 2.222 -20.361 1.00 90.81 348 ASN A O 1
ATOM 2808 N N . GLN A 1 349 ? 12.240 4.128 -21.298 1.00 90.06 349 GLN A N 1
ATOM 2809 C CA . GLN A 1 349 ? 13.538 4.503 -21.885 1.00 90.06 349 GLN A CA 1
ATOM 2810 C C . GLN A 1 349 ? 14.691 4.455 -20.871 1.00 90.06 349 GLN A C 1
ATOM 2812 O O . GLN A 1 349 ? 15.787 4.000 -21.188 1.00 90.06 349 GLN A O 1
ATOM 2817 N N . MET A 1 350 ? 14.451 4.885 -19.627 1.00 90.12 350 MET A N 1
ATOM 2818 C CA . MET A 1 350 ? 15.514 4.910 -18.621 1.00 90.12 350 MET A CA 1
ATOM 2819 C C . MET A 1 350 ? 15.974 3.503 -18.214 1.00 90.12 350 MET A C 1
ATOM 2821 O O . MET A 1 350 ? 17.119 3.337 -17.809 1.00 90.12 350 MET A O 1
ATOM 2825 N N . LEU A 1 351 ? 15.130 2.475 -18.360 1.00 92.06 351 LEU A N 1
ATOM 2826 C CA . LEU A 1 351 ? 15.527 1.087 -18.104 1.00 92.06 351 LEU A CA 1
ATOM 2827 C C . LEU A 1 351 ? 16.603 0.619 -19.098 1.00 92.06 351 LEU A C 1
ATOM 2829 O O . LEU A 1 351 ? 17.497 -0.133 -18.715 1.00 92.06 351 LEU A O 1
ATOM 2833 N N . GLU A 1 352 ? 16.540 1.093 -20.346 1.00 90.12 352 GLU A N 1
ATOM 2834 C CA . GLU A 1 352 ? 17.499 0.777 -21.413 1.00 90.12 352 GLU A CA 1
ATOM 2835 C C . GLU A 1 352 ? 18.792 1.598 -21.299 1.00 90.12 352 GLU A C 1
ATOM 2837 O O . GLU A 1 352 ? 19.892 1.088 -21.536 1.00 90.12 352 GLU A O 1
ATOM 2842 N N . ASP A 1 353 ? 18.670 2.869 -20.912 1.00 90.31 353 ASP A N 1
ATOM 2843 C CA . ASP A 1 353 ? 19.803 3.793 -20.833 1.00 90.31 353 ASP A CA 1
ATOM 2844 C C . ASP A 1 353 ? 20.655 3.558 -19.567 1.00 90.31 353 ASP A C 1
ATOM 2846 O O . ASP A 1 353 ? 21.882 3.715 -19.601 1.00 90.31 353 ASP A O 1
ATOM 2850 N N . TRP A 1 354 ? 20.037 3.148 -18.447 1.00 92.44 354 TRP A N 1
ATOM 2851 C CA . TRP A 1 354 ? 20.684 3.026 -17.127 1.00 92.44 354 TRP A CA 1
ATOM 2852 C C . TRP A 1 354 ? 21.973 2.194 -17.098 1.00 92.44 354 TRP A C 1
ATOM 2854 O O . TRP A 1 354 ? 22.975 2.683 -16.562 1.00 92.44 354 TRP A O 1
ATOM 2864 N N . PRO A 1 355 ? 22.039 0.995 -17.707 1.00 92.62 355 PRO A N 1
ATOM 2865 C CA . PRO A 1 355 ? 23.271 0.206 -17.716 1.00 92.62 355 PRO A CA 1
ATOM 2866 C C . PRO A 1 355 ? 24.453 0.933 -18.376 1.00 92.62 355 PRO A C 1
ATOM 2868 O O . PRO A 1 355 ? 25.599 0.793 -17.941 1.00 92.62 355 PRO A O 1
ATOM 2871 N N . GLN A 1 356 ? 24.192 1.749 -19.403 1.00 89.69 356 GLN A N 1
ATOM 2872 C CA . GLN A 1 356 ? 25.225 2.515 -20.108 1.00 89.69 356 GLN A CA 1
ATOM 2873 C C . GLN A 1 356 ? 25.752 3.662 -19.238 1.00 89.69 356 GLN A C 1
ATOM 2875 O O . GLN A 1 356 ? 26.956 3.928 -19.204 1.00 89.69 356 GLN A O 1
ATOM 2880 N N . ILE A 1 357 ? 24.854 4.310 -18.495 1.00 87.44 357 ILE A N 1
ATOM 2881 C CA . ILE A 1 357 ? 25.174 5.377 -17.537 1.00 87.44 357 ILE A CA 1
ATOM 2882 C C . ILE A 1 357 ? 26.031 4.817 -16.404 1.00 87.44 357 ILE A C 1
ATOM 2884 O O . ILE A 1 357 ? 27.070 5.386 -16.053 1.00 87.44 357 ILE A O 1
ATOM 2888 N N . TYR A 1 358 ? 25.632 3.661 -15.881 1.00 90.75 358 TYR A N 1
ATOM 2889 C CA . TYR A 1 358 ? 26.376 2.943 -14.860 1.00 90.75 358 TYR A CA 1
ATOM 2890 C C . TYR A 1 358 ? 27.791 2.565 -15.338 1.00 90.75 358 TYR A C 1
ATOM 2892 O O . TYR A 1 358 ? 28.769 2.869 -14.649 1.00 90.75 358 TYR A O 1
ATOM 2900 N N . ASP A 1 359 ? 27.942 1.986 -16.539 1.00 90.38 359 ASP A N 1
ATOM 2901 C CA . ASP A 1 359 ? 29.257 1.654 -17.121 1.00 90.38 359 ASP A CA 1
ATOM 2902 C C . ASP A 1 359 ? 30.130 2.905 -17.343 1.00 90.38 359 ASP A C 1
ATOM 2904 O O . ASP A 1 359 ? 31.327 2.897 -17.032 1.00 90.38 359 ASP A O 1
ATOM 2908 N N . ALA A 1 360 ? 29.547 4.020 -17.797 1.00 86.44 360 ALA A N 1
ATOM 2909 C CA . ALA A 1 360 ? 30.263 5.291 -17.918 1.00 86.44 360 ALA A CA 1
ATOM 2910 C C . ALA A 1 360 ? 30.791 5.788 -16.558 1.00 86.44 360 ALA A C 1
ATOM 2912 O O . ALA A 1 360 ? 31.937 6.252 -16.472 1.00 86.44 360 ALA A O 1
ATOM 2913 N N . GLY A 1 361 ? 29.988 5.640 -15.499 1.00 86.75 361 GLY A N 1
ATOM 2914 C CA . GLY A 1 361 ? 30.370 5.921 -14.116 1.00 86.75 361 GLY A CA 1
ATOM 2915 C C . GLY A 1 361 ? 31.525 5.041 -13.633 1.00 86.75 361 GLY A C 1
ATOM 2916 O O . GLY A 1 361 ? 32.518 5.563 -13.122 1.00 86.75 361 GLY A O 1
ATOM 2917 N N . LEU A 1 362 ? 31.462 3.725 -13.876 1.00 88.31 362 LEU A N 1
ATOM 2918 C CA . LEU A 1 362 ? 32.537 2.780 -13.534 1.00 88.31 362 LEU A CA 1
ATOM 2919 C C . LEU A 1 362 ? 33.864 3.112 -14.223 1.00 88.31 362 LEU A C 1
ATOM 2921 O O . LEU A 1 362 ? 34.937 2.945 -13.639 1.00 88.31 362 LEU A O 1
ATOM 2925 N N . ARG A 1 363 ? 33.810 3.610 -15.462 1.00 91.25 363 ARG A N 1
ATOM 2926 C CA . ARG A 1 363 ? 34.996 4.040 -16.219 1.00 91.25 363 ARG A CA 1
ATOM 2927 C C . ARG A 1 363 ? 35.504 5.423 -15.818 1.00 91.25 363 ARG A C 1
ATOM 2929 O O . ARG A 1 363 ? 36.514 5.866 -16.367 1.00 91.25 363 ARG A O 1
ATOM 2936 N N . VAL A 1 364 ? 34.816 6.114 -14.903 1.00 89.00 364 VAL A N 1
ATOM 2937 C CA . VAL A 1 364 ? 35.085 7.511 -14.526 1.00 89.00 364 VAL A CA 1
ATOM 2938 C C . VAL A 1 364 ? 35.130 8.406 -15.775 1.00 89.00 364 VAL A C 1
ATOM 2940 O O . VAL A 1 364 ? 35.947 9.321 -15.905 1.00 89.00 364 VAL A O 1
ATOM 2943 N N . ASN A 1 365 ? 34.264 8.119 -16.751 1.00 89.88 365 ASN A N 1
ATOM 2944 C CA . ASN A 1 365 ? 34.193 8.874 -17.994 1.00 89.88 365 ASN A CA 1
ATOM 2945 C C . ASN A 1 365 ? 33.393 10.162 -17.769 1.00 89.88 365 ASN A C 1
ATOM 2947 O O . ASN A 1 365 ? 32.218 10.256 -18.113 1.00 89.88 365 ASN A O 1
ATOM 2951 N N . VAL A 1 366 ? 34.056 11.167 -17.191 1.00 88.19 366 VAL A N 1
ATOM 2952 C CA . VAL A 1 366 ? 33.445 12.451 -16.801 1.00 88.19 366 VAL A CA 1
ATOM 2953 C C . VAL A 1 366 ? 32.729 13.134 -17.967 1.00 88.19 366 VAL A C 1
ATOM 2955 O O . VAL A 1 366 ? 31.692 13.755 -17.761 1.00 88.19 366 VAL A O 1
ATOM 2958 N N . LYS A 1 367 ? 33.254 13.012 -19.196 1.00 89.44 367 LYS A N 1
ATOM 2959 C CA . LYS A 1 367 ? 32.610 13.600 -20.374 1.00 89.44 367 LYS A CA 1
ATOM 2960 C C . LYS A 1 367 ? 31.297 12.890 -20.698 1.00 89.44 367 LYS A C 1
ATOM 2962 O O . LYS A 1 367 ? 30.287 13.563 -20.819 1.00 89.44 367 LYS A O 1
ATOM 2967 N N . ALA A 1 368 ? 31.312 11.561 -20.820 1.00 85.38 368 ALA A N 1
ATOM 2968 C CA . ALA A 1 368 ? 30.093 10.805 -21.118 1.00 85.38 368 ALA A CA 1
ATOM 2969 C C . ALA A 1 368 ? 29.034 10.986 -20.022 1.00 85.38 368 ALA A C 1
ATOM 2971 O O . ALA A 1 368 ? 27.864 11.168 -20.330 1.00 85.38 368 ALA A O 1
ATOM 2972 N N . TYR A 1 369 ? 29.459 11.017 -18.757 1.00 80.94 369 TYR A N 1
ATOM 2973 C CA . TYR A 1 369 ? 28.562 11.291 -17.639 1.00 80.94 369 TYR A CA 1
ATOM 2974 C C . TYR A 1 369 ? 27.971 12.709 -17.704 1.00 80.94 369 TYR A C 1
ATOM 2976 O O . TYR A 1 369 ? 26.774 12.880 -17.518 1.00 80.94 369 TYR A O 1
ATOM 2984 N N . GLY A 1 370 ? 28.781 13.727 -18.020 1.00 86.94 370 GLY A N 1
ATOM 2985 C CA . GLY A 1 370 ? 28.300 15.103 -18.178 1.00 86.94 370 GLY A CA 1
ATOM 2986 C C . GLY A 1 370 ? 27.355 15.294 -19.370 1.00 86.94 370 GLY A C 1
ATOM 2987 O O . GLY A 1 370 ? 26.364 16.008 -19.243 1.00 86.94 370 GLY A O 1
ATOM 2988 N N . ASP A 1 371 ? 27.638 14.639 -20.502 1.00 88.56 371 ASP A N 1
ATOM 2989 C CA . ASP A 1 371 ? 26.758 14.617 -21.679 1.00 88.56 371 ASP A CA 1
ATOM 2990 C C . ASP A 1 371 ? 25.407 13.965 -21.313 1.00 88.56 371 ASP A C 1
ATOM 2992 O O . ASP A 1 371 ? 24.347 14.502 -21.635 1.00 88.56 371 ASP A O 1
ATOM 2996 N N . TRP A 1 372 ? 25.439 12.860 -20.560 1.00 85.62 372 TRP A N 1
ATOM 2997 C CA . TRP A 1 372 ? 24.232 12.201 -20.071 1.00 85.62 372 TRP A CA 1
ATOM 2998 C C . TRP A 1 372 ? 23.425 13.072 -19.102 1.00 85.62 372 TRP A C 1
ATOM 3000 O O . TRP A 1 372 ? 22.220 13.192 -19.274 1.00 85.62 372 TRP A O 1
ATOM 3010 N N . GLN A 1 373 ? 24.058 13.732 -18.127 1.00 85.94 373 GLN A N 1
ATOM 3011 C CA . GLN A 1 373 ? 23.343 14.603 -17.183 1.00 85.94 373 GLN A CA 1
ATOM 3012 C C . GLN A 1 373 ? 22.570 15.727 -17.889 1.00 85.94 373 GLN A C 1
ATOM 3014 O O . GLN A 1 373 ? 21.501 16.130 -17.434 1.00 85.94 373 GLN A O 1
ATOM 3019 N N . GLN A 1 374 ? 23.101 16.247 -19.001 1.00 89.44 374 GLN A N 1
ATOM 3020 C CA . GLN A 1 374 ? 22.387 17.231 -19.818 1.00 89.44 374 GLN A CA 1
ATOM 3021 C C . GLN A 1 374 ? 21.164 16.607 -20.492 1.00 89.44 374 GLN A C 1
ATOM 3023 O O . GLN A 1 374 ? 20.074 17.169 -20.409 1.00 89.44 374 GLN A O 1
ATOM 3028 N N . GLN A 1 375 ? 21.328 15.429 -21.093 1.00 88.31 375 GLN A N 1
ATOM 3029 C CA . GLN A 1 375 ? 20.233 14.692 -21.719 1.00 88.31 375 GLN A CA 1
ATOM 3030 C C . GLN A 1 375 ? 19.149 14.286 -20.704 1.00 88.31 375 GLN A C 1
ATOM 3032 O O . GLN A 1 375 ? 17.965 14.469 -20.975 1.00 88.31 375 GLN A O 1
ATOM 3037 N N . GLU A 1 376 ? 19.528 13.788 -19.523 1.00 87.06 376 GLU A N 1
ATOM 3038 C CA . GLU A 1 376 ? 18.602 13.450 -18.435 1.00 87.06 376 GLU A CA 1
ATOM 3039 C C . GLU A 1 376 ? 17.794 14.682 -18.024 1.00 87.06 376 GLU A C 1
ATOM 3041 O O . GLU A 1 376 ? 16.570 14.612 -17.951 1.00 87.06 376 GLU A O 1
ATOM 3046 N N . ALA A 1 377 ? 18.448 15.831 -17.828 1.00 90.62 377 ALA A N 1
ATOM 3047 C CA . ALA A 1 377 ? 17.761 17.071 -17.481 1.00 90.62 377 ALA A CA 1
ATOM 3048 C C . ALA A 1 377 ? 16.775 17.522 -18.575 1.00 90.62 377 ALA A C 1
ATOM 3050 O O . ALA A 1 377 ? 15.685 18.000 -18.260 1.00 90.62 377 ALA A O 1
ATOM 3051 N N . GLU A 1 378 ? 17.121 17.372 -19.856 1.00 92.69 378 GLU A N 1
ATOM 3052 C CA . GLU A 1 378 ? 16.217 17.672 -20.974 1.00 92.69 378 GLU A CA 1
ATOM 3053 C C . GLU A 1 378 ? 14.991 16.748 -20.983 1.00 92.69 378 GLU A C 1
ATOM 3055 O O . GLU A 1 378 ? 13.860 17.235 -21.077 1.00 92.69 378 GLU A O 1
ATOM 3060 N N . ILE A 1 379 ? 15.194 15.436 -20.824 1.00 92.06 379 ILE A N 1
ATOM 3061 C CA . ILE A 1 379 ? 14.116 14.437 -20.770 1.00 92.06 379 ILE A CA 1
ATOM 3062 C C . ILE A 1 379 ? 13.229 14.665 -19.540 1.00 92.06 379 ILE A C 1
ATOM 3064 O O . ILE A 1 379 ? 12.002 14.647 -19.645 1.00 92.06 379 ILE A O 1
ATOM 3068 N N . PHE A 1 380 ? 13.833 14.921 -18.382 1.00 93.88 380 PHE A N 1
ATOM 3069 C CA . PHE A 1 380 ? 13.122 15.208 -17.142 1.00 93.88 380 PHE A CA 1
ATOM 3070 C C . PHE A 1 380 ? 12.224 16.439 -17.301 1.00 93.88 380 PHE A C 1
ATOM 3072 O O . PHE A 1 380 ? 11.020 16.367 -17.062 1.00 93.88 380 PHE A O 1
ATOM 3079 N N . ASN A 1 381 ? 12.780 17.554 -17.787 1.00 94.06 381 ASN A N 1
ATOM 3080 C CA . ASN A 1 381 ? 12.021 18.786 -18.007 1.00 94.06 381 ASN A CA 1
ATOM 3081 C C . ASN A 1 381 ? 10.917 18.612 -19.060 1.00 94.06 381 ASN A C 1
ATOM 3083 O O . ASN A 1 381 ? 9.840 19.192 -18.919 1.00 94.06 381 ASN A O 1
ATOM 3087 N N . HIS A 1 382 ? 11.155 17.800 -20.094 1.00 94.38 382 HIS A N 1
ATOM 3088 C CA . HIS A 1 382 ? 10.132 17.444 -21.073 1.00 94.38 382 HIS A CA 1
ATOM 3089 C C . HIS A 1 382 ? 8.932 16.754 -20.410 1.00 94.38 382 HIS A C 1
ATOM 3091 O O . HIS A 1 382 ? 7.791 17.154 -20.645 1.00 94.38 382 HIS A O 1
ATOM 3097 N N . TRP A 1 383 ? 9.172 15.754 -19.559 1.00 94.56 383 TRP A N 1
ATOM 3098 C CA . TRP A 1 383 ? 8.097 15.037 -18.871 1.00 94.56 383 TRP A CA 1
ATOM 3099 C C . TRP A 1 383 ? 7.378 15.887 -17.834 1.00 94.56 383 TRP A C 1
ATOM 3101 O O . TRP A 1 383 ? 6.151 15.836 -17.782 1.00 94.56 383 TRP A O 1
ATOM 3111 N N . VAL A 1 384 ? 8.097 16.722 -17.080 1.00 93.38 384 VAL A N 1
ATOM 3112 C CA . VAL A 1 384 ? 7.479 17.699 -16.170 1.00 93.38 384 VAL A CA 1
ATOM 3113 C C . VAL A 1 384 ? 6.503 18.596 -16.935 1.00 93.38 384 VAL A C 1
ATOM 3115 O O . VAL A 1 384 ? 5.339 18.682 -16.557 1.00 93.38 384 VAL A O 1
ATOM 3118 N N . ALA A 1 385 ? 6.924 19.176 -18.064 1.00 93.81 385 ALA A N 1
ATOM 3119 C CA . ALA A 1 385 ? 6.064 20.041 -18.874 1.00 93.81 385 ALA A CA 1
ATOM 3120 C C . ALA A 1 385 ? 4.846 19.307 -19.470 1.00 93.81 385 ALA A C 1
ATOM 3122 O O . ALA A 1 385 ? 3.776 19.897 -19.619 1.00 93.81 385 ALA A O 1
ATOM 3123 N N . ARG A 1 386 ? 4.977 18.019 -19.815 1.00 95.06 386 ARG A N 1
ATOM 3124 C CA . ARG A 1 386 ? 3.841 17.203 -20.279 1.00 95.06 386 ARG A CA 1
ATOM 3125 C C . ARG A 1 386 ? 2.862 16.885 -19.153 1.00 95.06 386 ARG A C 1
ATOM 3127 O O . ARG A 1 386 ? 1.657 16.970 -19.365 1.00 95.06 386 ARG A O 1
ATOM 3134 N N . LEU A 1 387 ? 3.368 16.576 -17.964 1.00 92.50 387 LEU A N 1
ATOM 3135 C CA . LEU A 1 387 ? 2.558 16.311 -16.775 1.00 92.50 387 LEU A CA 1
ATOM 3136 C C . LEU A 1 387 ? 1.868 17.553 -16.221 1.00 92.50 387 LEU A C 1
ATOM 3138 O O . LEU A 1 387 ? 0.942 17.417 -15.437 1.00 92.50 387 LEU A O 1
ATOM 3142 N N . GLU A 1 388 ? 2.290 18.760 -16.587 1.00 89.94 388 GLU A N 1
ATOM 3143 C CA . GLU A 1 388 ? 1.511 19.976 -16.315 1.00 89.94 388 GLU A CA 1
ATOM 3144 C C . GLU A 1 388 ? 0.254 20.067 -17.194 1.00 89.94 388 GLU A C 1
ATOM 3146 O O . GLU A 1 388 ? -0.710 20.732 -16.823 1.00 89.94 388 GLU A O 1
ATOM 3151 N N . GLN A 1 389 ? 0.255 19.408 -18.357 1.00 91.88 389 GLN A N 1
ATOM 3152 C CA . GLN A 1 389 ? -0.860 19.420 -19.310 1.00 91.88 389 GLN A CA 1
ATOM 3153 C C . GLN A 1 389 ? -1.802 18.232 -19.113 1.00 91.88 389 GLN A C 1
ATOM 3155 O O . GLN A 1 389 ? -3.007 18.374 -19.300 1.00 91.88 389 GLN A O 1
ATOM 3160 N N . ASP A 1 390 ? -1.253 17.070 -18.756 1.00 92.00 390 ASP A N 1
ATOM 3161 C CA . ASP A 1 390 ? -2.002 15.831 -18.590 1.00 92.00 390 ASP A CA 1
ATOM 3162 C C . ASP A 1 390 ? -1.411 14.986 -17.455 1.00 92.00 390 ASP A C 1
ATOM 3164 O O . ASP A 1 390 ? -0.341 14.386 -17.579 1.00 92.00 390 ASP A O 1
ATOM 3168 N N . HIS A 1 391 ? -2.129 14.943 -16.331 1.00 89.44 391 HIS A N 1
ATOM 3169 C CA . HIS A 1 391 ? -1.709 14.235 -15.121 1.00 89.44 391 HIS A CA 1
ATOM 3170 C C . HIS A 1 391 ? -1.779 12.706 -15.275 1.00 89.44 391 HIS A C 1
ATOM 3172 O O . HIS A 1 391 ? -1.104 11.994 -14.528 1.00 89.44 391 HIS A O 1
ATOM 3178 N N . SER A 1 392 ? -2.566 12.194 -16.233 1.00 87.75 392 SER A N 1
ATOM 3179 C CA . SER A 1 392 ? -2.703 10.750 -16.477 1.00 87.75 392 SER A CA 1
ATOM 3180 C C . SER A 1 392 ? -1.408 10.133 -17.005 1.00 87.75 392 SER A C 1
ATOM 3182 O O . SER A 1 392 ? -1.128 8.959 -16.770 1.00 87.75 392 SER A O 1
ATOM 3184 N N . LEU A 1 393 ? -0.547 10.953 -17.619 1.00 92.44 393 LEU A N 1
ATOM 3185 C CA . LEU A 1 393 ? 0.755 10.521 -18.119 1.00 92.44 393 LEU A CA 1
ATOM 3186 C C . LEU A 1 393 ? 1.687 10.022 -17.010 1.00 92.44 393 LEU A C 1
ATOM 3188 O O . LEU A 1 393 ? 2.672 9.360 -17.324 1.00 92.44 393 LEU A O 1
ATOM 3192 N N . LEU A 1 394 ? 1.393 10.304 -15.733 1.00 93.25 394 LEU A N 1
ATOM 3193 C CA . LEU A 1 394 ? 2.200 9.834 -14.604 1.00 93.25 394 LEU A CA 1
ATOM 3194 C C . LEU A 1 394 ? 2.218 8.302 -14.510 1.00 93.25 394 LEU A C 1
ATOM 3196 O O . LEU A 1 394 ? 3.179 7.739 -13.992 1.00 93.25 394 LEU A O 1
ATOM 3200 N N . ALA A 1 395 ? 1.172 7.657 -15.028 1.00 92.00 395 ALA A N 1
ATOM 3201 C CA . ALA A 1 395 ? 1.019 6.211 -15.087 1.00 92.00 395 ALA A CA 1
ATOM 3202 C C . ALA A 1 395 ? 1.275 5.636 -16.496 1.00 92.00 395 ALA A C 1
ATOM 3204 O O . ALA A 1 395 ? 0.975 4.472 -16.738 1.00 92.00 395 ALA A O 1
ATOM 3205 N N . ALA A 1 396 ? 1.813 6.419 -17.442 1.00 91.69 396 ALA A N 1
ATOM 3206 C CA . ALA A 1 396 ? 1.867 6.037 -18.859 1.00 91.69 396 ALA A CA 1
ATOM 3207 C C . ALA A 1 396 ? 2.653 4.746 -19.150 1.00 91.69 396 ALA A C 1
ATOM 3209 O O . ALA A 1 396 ? 2.374 4.079 -20.144 1.00 91.69 396 ALA A O 1
ATOM 3210 N N . ALA A 1 397 ? 3.636 4.408 -18.315 1.00 91.38 397 ALA A N 1
ATOM 3211 C CA . ALA A 1 397 ? 4.417 3.178 -18.424 1.00 91.38 397 ALA A CA 1
ATOM 3212 C C . ALA A 1 397 ? 4.071 2.152 -17.334 1.00 91.38 397 ALA A C 1
ATOM 3214 O O . ALA A 1 397 ? 4.780 1.159 -17.182 1.00 91.38 397 ALA A O 1
ATOM 3215 N N . VAL A 1 398 ? 3.020 2.379 -16.542 1.00 90.06 398 VAL A N 1
ATOM 3216 C CA . VAL A 1 398 ? 2.566 1.438 -15.512 1.00 90.06 398 VAL A CA 1
ATOM 3217 C C . VAL A 1 398 ? 1.716 0.356 -16.167 1.00 90.06 398 VAL A C 1
ATOM 3219 O O . VAL A 1 398 ? 0.778 0.648 -16.904 1.00 90.06 398 VAL A O 1
ATOM 3222 N N . ALA A 1 399 ? 2.059 -0.904 -15.913 1.00 87.50 399 ALA A N 1
ATOM 3223 C CA . ALA A 1 399 ? 1.297 -2.037 -16.425 1.00 87.50 399 ALA A CA 1
ATOM 3224 C C . ALA A 1 399 ? -0.037 -2.216 -15.677 1.00 87.50 399 ALA A C 1
ATOM 3226 O O . ALA A 1 399 ? -0.145 -1.778 -14.532 1.00 87.50 399 ALA A O 1
ATOM 3227 N N . PRO A 1 400 ? -1.027 -2.929 -16.232 1.00 82.88 400 PRO A N 1
ATOM 3228 C CA . PRO A 1 400 ? -2.077 -3.524 -15.404 1.00 82.88 400 PRO A CA 1
ATOM 3229 C C . PRO A 1 400 ? -1.489 -4.585 -14.453 1.00 82.88 400 PRO A C 1
ATOM 3231 O O . PRO A 1 400 ? -0.455 -5.188 -14.759 1.00 82.88 400 PRO A O 1
ATOM 3234 N N . GLU A 1 401 ? -2.129 -4.814 -13.304 1.00 81.56 401 GLU A N 1
ATOM 3235 C CA . GLU A 1 401 ? -1.792 -5.953 -12.437 1.00 81.56 401 GLU A CA 1
ATOM 3236 C C . GLU A 1 401 ? -2.376 -7.244 -13.026 1.00 81.56 401 GLU A C 1
ATOM 3238 O O . GLU A 1 401 ? -3.566 -7.314 -13.337 1.00 81.56 401 GLU A O 1
ATOM 3243 N N . VAL A 1 402 ? -1.543 -8.274 -13.178 1.00 82.12 402 VAL A N 1
ATOM 3244 C CA . VAL A 1 402 ? -1.946 -9.603 -13.655 1.00 82.12 402 VAL A CA 1
ATOM 3245 C C . VAL A 1 402 ? -1.560 -10.622 -12.590 1.00 82.12 402 VAL A C 1
ATOM 3247 O O . VAL A 1 402 ? -0.461 -11.176 -12.609 1.00 82.12 402 VAL A O 1
ATOM 3250 N N . PHE A 1 403 ? -2.455 -10.844 -11.628 1.00 78.75 403 PHE A N 1
ATOM 3251 C CA . PHE A 1 403 ? -2.196 -11.747 -10.507 1.00 78.75 403 PHE A CA 1
ATOM 3252 C C . PHE A 1 403 ? -2.272 -13.217 -10.908 1.00 78.75 403 PHE A C 1
ATOM 3254 O O . PHE A 1 403 ? -3.266 -13.697 -11.463 1.00 78.75 403 PHE A O 1
ATOM 3261 N N . VAL A 1 404 ? -1.216 -13.946 -10.564 1.00 77.88 404 VAL A N 1
ATOM 3262 C CA . VAL A 1 404 ? -1.088 -15.380 -10.808 1.00 77.88 404 VAL A CA 1
ATOM 3263 C C . VAL A 1 404 ? -0.626 -16.079 -9.539 1.00 77.88 404 VAL A C 1
ATOM 3265 O O . VAL A 1 404 ? 0.169 -15.528 -8.778 1.00 77.88 404 VAL A O 1
ATOM 3268 N N . CYS A 1 405 ? -1.097 -17.304 -9.330 1.00 76.81 405 CYS A N 1
ATOM 3269 C CA . CYS A 1 405 ? -0.624 -18.184 -8.268 1.00 76.81 405 CYS A CA 1
ATOM 3270 C C . CYS A 1 405 ? 0.036 -19.424 -8.860 1.00 76.81 405 CYS A C 1
ATOM 3272 O O . CYS A 1 405 ? -0.424 -19.967 -9.867 1.00 76.81 405 CYS A O 1
ATOM 3274 N N . VAL A 1 406 ? 1.112 -19.878 -8.223 1.00 76.81 406 VAL A N 1
ATOM 3275 C CA . VAL A 1 406 ? 1.826 -21.090 -8.624 1.00 76.81 406 VAL A CA 1
ATOM 3276 C C . VAL A 1 406 ? 1.161 -22.307 -7.983 1.00 76.81 406 VAL A C 1
ATOM 3278 O O . VAL A 1 406 ? 1.159 -22.439 -6.757 1.00 76.81 406 VAL A O 1
ATOM 3281 N N . ASP A 1 407 ? 0.620 -23.211 -8.806 1.00 67.00 407 ASP A N 1
ATOM 3282 C CA . ASP A 1 407 ? -0.101 -24.402 -8.335 1.00 67.00 407 ASP A CA 1
ATOM 3283 C C . ASP A 1 407 ? 0.768 -25.238 -7.375 1.00 67.00 407 ASP A C 1
ATOM 3285 O O . ASP A 1 407 ? 1.912 -25.583 -7.676 1.00 67.00 407 ASP A O 1
ATOM 3289 N N . LYS A 1 408 ? 0.218 -25.577 -6.200 1.00 60.97 408 LYS A N 1
ATOM 3290 C CA . LYS A 1 408 ? 0.825 -26.459 -5.178 1.00 60.97 408 LYS A CA 1
ATOM 3291 C C . LYS A 1 408 ? 2.211 -26.045 -4.663 1.00 60.97 408 LYS A C 1
ATOM 3293 O O . LYS A 1 408 ? 2.875 -26.866 -4.017 1.00 60.97 408 LYS A O 1
ATOM 3298 N N . LYS A 1 409 ? 2.665 -24.805 -4.880 1.00 64.12 409 LYS A N 1
ATOM 3299 C CA . LYS A 1 409 ? 3.885 -24.293 -4.240 1.00 64.12 409 LYS A CA 1
ATOM 3300 C C . LYS A 1 409 ? 3.564 -23.437 -3.040 1.00 64.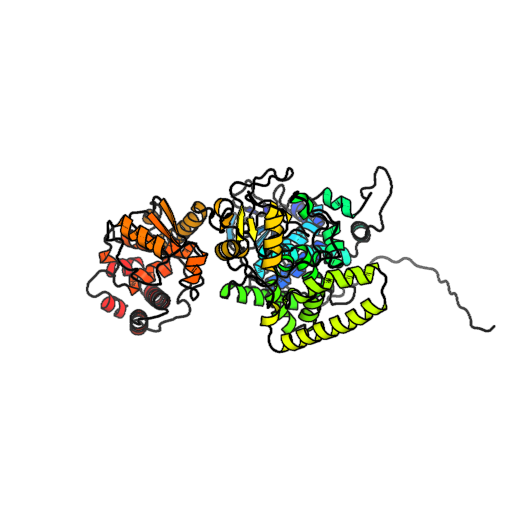12 409 LYS A C 1
ATOM 3302 O O . LYS A 1 409 ? 3.122 -22.302 -3.156 1.00 64.12 409 LYS A O 1
ATOM 3307 N N . THR A 1 410 ? 3.929 -23.983 -1.890 1.00 61.53 410 THR A N 1
ATOM 3308 C CA . THR A 1 410 ? 3.850 -23.285 -0.621 1.00 61.53 410 THR A CA 1
ATOM 3309 C C . THR A 1 410 ? 5.235 -22.897 -0.134 1.00 61.53 410 THR A C 1
ATOM 3311 O O . THR A 1 410 ? 6.129 -23.751 -0.065 1.00 61.53 410 THR A O 1
ATOM 3314 N N . VAL A 1 411 ? 5.425 -21.644 0.268 1.00 61.19 411 VAL A N 1
ATOM 3315 C CA . VAL A 1 411 ? 6.653 -21.241 0.959 1.00 61.19 411 VAL A CA 1
ATOM 3316 C C . VAL A 1 411 ? 6.434 -21.348 2.466 1.00 61.19 411 VAL A C 1
ATOM 3318 O O . VAL A 1 411 ? 5.440 -20.856 2.989 1.00 61.19 411 VAL A O 1
ATOM 3321 N N . VAL A 1 412 ? 7.366 -22.003 3.167 1.00 58.06 412 VAL A N 1
ATOM 3322 C CA . VAL A 1 412 ? 7.330 -22.158 4.631 1.00 58.06 412 VAL A CA 1
ATOM 3323 C C . VAL A 1 412 ? 8.566 -21.497 5.236 1.00 58.06 412 VAL A C 1
ATOM 3325 O O . VAL A 1 412 ? 9.627 -22.128 5.319 1.00 58.06 412 VAL A O 1
ATOM 3328 N N . PRO A 1 413 ? 8.492 -20.239 5.692 1.00 54.84 413 PRO A N 1
ATOM 3329 C CA . PRO A 1 413 ? 9.577 -19.667 6.466 1.00 54.84 413 PRO A CA 1
ATOM 3330 C C . PRO A 1 413 ? 9.624 -20.344 7.823 1.00 54.84 413 PRO A C 1
ATOM 3332 O O . PRO A 1 413 ? 8.620 -20.451 8.528 1.00 54.84 413 PRO A O 1
ATOM 3335 N N . GLN A 1 414 ? 10.828 -20.725 8.237 1.00 49.81 414 GLN A N 1
ATOM 3336 C CA . GLN A 1 414 ? 11.047 -21.367 9.535 1.00 49.81 414 GLN A CA 1
ATOM 3337 C C . GLN A 1 414 ? 10.587 -20.504 10.722 1.00 49.81 414 GLN A C 1
ATOM 3339 O O . GLN A 1 414 ? 10.313 -21.048 11.789 1.00 49.81 414 GLN A O 1
ATOM 3344 N N . LEU A 1 415 ? 10.509 -19.179 10.541 1.00 46.03 415 LEU A N 1
ATOM 3345 C CA . LEU A 1 415 ? 10.122 -18.231 11.585 1.00 46.03 415 LEU A CA 1
ATOM 3346 C C . LEU A 1 415 ? 8.609 -18.210 11.859 1.00 46.03 415 LEU A C 1
ATOM 3348 O O . LEU A 1 415 ? 8.228 -18.136 13.021 1.00 46.03 415 LEU A O 1
ATOM 3352 N N . ILE A 1 416 ? 7.768 -18.298 10.822 1.00 48.66 416 ILE A N 1
ATOM 3353 C CA . ILE A 1 416 ? 6.299 -18.249 10.959 1.00 48.66 416 ILE A CA 1
ATOM 3354 C C . ILE A 1 416 ? 5.645 -19.637 10.888 1.00 48.66 416 ILE A C 1
ATOM 3356 O O . ILE A 1 416 ? 4.519 -19.796 11.341 1.00 48.66 416 ILE A O 1
ATOM 3360 N N . GLN A 1 417 ? 6.348 -20.645 10.348 1.00 51.19 417 GLN A N 1
ATOM 3361 C CA . GLN A 1 417 ? 5.899 -22.044 10.224 1.00 51.19 417 GLN A CA 1
ATOM 3362 C C . GLN A 1 417 ? 4.529 -22.231 9.547 1.00 51.19 417 GLN A C 1
ATOM 3364 O O . GLN A 1 417 ? 3.898 -23.276 9.699 1.00 51.19 417 GLN A O 1
ATOM 3369 N N . GLN A 1 418 ? 4.085 -21.239 8.779 1.00 47.72 418 GLN A N 1
ATOM 3370 C CA . GLN A 1 418 ? 2.862 -21.282 7.990 1.00 47.72 418 GLN A CA 1
ATOM 3371 C C . GLN A 1 418 ? 3.200 -21.511 6.520 1.00 47.72 418 GLN A C 1
ATOM 3373 O O . GLN A 1 418 ? 4.248 -21.087 6.034 1.00 47.72 418 GLN A O 1
ATOM 3378 N N . SER A 1 419 ? 2.318 -22.252 5.859 1.00 55.72 419 SER A N 1
ATOM 3379 C CA . SER A 1 419 ? 2.419 -22.669 4.469 1.00 55.72 419 SER A CA 1
ATOM 3380 C C . SER A 1 419 ? 1.524 -21.760 3.649 1.00 55.72 419 SER A C 1
ATOM 3382 O O . SER A 1 419 ? 0.321 -21.751 3.890 1.00 55.72 419 SER A O 1
ATOM 3384 N N . VAL A 1 420 ? 2.107 -20.999 2.728 1.00 58.66 420 VAL A N 1
ATOM 3385 C CA . VAL A 1 420 ? 1.374 -19.979 1.973 1.00 58.66 420 VAL A CA 1
ATOM 3386 C C . VAL A 1 420 ? 1.604 -20.169 0.477 1.00 58.66 420 VAL A C 1
ATOM 3388 O O . VAL A 1 420 ? 2.758 -20.352 0.077 1.00 58.66 420 VAL A O 1
ATOM 3391 N N . ASP A 1 421 ? 0.527 -20.177 -0.313 1.00 69.88 421 ASP A N 1
ATOM 3392 C CA . ASP A 1 421 ? 0.572 -20.302 -1.777 1.00 69.88 421 ASP A CA 1
ATOM 3393 C C . ASP A 1 421 ? 1.382 -19.152 -2.376 1.00 69.88 421 ASP A C 1
ATOM 3395 O O . ASP A 1 421 ? 1.234 -18.017 -1.953 1.00 69.88 421 ASP A O 1
ATOM 3399 N N . LEU A 1 422 ? 2.254 -19.398 -3.354 1.00 76.88 422 LEU A N 1
ATOM 3400 C CA . LEU A 1 422 ? 3.020 -18.313 -3.971 1.00 76.88 422 LEU A CA 1
ATOM 3401 C C . LEU A 1 422 ? 2.185 -17.592 -5.039 1.00 76.88 422 LEU A C 1
ATOM 3403 O O . LEU A 1 422 ? 2.029 -18.115 -6.143 1.00 76.88 422 LEU A O 1
ATOM 3407 N N . CYS A 1 423 ? 1.729 -16.377 -4.733 1.00 77.88 423 CYS A N 1
ATOM 3408 C CA . CYS A 1 423 ? 0.987 -15.508 -5.653 1.00 77.88 423 CYS A CA 1
ATOM 3409 C C . CYS A 1 423 ? 1.701 -14.165 -5.870 1.00 77.88 423 CYS A C 1
ATOM 3411 O O . CYS A 1 423 ? 2.262 -13.610 -4.924 1.00 77.88 423 CYS A O 1
ATOM 3413 N N . PHE A 1 424 ? 1.704 -13.651 -7.104 1.00 83.81 424 PHE A N 1
ATOM 3414 C CA . PHE A 1 424 ? 2.347 -12.381 -7.471 1.00 83.81 424 PHE A CA 1
ATOM 3415 C C . PHE A 1 424 ? 1.748 -11.760 -8.747 1.00 83.81 424 PHE A C 1
ATOM 3417 O O . PHE A 1 424 ? 1.158 -12.462 -9.568 1.00 83.81 424 PHE A O 1
ATOM 3424 N N . ASP A 1 425 ? 1.939 -10.449 -8.940 1.00 86.69 425 ASP A N 1
ATOM 3425 C CA . ASP A 1 425 ? 1.665 -9.763 -10.215 1.00 86.69 425 ASP A CA 1
ATOM 3426 C C . ASP A 1 425 ? 2.746 -10.118 -11.247 1.00 86.69 425 ASP A C 1
ATOM 3428 O O . ASP A 1 425 ? 3.930 -9.837 -11.051 1.00 86.69 425 ASP A O 1
ATOM 3432 N N . LEU A 1 426 ? 2.346 -10.700 -12.375 1.00 88.00 426 LEU A N 1
ATOM 3433 C CA . LEU A 1 426 ? 3.220 -11.104 -13.474 1.00 88.00 426 LEU A CA 1
ATOM 3434 C C . LEU A 1 426 ? 4.061 -9.937 -14.035 1.00 88.00 426 LEU A C 1
ATOM 3436 O O . LEU A 1 426 ? 5.242 -10.107 -14.366 1.00 88.00 426 LEU A O 1
ATOM 3440 N N . ASN A 1 427 ? 3.485 -8.734 -14.116 1.00 91.00 427 ASN A N 1
ATOM 3441 C CA . ASN A 1 427 ? 4.180 -7.562 -14.651 1.00 91.00 427 ASN A CA 1
ATOM 3442 C C . ASN A 1 427 ? 5.197 -6.978 -13.654 1.00 91.00 427 ASN A C 1
ATOM 3444 O O . ASN A 1 427 ? 6.212 -6.407 -14.070 1.00 91.00 427 ASN A O 1
ATOM 3448 N N . ALA A 1 428 ? 4.975 -7.167 -12.351 1.00 92.31 428 ALA A N 1
ATOM 3449 C CA . ALA A 1 428 ? 5.928 -6.832 -11.295 1.00 92.31 428 ALA A CA 1
ATOM 3450 C C . ALA A 1 428 ? 6.916 -7.974 -10.979 1.00 92.31 428 ALA A C 1
ATOM 3452 O O . ALA A 1 428 ? 7.989 -7.723 -10.431 1.00 92.31 428 ALA A O 1
ATOM 3453 N N . ALA A 1 429 ? 6.614 -9.218 -11.360 1.00 91.69 429 ALA A N 1
ATOM 3454 C CA . ALA A 1 429 ? 7.341 -10.401 -10.913 1.00 91.69 429 ALA A CA 1
ATOM 3455 C C . ALA A 1 429 ? 8.866 -10.295 -11.104 1.00 91.69 429 ALA A C 1
ATOM 3457 O O . ALA A 1 429 ? 9.394 -9.894 -12.150 1.00 91.69 429 ALA A O 1
ATOM 3458 N N . THR A 1 430 ? 9.601 -10.664 -10.068 1.00 91.38 430 THR A N 1
ATOM 3459 C CA . THR A 1 430 ? 11.058 -10.787 -10.067 1.00 91.38 430 THR A CA 1
ATOM 3460 C C . THR A 1 430 ? 11.479 -12.103 -10.719 1.00 91.38 430 THR A C 1
ATOM 3462 O O . THR A 1 430 ? 10.707 -13.059 -10.781 1.00 91.38 430 THR A O 1
ATOM 3465 N N . ILE A 1 431 ? 12.730 -12.184 -11.185 1.00 90.50 431 ILE A N 1
ATOM 3466 C CA . ILE A 1 431 ? 13.273 -13.425 -11.765 1.00 90.50 431 ILE A CA 1
ATOM 3467 C C . ILE A 1 431 ? 13.115 -14.623 -10.811 1.00 90.50 431 ILE A C 1
ATOM 3469 O O . ILE A 1 431 ? 12.673 -15.675 -11.269 1.00 90.50 431 ILE A O 1
ATOM 3473 N N . PRO A 1 432 ? 13.397 -14.512 -9.496 1.00 88.88 432 PRO A N 1
ATOM 3474 C CA . PRO A 1 432 ? 13.191 -15.637 -8.587 1.00 88.88 432 PRO A CA 1
ATOM 3475 C C . PRO A 1 432 ? 11.723 -16.064 -8.452 1.00 88.88 432 PRO A C 1
ATOM 3477 O O . PRO A 1 432 ? 11.467 -17.263 -8.379 1.00 88.88 432 PRO A O 1
ATOM 3480 N N . GLN A 1 433 ? 10.766 -15.124 -8.467 1.00 88.69 433 GLN A N 1
ATOM 3481 C CA . GLN A 1 433 ? 9.327 -15.437 -8.466 1.00 88.69 433 GLN A CA 1
ATOM 3482 C C . GLN A 1 433 ? 8.917 -16.186 -9.736 1.00 88.69 433 GLN A C 1
ATOM 3484 O O . GLN A 1 433 ? 8.297 -17.241 -9.649 1.00 88.69 433 GLN A O 1
ATOM 3489 N N . LEU A 1 434 ? 9.340 -15.706 -10.907 1.00 89.69 434 LEU A N 1
ATOM 3490 C CA . LEU A 1 434 ? 9.067 -16.375 -12.182 1.00 89.69 434 LEU A CA 1
ATOM 3491 C C . LEU A 1 434 ? 9.714 -17.766 -12.248 1.00 89.69 434 LEU A C 1
ATOM 3493 O O . LEU A 1 434 ? 9.082 -18.726 -12.676 1.00 89.69 434 LEU A O 1
ATOM 3497 N N . ARG A 1 435 ? 10.946 -17.915 -11.747 1.00 88.75 435 ARG A N 1
ATOM 3498 C CA . ARG A 1 435 ? 11.647 -19.210 -11.673 1.00 88.75 435 ARG A CA 1
ATOM 3499 C C . ARG A 1 435 ? 10.952 -20.200 -10.733 1.00 88.75 435 ARG A C 1
ATOM 3501 O O . ARG A 1 435 ? 11.182 -21.404 -10.816 1.00 88.75 435 ARG A O 1
ATOM 3508 N N . ALA A 1 436 ? 10.114 -19.714 -9.819 1.00 85.56 436 ALA A N 1
ATOM 3509 C CA . ALA A 1 436 ? 9.310 -20.581 -8.978 1.00 85.56 436 ALA A CA 1
ATOM 3510 C C . ALA A 1 436 ? 8.153 -21.241 -9.746 1.00 85.56 436 ALA A C 1
ATOM 3512 O O . ALA A 1 436 ? 7.565 -22.164 -9.201 1.00 85.56 436 ALA A O 1
ATOM 3513 N N . ILE A 1 437 ? 7.844 -20.857 -10.984 1.00 85.94 437 ILE A N 1
ATOM 3514 C CA . ILE A 1 437 ? 6.816 -21.517 -11.799 1.00 85.94 437 ILE A CA 1
ATOM 3515 C C . ILE A 1 437 ? 7.341 -22.877 -12.278 1.00 85.94 437 ILE A C 1
ATOM 3517 O O . ILE A 1 437 ? 8.458 -22.988 -12.786 1.00 85.94 437 ILE A O 1
ATOM 3521 N N . ASP A 1 438 ? 6.556 -23.939 -12.095 1.00 82.12 438 ASP A N 1
ATOM 3522 C CA . ASP A 1 438 ? 6.959 -25.275 -12.535 1.00 82.12 438 ASP A CA 1
ATOM 3523 C C . ASP A 1 438 ? 7.037 -25.346 -14.063 1.00 82.12 438 ASP A C 1
ATOM 3525 O O . ASP A 1 438 ? 6.066 -25.075 -14.759 1.00 82.12 438 ASP A O 1
ATOM 3529 N N . GLY A 1 439 ? 8.208 -25.734 -14.574 1.00 82.88 439 GLY A N 1
ATOM 3530 C CA . GLY A 1 439 ? 8.494 -25.777 -16.010 1.00 82.88 439 GLY A CA 1
ATOM 3531 C C . GLY A 1 439 ? 9.190 -24.528 -16.556 1.00 82.88 439 GLY A C 1
ATOM 3532 O O . GLY A 1 439 ? 9.680 -24.588 -17.679 1.00 82.88 439 GLY A O 1
ATOM 3533 N N . ALA A 1 440 ? 9.315 -23.451 -15.771 1.00 88.00 440 ALA A N 1
ATOM 3534 C CA . ALA A 1 440 ? 10.091 -22.281 -16.171 1.00 88.00 440 ALA A CA 1
ATOM 3535 C C . ALA A 1 440 ? 11.583 -22.631 -16.323 1.00 88.00 440 ALA A C 1
ATOM 3537 O O . ALA A 1 440 ? 12.214 -23.153 -15.397 1.00 88.00 440 ALA A O 1
ATOM 3538 N N . ASP A 1 441 ? 12.155 -22.313 -17.483 1.00 89.38 441 ASP A N 1
ATOM 3539 C CA . ASP A 1 441 ? 13.590 -22.390 -17.750 1.00 89.38 441 ASP A CA 1
ATOM 3540 C C . ASP A 1 441 ? 14.178 -20.998 -18.033 1.00 89.38 441 ASP A C 1
ATOM 3542 O O . ASP A 1 441 ? 13.453 -20.018 -18.174 1.00 89.38 441 ASP A O 1
ATOM 3546 N N . GLU A 1 442 ? 15.508 -20.882 -18.074 1.00 89.62 442 GLU A N 1
ATOM 3547 C CA . GLU A 1 442 ? 16.162 -19.576 -18.260 1.00 89.62 442 GLU A CA 1
ATOM 3548 C C . GLU A 1 442 ? 15.820 -18.929 -19.612 1.00 89.62 442 GLU A C 1
ATOM 3550 O O . GLU A 1 442 ? 15.781 -17.708 -19.698 1.00 89.62 442 GLU A O 1
ATOM 3555 N N . HIS A 1 443 ? 15.518 -19.722 -20.647 1.00 89.62 443 HIS A N 1
ATOM 3556 C CA . HIS A 1 443 ? 15.120 -19.176 -21.943 1.00 89.62 443 HIS A CA 1
ATOM 3557 C C . HIS A 1 443 ? 13.753 -18.496 -21.852 1.00 89.62 443 HIS A C 1
ATOM 3559 O O . HIS A 1 443 ? 13.611 -17.360 -22.296 1.00 89.62 443 HIS A O 1
ATOM 3565 N N . TRP A 1 444 ? 12.787 -19.157 -21.215 1.00 90.56 444 TRP A N 1
ATOM 3566 C CA . TRP A 1 444 ? 11.469 -18.592 -20.957 1.00 90.56 444 TRP A CA 1
ATOM 3567 C C . TRP A 1 444 ? 11.537 -17.359 -20.048 1.00 90.56 444 TRP A C 1
ATOM 3569 O O . TRP A 1 444 ? 10.865 -16.363 -20.298 1.00 90.56 444 TRP A O 1
ATOM 3579 N N . LEU A 1 445 ? 12.379 -17.386 -19.007 1.00 90.88 445 LEU A N 1
ATOM 3580 C CA . LEU A 1 445 ? 12.571 -16.235 -18.117 1.00 90.88 445 LEU A CA 1
ATOM 3581 C C . LEU A 1 445 ? 13.086 -15.003 -18.872 1.00 90.88 445 LEU A C 1
ATOM 3583 O O . LEU A 1 445 ? 12.582 -13.900 -18.641 1.00 90.88 445 LEU A O 1
ATOM 3587 N N . ASP A 1 446 ? 14.061 -15.190 -19.764 1.00 89.25 446 ASP A N 1
ATOM 3588 C CA . ASP A 1 446 ? 14.581 -14.120 -20.615 1.00 89.25 446 ASP A CA 1
ATOM 3589 C C . ASP A 1 446 ? 13.480 -13.586 -21.549 1.00 89.25 446 ASP A C 1
ATOM 3591 O O . ASP A 1 446 ? 13.259 -12.376 -21.585 1.00 89.25 446 ASP A O 1
ATOM 3595 N N . GLU A 1 447 ? 12.717 -14.465 -22.212 1.00 89.88 447 GLU A N 1
ATOM 3596 C CA . GLU A 1 447 ? 11.600 -14.074 -23.090 1.00 89.88 447 GLU A CA 1
ATOM 3597 C C . GLU A 1 447 ? 10.527 -13.268 -22.348 1.00 89.88 447 GLU A C 1
ATOM 3599 O O . GLU A 1 447 ? 10.113 -12.207 -22.813 1.00 89.88 447 GLU A O 1
ATOM 3604 N N . VAL A 1 448 ? 10.109 -13.708 -21.158 1.00 90.31 448 VAL A N 1
ATOM 3605 C CA . VAL A 1 448 ? 9.116 -12.994 -20.337 1.00 90.31 448 VAL A CA 1
ATOM 3606 C C . VAL A 1 448 ? 9.602 -11.597 -19.961 1.00 90.31 448 VAL A C 1
ATOM 3608 O O . VAL A 1 448 ? 8.825 -10.637 -19.990 1.00 90.31 448 VAL A O 1
ATOM 3611 N N . VAL A 1 449 ? 10.878 -11.456 -19.589 1.00 88.25 449 VAL A N 1
ATOM 3612 C CA . VAL A 1 449 ? 11.449 -10.154 -19.228 1.00 88.25 449 VAL A CA 1
ATOM 3613 C C . VAL A 1 449 ? 11.622 -9.252 -20.446 1.00 88.25 449 VAL A C 1
ATOM 3615 O O . VAL A 1 449 ? 11.348 -8.056 -20.329 1.00 88.25 449 VAL A O 1
ATOM 3618 N N . GLU A 1 450 ? 12.039 -9.791 -21.589 1.00 88.38 450 GLU A N 1
ATOM 3619 C CA . GLU A 1 450 ? 12.181 -9.037 -22.837 1.00 88.38 450 GLU A CA 1
ATOM 3620 C C . GLU A 1 450 ? 10.824 -8.567 -23.378 1.00 88.38 450 GLU A C 1
ATOM 3622 O O . GLU A 1 450 ? 10.687 -7.401 -23.745 1.00 88.38 450 GLU A O 1
ATOM 3627 N N . GLU A 1 451 ? 9.801 -9.423 -23.361 1.00 89.81 451 GLU A N 1
ATOM 3628 C CA . GLU A 1 451 ? 8.472 -9.123 -23.904 1.00 89.81 451 GLU A CA 1
ATOM 3629 C C . GLU A 1 451 ? 7.688 -8.118 -23.049 1.00 89.81 451 GLU A C 1
ATOM 3631 O O . GLU A 1 451 ? 7.025 -7.222 -23.586 1.00 89.81 451 GLU A O 1
ATOM 3636 N N . ARG A 1 452 ? 7.752 -8.212 -21.714 1.00 88.69 452 ARG A N 1
ATOM 3637 C CA . ARG A 1 452 ? 6.911 -7.370 -20.839 1.00 88.69 452 ARG A CA 1
ATOM 3638 C C . ARG A 1 452 ? 7.293 -5.894 -20.819 1.00 88.69 452 ARG A C 1
ATOM 3640 O O . ARG A 1 452 ? 6.464 -5.056 -20.479 1.00 88.69 452 ARG A O 1
ATOM 3647 N N . LEU A 1 453 ? 8.545 -5.563 -21.137 1.00 83.38 453 LEU A N 1
ATOM 3648 C CA . LEU A 1 453 ? 9.052 -4.190 -21.071 1.00 83.38 453 LEU A CA 1
ATOM 3649 C C . LEU A 1 453 ? 8.478 -3.274 -22.169 1.00 83.38 453 LEU A C 1
ATOM 3651 O O . LEU A 1 453 ? 7.954 -2.216 -21.825 1.00 83.38 453 LEU A O 1
ATOM 3655 N N . PRO A 1 454 ? 8.525 -3.613 -23.471 1.00 84.62 454 PRO A N 1
ATOM 3656 C CA . PRO A 1 454 ? 7.938 -2.768 -24.510 1.00 84.62 454 PRO A CA 1
ATOM 3657 C C . PRO A 1 454 ? 6.405 -2.788 -24.486 1.00 84.62 454 PRO A C 1
ATOM 3659 O O . PRO A 1 454 ? 5.771 -1.801 -24.862 1.00 84.62 454 PRO A O 1
ATOM 3662 N N . ARG A 1 455 ? 5.803 -3.903 -24.053 1.00 86.56 455 ARG A N 1
ATOM 3663 C CA . ARG A 1 455 ? 4.352 -4.072 -23.952 1.00 86.56 455 ARG A CA 1
ATOM 3664 C C . ARG A 1 455 ? 4.024 -4.982 -22.764 1.00 86.56 455 ARG A C 1
ATOM 3666 O O . ARG A 1 455 ? 4.212 -6.196 -22.883 1.00 86.56 455 ARG A O 1
ATOM 3673 N N . PRO A 1 456 ? 3.490 -4.434 -21.660 1.00 87.25 456 PRO A N 1
ATOM 3674 C CA . PRO A 1 456 ? 3.092 -5.238 -20.514 1.00 87.25 456 PRO A CA 1
ATOM 3675 C C . PRO A 1 456 ? 2.029 -6.274 -20.864 1.00 87.25 456 PRO A C 1
ATOM 3677 O O . PRO A 1 456 ? 1.192 -6.038 -21.746 1.00 87.25 456 PRO A O 1
ATOM 3680 N N . PHE A 1 457 ? 2.054 -7.399 -20.155 1.00 86.25 457 PHE A N 1
ATOM 3681 C CA . PHE A 1 457 ? 1.052 -8.442 -20.325 1.00 86.25 457 PHE A CA 1
ATOM 3682 C C . PHE A 1 457 ? -0.308 -7.956 -19.834 1.00 86.25 457 PHE A C 1
ATOM 3684 O O . PHE A 1 457 ? -0.385 -7.262 -18.819 1.00 86.25 457 PHE A O 1
ATOM 3691 N N . GLN A 1 458 ? -1.368 -8.296 -20.562 1.00 82.94 458 GLN A N 1
ATOM 3692 C CA . GLN A 1 458 ? -2.738 -7.921 -20.189 1.00 82.94 458 GLN A CA 1
ATOM 3693 C C . GLN A 1 458 ? -3.433 -8.995 -19.346 1.00 82.94 458 GLN A C 1
ATOM 3695 O O . GLN A 1 458 ? -4.255 -8.675 -18.492 1.00 82.94 458 GLN A O 1
ATOM 3700 N N . ASP A 1 459 ? -3.102 -10.261 -19.590 1.00 77.38 459 ASP A N 1
ATOM 3701 C CA . ASP A 1 459 ? -3.642 -11.436 -18.913 1.00 77.38 459 ASP A CA 1
ATOM 3702 C C . ASP A 1 459 ? -2.743 -12.668 -19.163 1.00 77.38 459 ASP A C 1
ATOM 3704 O O . ASP A 1 459 ? -1.693 -12.574 -19.806 1.00 77.38 459 ASP A O 1
ATOM 3708 N N . LEU A 1 460 ? -3.130 -13.826 -18.612 1.00 77.38 460 LEU A N 1
ATOM 3709 C CA . LEU A 1 460 ? -2.427 -15.099 -18.822 1.00 77.38 460 LEU A CA 1
ATOM 3710 C C . LEU A 1 460 ? -2.418 -15.558 -20.297 1.00 77.38 460 LEU A C 1
ATOM 3712 O O . LEU A 1 460 ? -1.355 -15.975 -20.759 1.00 77.38 460 LEU A O 1
ATOM 3716 N N . PRO A 1 461 ? -3.525 -15.466 -21.061 1.00 79.69 461 PRO A N 1
ATOM 3717 C CA . PRO A 1 461 ? -3.497 -15.755 -22.495 1.00 79.69 461 PRO A CA 1
ATOM 3718 C C . PRO A 1 461 ? -2.487 -14.910 -23.293 1.00 79.69 461 PRO A C 1
ATOM 3720 O O . PRO A 1 461 ? -1.768 -15.463 -24.125 1.00 79.69 461 PRO A O 1
ATOM 3723 N N . ASP A 1 462 ? -2.369 -13.602 -23.023 1.00 80.62 462 ASP A N 1
ATOM 3724 C CA . ASP A 1 462 ? -1.380 -12.723 -23.680 1.00 80.62 462 ASP A CA 1
ATOM 3725 C C . ASP A 1 462 ? 0.066 -13.161 -23.380 1.00 80.62 462 ASP A C 1
ATOM 3727 O O . ASP A 1 462 ? 0.933 -13.094 -24.254 1.00 80.62 462 ASP A O 1
ATOM 3731 N N . LEU A 1 463 ? 0.333 -13.664 -22.168 1.00 85.50 463 LEU A N 1
ATOM 3732 C CA . LEU A 1 463 ? 1.610 -14.300 -21.824 1.00 85.50 463 LEU A CA 1
ATOM 3733 C C . LEU A 1 463 ? 1.841 -15.586 -22.636 1.00 85.50 463 LEU A C 1
ATOM 3735 O O . LEU A 1 463 ? 2.936 -15.781 -23.169 1.00 85.50 463 LEU A O 1
ATOM 3739 N N . GLY A 1 464 ? 0.825 -16.448 -22.738 1.00 82.75 464 GLY A N 1
ATOM 3740 C CA . GLY A 1 464 ? 0.861 -17.685 -23.523 1.00 82.75 464 GLY A CA 1
ATOM 3741 C C . GLY A 1 464 ? 1.232 -17.439 -24.984 1.00 82.75 464 GLY A C 1
ATOM 3742 O O . GLY A 1 464 ? 2.167 -18.061 -25.491 1.00 82.75 464 GLY A O 1
ATOM 3743 N N . GLU A 1 465 ? 0.560 -16.475 -25.621 1.00 85.19 465 GLU A N 1
ATOM 3744 C CA . GLU A 1 465 ? 0.759 -16.114 -27.030 1.00 85.19 465 GLU A CA 1
ATOM 3745 C C . GLU A 1 465 ? 2.159 -15.543 -27.305 1.00 85.19 465 GLU A C 1
ATOM 3747 O O . GLU A 1 465 ? 2.754 -15.830 -28.345 1.00 85.19 465 GLU A O 1
ATOM 3752 N N . ARG A 1 466 ? 2.692 -14.725 -26.390 1.00 87.44 466 ARG A N 1
ATOM 3753 C CA . ARG A 1 466 ? 3.900 -13.923 -26.647 1.00 87.44 466 ARG A CA 1
ATOM 3754 C C . ARG A 1 466 ? 5.193 -14.532 -26.127 1.00 87.44 466 ARG A C 1
ATOM 3756 O O . ARG A 1 466 ? 6.224 -14.348 -26.759 1.00 87.44 466 ARG A O 1
ATOM 3763 N N . ALA A 1 467 ? 5.141 -15.244 -25.005 1.00 84.75 467 ALA A N 1
ATOM 3764 C CA . ALA A 1 467 ? 6.312 -15.836 -24.358 1.00 84.75 467 ALA A CA 1
ATOM 3765 C C . ALA A 1 467 ? 6.228 -17.372 -24.287 1.00 84.75 467 ALA A C 1
ATOM 3767 O O . ALA A 1 467 ? 6.857 -17.991 -23.436 1.00 84.75 467 ALA A O 1
ATOM 3768 N N . GLY A 1 468 ? 5.397 -18.012 -25.120 1.00 72.50 468 GLY A N 1
ATOM 3769 C CA . GLY A 1 468 ? 5.378 -19.473 -25.261 1.00 72.50 468 GLY A CA 1
ATOM 3770 C C . GLY A 1 468 ? 4.952 -20.240 -24.002 1.00 72.50 468 GLY A C 1
ATOM 3771 O O . GLY A 1 468 ? 5.437 -21.346 -23.754 1.00 72.50 468 GLY A O 1
ATOM 3772 N N . ALA A 1 469 ? 4.043 -19.675 -23.201 1.00 64.69 469 ALA A N 1
ATOM 3773 C CA . ALA A 1 469 ? 3.646 -20.223 -21.900 1.00 64.69 469 ALA A CA 1
ATOM 3774 C C . ALA A 1 469 ? 2.478 -21.233 -21.947 1.00 64.69 469 ALA A C 1
ATOM 3776 O O . ALA A 1 469 ? 2.023 -21.664 -20.892 1.00 64.69 469 ALA A O 1
ATOM 3777 N N . GLU A 1 470 ? 2.021 -21.671 -23.129 1.00 68.00 470 GLU A N 1
ATOM 3778 C CA . GLU A 1 470 ? 0.891 -22.620 -23.281 1.00 68.00 470 GLU A CA 1
ATOM 3779 C C . GLU A 1 470 ? 1.076 -23.914 -22.458 1.00 68.00 470 GLU A C 1
ATOM 3781 O O . GLU A 1 470 ? 0.126 -24.513 -21.962 1.00 68.00 470 GLU A O 1
ATOM 3786 N N . HIS A 1 471 ? 2.325 -24.352 -22.280 1.00 65.50 471 HIS A N 1
ATOM 3787 C CA . HIS A 1 471 ? 2.675 -25.535 -21.489 1.00 65.50 471 HIS A CA 1
ATOM 3788 C C . HIS A 1 471 ? 2.774 -25.267 -19.974 1.00 65.50 471 HIS A C 1
ATOM 3790 O O . HIS A 1 471 ? 2.818 -26.215 -19.189 1.00 65.50 471 HIS A O 1
ATOM 3796 N N . LEU A 1 472 ? 2.817 -23.994 -19.573 1.00 67.31 472 LEU A N 1
ATOM 3797 C CA . LEU A 1 472 ? 2.897 -23.516 -18.190 1.00 67.31 472 LEU A CA 1
ATOM 3798 C C . LEU A 1 472 ? 1.533 -23.064 -17.653 1.00 67.31 472 LEU A C 1
ATOM 3800 O O . LEU A 1 472 ? 1.396 -22.903 -16.443 1.00 67.31 472 LEU A O 1
ATOM 3804 N N . GLU A 1 473 ? 0.510 -22.930 -18.504 1.00 63.84 473 GLU A N 1
ATOM 3805 C CA . GLU A 1 473 ? -0.869 -22.615 -18.093 1.00 63.84 473 GLU A CA 1
ATOM 3806 C C . GLU A 1 473 ? -1.423 -23.608 -17.063 1.00 63.84 473 GLU A C 1
ATOM 3808 O O . GLU A 1 473 ? -2.242 -23.241 -16.235 1.00 63.84 473 GLU A O 1
ATOM 3813 N N . SER A 1 474 ? -0.956 -24.862 -17.046 1.00 62.53 474 SER A N 1
ATOM 3814 C CA . SER A 1 474 ? -1.348 -25.817 -15.998 1.00 62.53 474 SER A CA 1
ATOM 3815 C C . SER A 1 474 ? -0.650 -25.599 -14.648 1.00 62.53 474 SER A C 1
ATOM 3817 O O . SER A 1 474 ? -1.080 -26.171 -13.651 1.00 62.53 474 SER A O 1
ATOM 3819 N N . ALA A 1 475 ? 0.455 -24.848 -14.626 1.00 60.91 475 ALA A N 1
ATOM 3820 C CA . ALA A 1 475 ? 1.244 -24.535 -13.430 1.00 60.91 475 ALA A CA 1
ATOM 3821 C C . ALA A 1 475 ? 0.906 -23.155 -12.838 1.00 60.91 475 ALA A C 1
ATOM 3823 O O . ALA A 1 475 ? 1.268 -22.869 -11.695 1.00 60.91 475 ALA A O 1
ATOM 3824 N N . LEU A 1 476 ? 0.224 -22.312 -13.614 1.00 64.88 476 LEU A N 1
ATOM 3825 C CA . LEU A 1 476 ? -0.260 -21.001 -13.213 1.00 64.88 476 LEU A CA 1
ATOM 3826 C C . LEU A 1 476 ? -1.775 -21.028 -13.125 1.00 64.88 476 LEU A C 1
ATOM 3828 O O . LEU A 1 476 ? -2.447 -21.478 -14.044 1.00 64.88 476 LEU A O 1
ATOM 3832 N N . VAL A 1 477 ? -2.322 -20.479 -12.052 1.00 59.56 477 VAL A N 1
ATOM 3833 C CA . VAL A 1 477 ? -3.762 -20.266 -11.957 1.00 59.56 477 VAL A CA 1
ATOM 3834 C C . VAL A 1 477 ? -4.008 -18.771 -11.845 1.00 59.56 477 VAL A C 1
ATOM 3836 O O . VAL A 1 477 ? -3.378 -18.103 -11.020 1.00 59.56 477 VAL A O 1
ATOM 3839 N N . SER A 1 478 ? -4.880 -18.223 -12.699 1.00 56.53 478 SER A N 1
ATOM 3840 C CA . SER A 1 478 ? -5.286 -16.821 -12.581 1.00 56.53 478 SER A CA 1
ATOM 3841 C C . SER A 1 478 ? -5.914 -16.624 -11.214 1.00 56.53 478 SER A C 1
ATOM 3843 O O . SER A 1 478 ? -6.870 -17.321 -10.862 1.00 56.53 478 SER A O 1
ATOM 3845 N N . TRP A 1 479 ? -5.394 -15.680 -10.439 1.00 48.84 479 TRP A N 1
ATOM 3846 C CA . TRP A 1 479 ? -6.085 -15.285 -9.227 1.00 48.84 479 TRP A CA 1
ATOM 3847 C C . TRP A 1 479 ? -7.388 -14.552 -9.620 1.00 48.84 479 TRP A C 1
ATOM 3849 O O . TRP A 1 479 ? -7.360 -13.718 -10.527 1.00 48.84 479 TRP A O 1
ATOM 3859 N N . PRO A 1 480 ? -8.535 -14.871 -8.992 1.00 48.97 480 PRO A N 1
ATOM 3860 C CA . PRO A 1 480 ? -8.642 -15.648 -7.771 1.00 48.97 480 PRO A CA 1
ATOM 3861 C C . PRO A 1 480 ? -9.292 -17.015 -8.022 1.00 48.97 480 PRO A C 1
ATOM 3863 O O . PRO A 1 480 ? -10.446 -17.250 -7.678 1.00 48.97 480 PRO A O 1
ATOM 3866 N N . ALA A 1 481 ? -8.554 -17.955 -8.605 1.00 37.91 481 ALA A N 1
ATOM 3867 C CA . ALA A 1 481 ? -8.995 -19.349 -8.650 1.00 37.91 481 ALA A CA 1
ATOM 3868 C C . ALA A 1 481 ? -9.004 -20.029 -7.266 1.00 37.91 481 ALA A C 1
ATOM 3870 O O . ALA A 1 481 ? -9.665 -21.049 -7.103 1.00 37.91 481 ALA A O 1
ATOM 3871 N N . ASN A 1 482 ? -8.346 -19.424 -6.269 1.00 39.03 482 ASN A N 1
ATOM 3872 C CA . ASN A 1 482 ? -8.389 -19.818 -4.860 1.00 39.03 482 ASN A CA 1
ATOM 3873 C C . ASN A 1 482 ? -8.962 -18.685 -3.995 1.00 39.03 482 ASN A C 1
ATOM 3875 O O . ASN A 1 482 ? -8.390 -18.310 -2.975 1.00 39.03 482 ASN A O 1
ATOM 3879 N N . LEU A 1 483 ? -10.133 -18.156 -4.365 1.00 51.41 483 LEU A N 1
ATOM 3880 C CA . LEU A 1 483 ? -11.002 -17.599 -3.331 1.00 51.41 483 LEU A CA 1
ATOM 3881 C C . LEU A 1 483 ? -11.151 -18.670 -2.253 1.00 51.41 483 LEU A C 1
ATOM 3883 O O . LEU A 1 483 ? -11.417 -19.831 -2.581 1.00 51.41 483 LEU A O 1
ATOM 3887 N N . ASN A 1 484 ? -11.051 -18.297 -0.979 1.00 59.47 484 ASN A N 1
ATOM 3888 C CA . ASN A 1 484 ? -11.757 -19.050 0.046 1.00 59.47 484 ASN A CA 1
ATOM 3889 C C . ASN A 1 484 ? -13.252 -18.887 -0.269 1.00 59.47 484 ASN A C 1
ATOM 3891 O O . ASN A 1 484 ? -13.930 -18.003 0.250 1.00 59.47 484 ASN A O 1
ATOM 3895 N N . LEU A 1 485 ? -13.716 -19.661 -1.254 1.00 66.12 485 LEU A N 1
ATOM 3896 C CA . LEU A 1 485 ? -15.037 -19.568 -1.853 1.00 66.12 485 LEU A CA 1
ATOM 3897 C C . LEU A 1 485 ? -16.075 -19.710 -0.752 1.00 66.12 485 LEU A C 1
ATOM 3899 O O . LEU A 1 485 ? -17.026 -18.941 -0.717 1.00 66.12 485 LEU A O 1
ATOM 3903 N N . ASP A 1 486 ? -15.806 -20.606 0.194 1.00 67.56 486 ASP A N 1
ATOM 3904 C CA . ASP A 1 486 ? -16.604 -20.810 1.392 1.00 67.56 486 ASP A CA 1
ATOM 3905 C C . ASP A 1 486 ? -16.691 -19.534 2.245 1.00 67.56 486 ASP A C 1
ATOM 3907 O O . ASP A 1 486 ? -17.789 -19.166 2.648 1.00 67.56 486 ASP A O 1
ATOM 3911 N N . ALA A 1 487 ? -15.591 -18.806 2.473 1.00 65.19 487 ALA A N 1
ATOM 3912 C CA . ALA A 1 487 ? -15.623 -17.544 3.223 1.00 65.19 487 ALA A CA 1
ATOM 3913 C C . ALA A 1 487 ? -16.402 -16.437 2.497 1.00 65.19 487 ALA A C 1
ATOM 3915 O O . ALA A 1 487 ? -17.195 -15.738 3.119 1.00 65.19 487 ALA A O 1
ATOM 3916 N N . ARG A 1 488 ? -16.246 -16.290 1.179 1.00 73.12 488 ARG A N 1
ATOM 3917 C CA . ARG A 1 488 ? -16.977 -15.260 0.413 1.00 73.12 488 ARG A CA 1
ATOM 3918 C C . ARG A 1 488 ? -18.460 -15.572 0.286 1.00 73.12 488 ARG A C 1
ATOM 3920 O O . ARG A 1 488 ? -19.309 -14.690 0.378 1.00 73.12 488 ARG A O 1
ATOM 3927 N N . VAL A 1 489 ? -18.779 -16.849 0.115 1.00 83.44 489 VAL A N 1
ATOM 3928 C CA . VAL A 1 489 ? -20.150 -17.354 0.171 1.00 83.44 489 VAL A CA 1
ATOM 3929 C C . V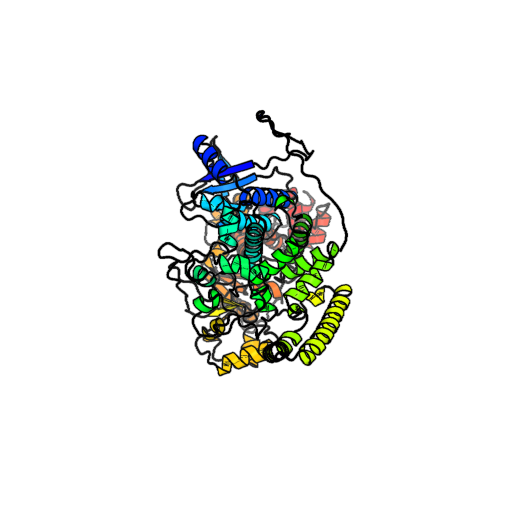AL A 1 489 ? -20.727 -17.147 1.568 1.00 83.44 489 VAL A C 1
ATOM 3931 O O . VAL A 1 489 ? -21.893 -16.778 1.675 1.00 83.44 489 VAL A O 1
ATOM 3934 N N . GLN A 1 490 ? -19.923 -17.311 2.622 1.00 82.50 490 GLN A N 1
ATOM 3935 C CA . GLN A 1 490 ? -20.338 -17.016 3.989 1.00 82.50 490 GLN A CA 1
ATOM 3936 C C . GLN A 1 490 ? -20.642 -15.525 4.175 1.00 82.50 490 GLN A C 1
ATOM 3938 O O . GLN A 1 490 ? -21.710 -15.211 4.680 1.00 82.50 490 GLN A O 1
ATOM 3943 N N . VAL A 1 491 ? -19.803 -14.611 3.676 1.00 79.56 491 VAL A N 1
ATOM 3944 C CA . VAL A 1 491 ? -20.097 -13.163 3.686 1.00 79.56 491 VAL A CA 1
ATOM 3945 C C . VAL A 1 491 ? -21.400 -12.858 2.940 1.00 79.56 491 VAL A C 1
ATOM 3947 O O . VAL A 1 491 ? -22.248 -12.125 3.444 1.00 79.56 491 VAL A O 1
ATOM 3950 N N . ALA A 1 492 ? -21.618 -13.460 1.767 1.00 87.69 492 ALA A N 1
ATOM 3951 C CA . ALA A 1 492 ? -22.876 -13.316 1.034 1.00 87.69 492 ALA A CA 1
ATOM 3952 C C . ALA A 1 492 ? -24.082 -13.830 1.843 1.00 87.69 492 ALA A C 1
ATOM 3954 O O . ALA A 1 492 ? -25.134 -13.191 1.873 1.00 87.69 492 ALA A O 1
ATOM 3955 N N . MET A 1 493 ? -23.929 -14.961 2.538 1.00 89.44 493 MET A N 1
ATOM 3956 C CA . MET A 1 493 ? -24.947 -15.487 3.446 1.00 89.44 493 MET A CA 1
ATOM 3957 C C . MET A 1 493 ? -25.185 -14.572 4.650 1.00 89.44 493 MET A C 1
ATOM 3959 O O . MET A 1 493 ? -26.336 -14.429 5.060 1.00 89.44 493 MET A O 1
ATOM 3963 N N . ASP A 1 494 ? -24.147 -13.935 5.189 1.00 87.44 494 ASP A N 1
ATOM 3964 C CA . ASP A 1 494 ? -24.242 -13.015 6.323 1.00 87.44 494 ASP A CA 1
ATOM 3965 C C . ASP A 1 494 ? -24.990 -11.732 5.932 1.00 87.44 494 ASP A C 1
ATOM 3967 O O . ASP A 1 494 ? -25.863 -11.286 6.678 1.00 87.44 494 ASP A O 1
ATOM 3971 N N . ILE A 1 495 ? -24.751 -11.198 4.725 1.00 89.88 495 ILE A N 1
ATOM 3972 C CA . ILE A 1 495 ? -25.511 -10.072 4.148 1.00 89.88 495 ILE A CA 1
ATOM 3973 C C . ILE A 1 495 ? -27.007 -10.412 4.091 1.00 89.88 495 ILE A C 1
ATOM 3975 O O . ILE A 1 495 ? -27.846 -9.682 4.628 1.00 89.88 495 ILE A O 1
ATOM 3979 N N . VAL A 1 496 ? -27.347 -11.556 3.488 1.00 95.44 496 VAL A N 1
ATOM 3980 C CA . VAL A 1 496 ? -28.741 -12.016 3.362 1.00 95.44 496 VAL A CA 1
ATOM 3981 C C . VAL A 1 496 ? -29.346 -12.307 4.736 1.00 95.44 496 VAL A C 1
ATOM 3983 O O . VAL A 1 496 ? -30.516 -12.010 4.974 1.00 95.44 496 VAL A O 1
ATOM 3986 N N . GLY A 1 497 ? -28.558 -12.872 5.651 1.00 92.06 497 GLY A N 1
ATOM 3987 C CA . GLY A 1 497 ? -28.951 -13.159 7.026 1.00 92.06 497 GLY A CA 1
ATOM 3988 C C . GLY A 1 497 ? -29.296 -11.892 7.802 1.00 92.06 497 GLY A C 1
ATOM 3989 O O . GLY A 1 497 ? -30.336 -11.851 8.458 1.00 92.06 497 GLY A O 1
ATOM 3990 N N . HIS A 1 498 ? -28.483 -10.843 7.673 1.00 90.81 498 HIS A N 1
ATOM 3991 C CA . HIS A 1 498 ? -28.736 -9.544 8.289 1.00 90.81 498 HIS A CA 1
ATOM 3992 C C . HIS A 1 498 ? -30.027 -8.913 7.757 1.00 90.81 498 HIS A C 1
ATOM 3994 O O . HIS A 1 498 ? -30.895 -8.522 8.539 1.00 90.81 498 HIS A O 1
ATOM 4000 N N . PHE A 1 499 ? -30.200 -8.882 6.434 1.00 95.44 499 PHE A N 1
ATOM 4001 C CA . PHE A 1 499 ? -31.424 -8.385 5.805 1.00 95.44 499 PHE A CA 1
ATOM 4002 C C . PHE A 1 499 ? -32.667 -9.186 6.228 1.00 95.44 499 PHE A C 1
ATOM 4004 O O . PHE A 1 499 ? -33.714 -8.617 6.544 1.00 95.44 499 PHE A O 1
ATOM 4011 N N . ALA A 1 500 ? -32.557 -10.514 6.303 1.00 96.25 500 ALA A N 1
ATOM 4012 C CA . ALA A 1 500 ? -33.635 -11.369 6.782 1.00 96.25 500 ALA A CA 1
ATOM 4013 C C . ALA A 1 500 ? -33.991 -11.086 8.250 1.00 96.25 500 ALA A C 1
ATOM 4015 O O . ALA A 1 500 ? -35.174 -11.078 8.594 1.00 96.25 500 ALA A O 1
ATOM 4016 N N . ASP A 1 501 ? -33.005 -10.839 9.115 1.00 93.94 501 ASP A N 1
ATOM 4017 C CA . ASP A 1 501 ? -33.232 -10.531 10.533 1.00 93.94 501 ASP A CA 1
ATOM 4018 C C . ASP A 1 501 ? -34.014 -9.216 10.699 1.00 93.94 501 ASP A C 1
ATOM 4020 O O . ASP A 1 501 ? -35.028 -9.177 11.399 1.00 93.94 501 ASP A O 1
ATOM 4024 N N . GLN A 1 502 ? -33.645 -8.174 9.941 1.00 93.81 502 GLN A N 1
ATOM 4025 C CA . GLN A 1 502 ? -34.334 -6.873 9.938 1.00 93.81 502 GLN A CA 1
ATOM 4026 C C . GLN A 1 502 ? -35.836 -6.968 9.614 1.00 93.81 502 GLN A C 1
ATOM 4028 O O . GLN A 1 502 ? -36.625 -6.124 10.050 1.00 93.81 502 GLN A O 1
ATOM 4033 N N . HIS A 1 503 ? -36.247 -7.994 8.865 1.00 95.12 503 HIS A N 1
ATOM 4034 C CA . HIS A 1 503 ? -37.623 -8.180 8.403 1.00 95.12 503 HIS A CA 1
ATOM 4035 C C . HIS A 1 503 ? -38.341 -9.385 9.031 1.00 95.12 503 HIS A C 1
ATOM 4037 O O . HIS A 1 503 ? -39.457 -9.716 8.628 1.00 95.12 503 HIS A O 1
ATOM 4043 N N . GLY A 1 504 ? -37.751 -10.017 10.054 1.00 95.06 504 GLY A N 1
ATOM 4044 C CA . GLY A 1 504 ? -38.365 -11.139 10.772 1.00 95.06 504 GLY A CA 1
ATOM 4045 C C . GLY A 1 504 ? -38.367 -12.461 9.993 1.00 95.06 504 GLY A C 1
ATOM 4046 O O . GLY A 1 504 ? -39.220 -13.315 10.227 1.00 95.06 504 GLY A O 1
ATOM 4047 N N . TRP A 1 505 ? -37.423 -12.642 9.068 1.00 97.56 505 TRP A N 1
ATOM 4048 C CA . TRP A 1 505 ? -37.270 -13.824 8.208 1.00 97.56 505 TRP A CA 1
ATOM 4049 C C . TRP A 1 505 ? -36.047 -14.681 8.543 1.00 97.56 505 TRP A C 1
ATOM 4051 O O . TRP A 1 505 ? -35.692 -15.571 7.772 1.00 97.56 505 TRP A O 1
ATOM 4061 N N . LYS A 1 506 ? -35.405 -14.449 9.690 1.00 93.25 506 LYS A N 1
ATOM 4062 C CA . LYS A 1 506 ? -34.172 -15.129 10.115 1.00 93.25 506 LYS A CA 1
ATOM 4063 C C . LYS A 1 506 ? -34.207 -16.654 9.948 1.00 93.25 506 LYS A C 1
ATOM 4065 O O . LYS A 1 506 ? -33.325 -17.221 9.311 1.00 93.25 506 LYS A O 1
ATOM 4070 N N . GLU A 1 507 ? -35.274 -17.312 10.408 1.00 93.38 507 GLU A N 1
ATOM 4071 C CA . GLU A 1 507 ? -35.436 -18.775 10.292 1.00 93.38 507 GLU A CA 1
ATOM 4072 C C . GLU A 1 507 ? -35.444 -19.282 8.833 1.00 93.38 507 GLU A C 1
ATOM 4074 O O . GLU A 1 507 ? -35.145 -20.447 8.555 1.00 93.38 507 GLU A O 1
ATOM 4079 N N . LEU A 1 508 ? -35.815 -18.424 7.875 1.00 92.69 508 LEU A N 1
ATOM 4080 C CA . LEU A 1 508 ? -35.809 -18.746 6.448 1.00 92.69 508 LEU A CA 1
ATOM 4081 C C . LEU A 1 508 ? -34.412 -18.615 5.834 1.00 92.69 508 LEU A C 1
ATOM 4083 O O . LEU A 1 508 ? -34.126 -19.329 4.870 1.00 92.69 508 LEU A O 1
ATOM 4087 N N . ALA A 1 509 ? -33.558 -17.747 6.382 1.00 90.94 509 ALA A N 1
ATOM 4088 C CA . ALA A 1 509 ? -32.180 -17.542 5.939 1.00 90.94 509 ALA A CA 1
ATOM 4089 C C . ALA A 1 509 ? -31.191 -18.549 6.553 1.00 90.94 509 ALA A C 1
ATOM 4091 O O . ALA A 1 509 ? -30.206 -18.894 5.912 1.00 90.94 509 ALA A O 1
ATOM 4092 N N . GLU A 1 510 ? -31.489 -19.111 7.731 1.00 87.00 510 GLU A N 1
ATOM 4093 C CA . GLU A 1 510 ? -30.666 -20.156 8.376 1.00 87.00 510 GLU A CA 1
ATOM 4094 C C . GLU A 1 510 ? -30.602 -21.473 7.579 1.00 87.00 510 GLU A C 1
ATOM 4096 O O . GLU A 1 510 ? -29.724 -22.311 7.796 1.00 87.00 510 GLU A O 1
ATOM 4101 N N . LYS A 1 511 ? -31.533 -21.690 6.643 1.00 86.31 511 LYS A N 1
ATOM 4102 C CA . LYS A 1 511 ? -31.515 -22.864 5.761 1.00 86.31 511 LYS A CA 1
ATOM 4103 C C . LYS A 1 511 ? -30.536 -22.634 4.600 1.00 86.31 511 LYS A C 1
ATOM 4105 O O . LYS A 1 511 ? -30.640 -21.597 3.945 1.00 86.31 511 LYS A O 1
ATOM 4110 N N . PRO A 1 512 ? -29.689 -23.611 4.226 1.00 84.31 512 PRO A N 1
ATOM 4111 C CA . PRO A 1 512 ? -28.765 -23.462 3.099 1.00 84.31 512 PRO A CA 1
ATOM 4112 C C . PRO A 1 512 ? -29.487 -23.064 1.806 1.00 84.31 512 PRO A C 1
ATOM 4114 O O . PRO A 1 512 ? -30.489 -23.683 1.443 1.00 84.31 512 PRO A O 1
ATOM 4117 N N . PHE A 1 513 ? -29.022 -22.015 1.122 1.00 89.75 513 PHE A N 1
ATOM 4118 C CA . PHE A 1 513 ? -29.568 -21.574 -0.175 1.00 89.75 513 PHE A CA 1
ATOM 4119 C C . PHE A 1 513 ? -29.080 -22.428 -1.348 1.00 89.75 513 PHE A C 1
ATOM 4121 O O . PHE A 1 513 ? -29.782 -22.572 -2.348 1.00 89.75 513 PHE A O 1
ATOM 4128 N N . HIS A 1 514 ? -27.906 -23.028 -1.193 1.00 90.06 514 HIS A N 1
ATOM 4129 C CA . HIS A 1 514 ? -27.220 -23.825 -2.195 1.00 90.06 514 HIS A CA 1
ATOM 4130 C C . HIS A 1 514 ? -26.603 -25.073 -1.541 1.00 90.06 514 HIS A C 1
ATOM 4132 O O . HIS A 1 514 ? -26.461 -25.151 -0.321 1.00 90.06 514 HIS A O 1
ATOM 4138 N N . HIS A 1 515 ? -26.247 -26.054 -2.365 1.00 87.25 515 HIS A N 1
ATOM 4139 C CA . HIS A 1 515 ? -25.488 -27.250 -1.985 1.00 87.25 515 HIS A CA 1
ATOM 4140 C C . HIS A 1 515 ? -24.096 -27.288 -2.612 1.00 87.25 515 HIS A C 1
ATOM 4142 O O . HIS A 1 515 ? -23.228 -28.019 -2.140 1.00 87.25 515 HIS A O 1
ATOM 4148 N N . SER A 1 516 ? -23.895 -26.530 -3.684 1.00 84.88 516 SER A N 1
ATOM 4149 C CA . SER A 1 516 ? -22.613 -26.381 -4.352 1.00 84.88 516 SER A CA 1
ATOM 4150 C C . SER A 1 516 ? -22.501 -24.984 -4.937 1.00 84.88 516 SER A C 1
ATOM 4152 O O . SER A 1 516 ? -23.513 -24.338 -5.229 1.00 84.88 516 SER A O 1
ATOM 4154 N N . VAL A 1 517 ? -21.260 -24.545 -5.110 1.00 86.31 517 VAL A N 1
ATOM 4155 C CA . VAL A 1 517 ? -20.918 -23.266 -5.720 1.00 86.31 517 VAL A CA 1
ATOM 4156 C C . VAL A 1 517 ? -19.989 -23.539 -6.898 1.00 86.31 517 VAL A C 1
ATOM 4158 O O . VAL A 1 517 ? -19.053 -24.328 -6.775 1.00 86.31 517 VAL A O 1
ATOM 4161 N N . GLU A 1 518 ? -20.277 -22.940 -8.048 1.00 87.06 518 GLU A N 1
ATOM 4162 C CA . GLU A 1 518 ? -19.522 -23.109 -9.291 1.00 87.06 518 GLU A CA 1
ATOM 4163 C C . GLU A 1 518 ? -19.144 -21.726 -9.846 1.00 87.06 518 GLU A C 1
ATOM 4165 O O . GLU A 1 518 ? -19.995 -20.843 -9.968 1.00 87.06 518 GLU A O 1
ATOM 4170 N N . VAL A 1 519 ? -17.866 -21.529 -10.177 1.00 81.88 519 VAL A N 1
ATOM 4171 C CA . VAL A 1 519 ? -17.347 -20.263 -10.716 1.00 81.88 519 VAL A CA 1
ATOM 4172 C C . VAL A 1 519 ? -16.832 -20.488 -12.136 1.00 81.88 519 VAL A C 1
ATOM 4174 O O . VAL A 1 519 ? -16.144 -21.475 -12.389 1.00 81.88 519 VAL A O 1
ATOM 4177 N N . PHE A 1 520 ? -17.175 -19.586 -13.056 1.00 83.12 520 PHE A N 1
ATOM 4178 C CA . PHE A 1 520 ? -16.880 -19.704 -14.486 1.00 83.12 520 PHE A CA 1
ATOM 4179 C C . PHE A 1 520 ? -15.995 -18.568 -14.999 1.00 83.12 520 PHE A C 1
ATOM 4181 O O . PHE A 1 520 ? -16.093 -17.427 -14.546 1.00 83.12 520 PHE A O 1
ATOM 4188 N N . ASP A 1 521 ? -15.183 -18.857 -16.013 1.00 76.94 521 ASP A N 1
ATOM 4189 C CA . ASP A 1 521 ? -14.243 -17.885 -16.581 1.00 76.94 521 ASP A CA 1
ATOM 4190 C C . ASP A 1 521 ? -14.889 -16.938 -17.597 1.00 76.94 521 ASP A C 1
ATOM 4192 O O . ASP A 1 521 ? -14.276 -15.961 -18.022 1.00 76.94 521 ASP A O 1
ATOM 4196 N N . ASN A 1 522 ? -16.120 -17.221 -18.030 1.00 79.81 522 ASN A N 1
ATOM 4197 C CA . ASN A 1 522 ? -16.877 -16.369 -18.946 1.00 79.81 522 ASN A CA 1
ATOM 4198 C C . ASN A 1 522 ? -18.389 -16.656 -18.904 1.00 79.81 522 ASN A C 1
ATOM 4200 O O . ASN A 1 522 ? -18.839 -17.684 -18.392 1.00 79.81 522 ASN A O 1
ATOM 4204 N N . GLN A 1 523 ? -19.171 -15.736 -19.482 1.00 84.88 523 GLN A N 1
ATOM 4205 C CA . GLN A 1 523 ? -20.637 -15.823 -19.542 1.00 84.88 523 GLN A CA 1
ATOM 4206 C C . GLN A 1 523 ? -21.144 -17.036 -20.322 1.00 84.88 523 GLN A C 1
ATOM 4208 O O . GLN A 1 523 ? -22.172 -17.602 -19.960 1.00 84.88 523 GLN A O 1
ATOM 4213 N N . GLU A 1 524 ? -20.435 -17.443 -21.377 1.00 87.06 524 GLU A N 1
ATOM 4214 C CA . GLU A 1 524 ? -20.858 -18.565 -22.216 1.00 87.06 524 GLU A CA 1
ATOM 4215 C C . GLU A 1 524 ? -20.815 -19.873 -21.421 1.00 87.06 524 GLU A C 1
ATOM 4217 O O . GLU A 1 524 ? -21.777 -20.632 -21.426 1.00 87.06 524 GLU A O 1
ATOM 4222 N N . GLN A 1 525 ? -19.750 -20.115 -20.654 1.00 88.00 525 GLN A N 1
ATOM 4223 C CA . GLN A 1 525 ? -19.652 -21.291 -19.785 1.00 88.00 525 GLN A CA 1
ATOM 4224 C C . GLN A 1 525 ? -20.742 -21.314 -18.705 1.00 88.00 525 GLN A C 1
ATOM 4226 O O . GLN A 1 525 ? -21.375 -22.354 -18.505 1.00 88.00 525 GLN A O 1
ATOM 4231 N N . LEU A 1 526 ? -20.994 -20.173 -18.052 1.00 90.50 526 LEU A N 1
ATOM 4232 C CA . LEU A 1 526 ? -22.086 -20.027 -17.084 1.00 90.50 526 LEU A CA 1
ATOM 4233 C C . LEU A 1 526 ? -23.439 -20.359 -17.733 1.00 90.50 526 LEU A C 1
ATOM 4235 O O . LEU A 1 526 ? -24.235 -21.124 -17.187 1.00 90.50 526 LEU A O 1
ATOM 4239 N N . TRP A 1 527 ? -23.690 -19.834 -18.930 1.00 94.12 527 TRP A N 1
ATOM 4240 C CA . TRP A 1 527 ? -24.930 -20.074 -19.658 1.00 94.12 527 TRP A CA 1
ATOM 4241 C C . TRP A 1 527 ? -25.099 -21.529 -20.089 1.00 94.12 527 TRP A C 1
ATOM 4243 O O . TRP A 1 527 ? -26.152 -22.124 -19.855 1.00 94.12 527 TRP A O 1
ATOM 4253 N N . GLN A 1 528 ? -24.049 -22.149 -20.627 1.00 91.88 528 GLN A N 1
ATOM 4254 C CA . GLN A 1 528 ? -24.053 -23.572 -20.964 1.00 91.88 528 GLN A CA 1
ATOM 4255 C C . GLN A 1 528 ? -24.329 -24.440 -19.732 1.00 91.88 528 GLN A C 1
ATOM 4257 O O . GLN A 1 528 ? -25.051 -25.438 -19.822 1.00 91.88 528 GLN A O 1
ATOM 4262 N N . ARG A 1 529 ? -23.827 -24.043 -18.554 1.00 93.56 529 ARG A N 1
ATOM 4263 C CA . ARG A 1 529 ? -24.151 -24.731 -17.304 1.00 93.56 529 ARG A CA 1
ATOM 4264 C C . ARG A 1 529 ? -25.627 -24.600 -16.934 1.00 93.56 529 ARG A C 1
ATOM 4266 O O . ARG A 1 529 ? -26.233 -25.610 -16.574 1.00 93.56 529 ARG A O 1
ATOM 4273 N N . ILE A 1 530 ? -26.213 -23.410 -17.055 1.00 93.06 530 ILE A N 1
ATOM 4274 C CA . ILE A 1 530 ? -27.644 -23.171 -16.797 1.00 93.06 530 ILE A CA 1
ATOM 4275 C C . ILE A 1 530 ? -28.512 -24.008 -17.747 1.00 93.06 530 ILE A C 1
ATOM 4277 O O . ILE A 1 530 ? -29.430 -24.698 -17.294 1.00 93.06 530 ILE A O 1
ATOM 4281 N N . LEU A 1 531 ? -28.188 -24.025 -19.045 1.00 93.31 531 LEU A N 1
ATOM 4282 C CA . LEU A 1 531 ? -28.879 -24.854 -20.037 1.00 93.31 531 LEU A CA 1
ATOM 4283 C C . LEU A 1 531 ? -28.804 -26.341 -19.677 1.00 93.31 531 LEU A C 1
ATOM 4285 O O . LEU A 1 531 ? -29.822 -27.034 -19.698 1.00 93.31 531 LEU A O 1
ATOM 4289 N N . ALA A 1 532 ? -27.619 -26.821 -19.290 1.00 93.00 532 ALA A N 1
ATOM 4290 C CA . ALA A 1 532 ? -27.415 -28.204 -18.877 1.00 93.00 532 ALA A CA 1
ATOM 4291 C C . ALA A 1 532 ? -28.195 -28.554 -17.600 1.00 93.00 532 ALA A C 1
ATOM 4293 O O . ALA A 1 532 ? -28.792 -29.628 -17.526 1.00 93.00 532 ALA A O 1
ATOM 4294 N N . LEU A 1 533 ? -28.228 -27.659 -16.606 1.00 92.75 533 LEU A N 1
ATOM 4295 C CA . LEU A 1 533 ? -28.989 -27.863 -15.373 1.00 92.75 533 LEU A CA 1
ATOM 4296 C C . LEU A 1 533 ? -30.485 -27.993 -15.646 1.00 92.75 533 LEU A C 1
ATOM 4298 O O . LEU A 1 533 ? -31.135 -28.807 -14.994 1.00 92.75 533 LEU A O 1
ATOM 4302 N N . HIS A 1 534 ? -31.030 -27.245 -16.605 1.00 90.81 534 HIS A N 1
ATOM 4303 C CA . HIS A 1 534 ? -32.455 -27.259 -16.960 1.00 90.81 534 HIS A CA 1
ATOM 4304 C C . HIS A 1 534 ? -32.829 -28.224 -18.092 1.00 90.81 534 HIS A C 1
ATOM 4306 O O . HIS A 1 534 ? -33.993 -28.272 -18.477 1.00 90.81 534 HIS A O 1
ATOM 4312 N N . GLU A 1 535 ? -31.880 -29.025 -18.589 1.00 93.81 535 GLU A N 1
ATOM 4313 C CA . GLU A 1 535 ? -32.086 -29.950 -19.717 1.00 93.81 535 GLU A CA 1
ATOM 4314 C C . GLU A 1 535 ? -32.593 -29.235 -20.991 1.00 93.81 535 GLU A C 1
ATOM 4316 O O . GLU A 1 535 ? -33.390 -29.771 -21.766 1.00 93.81 535 GLU A O 1
ATOM 4321 N N . LEU A 1 536 ? -32.127 -28.001 -21.207 1.00 91.94 536 LEU A N 1
ATOM 4322 C CA . LEU A 1 536 ? -32.466 -27.167 -22.360 1.00 91.94 536 LEU A CA 1
ATOM 4323 C C . LEU A 1 536 ? -31.515 -27.427 -23.539 1.00 91.94 536 LEU A C 1
ATOM 4325 O O . LEU A 1 536 ? -30.459 -28.041 -23.400 1.00 91.94 536 LEU A O 1
ATOM 4329 N N . ASN A 1 537 ? -31.897 -26.959 -24.730 1.00 92.38 537 ASN A N 1
ATOM 4330 C CA . ASN A 1 537 ? -31.071 -27.092 -25.931 1.00 92.38 537 ASN A CA 1
ATOM 4331 C C . ASN A 1 537 ? -29.750 -26.300 -25.768 1.00 92.38 537 ASN A C 1
ATOM 4333 O O . ASN A 1 537 ? -29.842 -25.083 -25.601 1.00 92.38 537 ASN A O 1
ATOM 4337 N N . PRO A 1 538 ? -28.558 -26.925 -25.876 1.00 87.56 538 PRO A N 1
ATOM 4338 C CA . PRO A 1 538 ? -27.258 -26.242 -25.758 1.00 87.56 538 PRO A CA 1
ATOM 4339 C C . PRO A 1 538 ? -27.039 -25.109 -26.772 1.00 87.56 538 PRO A C 1
ATOM 4341 O O . PRO A 1 538 ? -26.288 -24.176 -26.516 1.00 87.56 538 PRO A O 1
ATOM 4344 N N . GLU A 1 539 ? -27.736 -25.161 -27.910 1.00 90.81 539 GLU A N 1
ATOM 4345 C CA . GLU A 1 539 ? -27.682 -24.135 -28.962 1.00 90.81 539 GLU A CA 1
ATOM 4346 C C . GLU A 1 539 ? -28.589 -22.921 -28.669 1.00 90.81 539 GLU A C 1
ATOM 4348 O O . GLU A 1 539 ? -28.808 -22.074 -29.537 1.00 90.81 539 GLU A O 1
ATOM 4353 N N . THR A 1 540 ? -29.201 -22.851 -27.481 1.00 91.06 540 THR A N 1
ATOM 4354 C CA . THR A 1 540 ? -30.026 -21.701 -27.089 1.00 91.06 540 THR A CA 1
ATOM 4355 C C . THR A 1 540 ? -29.111 -20.496 -26.861 1.00 91.06 540 THR A C 1
ATOM 4357 O O . THR A 1 540 ? -28.213 -20.585 -26.026 1.00 91.06 540 THR A O 1
ATOM 4360 N N . PRO A 1 541 ? -29.314 -19.364 -27.559 1.00 88.19 541 PRO A N 1
ATOM 4361 C CA . PRO A 1 541 ? -28.440 -18.206 -27.412 1.00 88.19 541 PRO A CA 1
ATOM 4362 C C . PRO A 1 541 ? -28.568 -17.586 -26.019 1.00 88.19 541 PRO A C 1
ATOM 4364 O O . PRO A 1 541 ? -29.645 -17.620 -25.417 1.00 88.19 541 PRO A O 1
ATOM 4367 N N . LEU A 1 542 ? -27.475 -16.989 -25.541 1.00 83.69 542 LEU A N 1
ATOM 4368 C CA . LEU A 1 542 ? -27.448 -16.210 -24.307 1.00 83.69 542 LEU A CA 1
ATOM 4369 C C . LEU A 1 542 ? -28.540 -15.118 -24.358 1.00 83.69 542 LEU A C 1
ATOM 4371 O O . LEU A 1 542 ? -28.600 -14.363 -25.332 1.00 83.69 542 LEU A O 1
ATOM 4375 N N . PRO A 1 543 ? -29.421 -15.019 -23.345 1.00 76.94 543 PRO A N 1
ATOM 4376 C CA . PRO A 1 543 ? -30.574 -14.123 -23.398 1.00 76.94 543 PRO A CA 1
ATOM 4377 C C . PRO A 1 543 ? -30.199 -12.648 -23.202 1.00 76.94 543 PRO A C 1
ATOM 4379 O O . PRO A 1 543 ? -30.981 -11.765 -23.554 1.00 76.94 543 PRO A O 1
ATOM 4382 N N . THR A 1 544 ? -29.030 -12.370 -22.619 1.00 78.44 544 THR A N 1
ATOM 4383 C CA . THR A 1 544 ? -28.551 -11.019 -22.318 1.00 78.44 544 THR A CA 1
ATOM 4384 C C . THR A 1 544 ? -27.035 -11.000 -22.159 1.00 78.44 544 THR A C 1
ATOM 4386 O O . THR A 1 544 ? -26.471 -11.897 -21.538 1.00 78.44 544 THR A O 1
ATOM 4389 N N . ASP A 1 545 ? -26.391 -9.921 -22.604 1.00 72.62 545 ASP A N 1
ATOM 4390 C CA . ASP A 1 545 ? -24.957 -9.661 -22.382 1.00 72.62 545 ASP A CA 1
ATOM 4391 C C . ASP A 1 545 ? -24.640 -9.347 -20.903 1.00 72.62 545 ASP A C 1
ATOM 4393 O O . ASP A 1 545 ? -23.517 -9.005 -20.547 1.00 72.62 545 ASP A O 1
ATOM 4397 N N . GLY A 1 546 ? -25.648 -9.390 -20.028 1.00 76.56 546 GLY A N 1
ATOM 4398 C CA . GLY A 1 546 ? -25.587 -8.983 -18.630 1.00 76.56 546 GLY A CA 1
ATOM 4399 C C . GLY A 1 546 ? -25.553 -10.097 -17.591 1.00 76.56 546 GLY A C 1
ATOM 4400 O O . GLY A 1 546 ? -25.618 -9.782 -16.407 1.00 76.56 546 GLY A O 1
ATOM 4401 N N . LEU A 1 547 ? -25.519 -11.365 -18.004 1.00 85.81 547 LEU A N 1
ATOM 4402 C CA . LEU A 1 547 ? -25.546 -12.503 -17.087 1.00 85.81 547 LEU A CA 1
ATOM 4403 C C . LEU A 1 547 ? -24.215 -12.605 -16.327 1.00 85.81 547 LEU A C 1
ATOM 4405 O O . LEU A 1 547 ? -23.171 -12.796 -16.947 1.00 85.81 547 LEU A O 1
ATOM 4409 N N . SER A 1 548 ? -24.246 -12.490 -15.001 1.00 87.75 548 SER A N 1
ATOM 4410 C CA . SER A 1 548 ? -23.050 -12.553 -14.146 1.00 87.75 548 SER A CA 1
ATOM 4411 C C . SER A 1 548 ? -23.158 -13.587 -13.022 1.00 87.75 548 SER A C 1
ATOM 4413 O O . SER A 1 548 ? -22.138 -14.132 -12.605 1.00 87.75 548 SER A O 1
ATOM 4415 N N . ALA A 1 549 ? -24.364 -13.909 -12.562 1.00 92.31 549 ALA A N 1
ATOM 4416 C CA . ALA A 1 549 ? -24.614 -14.972 -11.599 1.00 92.31 549 ALA A CA 1
ATOM 4417 C C . ALA A 1 549 ? -26.017 -15.564 -11.782 1.00 92.31 549 ALA A C 1
ATOM 4419 O O . ALA A 1 549 ? -26.834 -15.021 -12.523 1.00 92.31 549 ALA A O 1
ATOM 4420 N N . ALA A 1 550 ? -26.246 -16.723 -11.169 1.00 92.56 550 ALA A N 1
ATOM 4421 C CA . ALA A 1 550 ? -27.538 -17.386 -11.073 1.00 92.56 550 ALA A CA 1
ATOM 4422 C C . ALA A 1 550 ? -27.519 -18.399 -9.920 1.00 92.56 550 ALA A C 1
ATOM 4424 O O . ALA A 1 550 ? -26.521 -19.086 -9.703 1.00 92.56 550 ALA A O 1
ATOM 4425 N N . LEU A 1 551 ? -28.638 -18.576 -9.219 1.00 93.31 551 LEU A N 1
ATOM 4426 C CA . LEU A 1 551 ? -28.808 -19.655 -8.241 1.00 93.31 551 LEU A CA 1
ATOM 4427 C C . LEU A 1 551 ? -29.921 -20.601 -8.688 1.00 93.31 551 LEU A C 1
ATOM 4429 O O . LEU A 1 551 ? -31.088 -20.381 -8.377 1.00 93.31 551 LEU A O 1
ATOM 4433 N N . GLU A 1 552 ? -29.564 -21.692 -9.367 1.00 90.06 552 GLU A N 1
ATOM 4434 C CA . GLU A 1 552 ? -30.509 -22.620 -10.006 1.00 90.06 552 GLU A CA 1
ATOM 4435 C C . GLU A 1 552 ? -30.366 -24.042 -9.475 1.00 90.06 552 GLU A C 1
ATOM 4437 O O . GLU A 1 552 ? -29.260 -24.548 -9.317 1.00 90.06 552 GLU A O 1
ATOM 4442 N N . LYS A 1 553 ? -31.489 -24.718 -9.195 1.00 87.31 553 LYS A N 1
ATOM 4443 C CA . LYS A 1 553 ? -31.507 -26.090 -8.638 1.00 87.31 553 LYS A CA 1
ATOM 4444 C C . LYS A 1 553 ? -30.540 -26.286 -7.450 1.00 87.31 553 LYS A C 1
ATOM 4446 O O . LYS A 1 553 ? -29.956 -27.354 -7.298 1.00 87.31 553 LYS A O 1
ATOM 4451 N N . GLN A 1 554 ? -30.413 -25.261 -6.596 1.00 87.50 554 GLN A N 1
ATOM 4452 C CA . GLN A 1 554 ? -29.503 -25.212 -5.436 1.00 87.50 554 GLN A CA 1
ATOM 4453 C C . GLN A 1 554 ? -28.005 -25.254 -5.796 1.00 87.50 554 GLN A C 1
ATOM 4455 O O . GLN A 1 554 ? -27.177 -25.576 -4.947 1.00 87.50 554 GLN A O 1
ATOM 4460 N N . VAL A 1 555 ? -27.648 -24.902 -7.028 1.00 91.62 555 VAL A N 1
ATOM 4461 C CA . VAL A 1 555 ? -26.273 -24.649 -7.460 1.00 91.62 555 VAL A CA 1
ATOM 4462 C C . VAL A 1 555 ? -26.112 -23.141 -7.603 1.00 91.62 555 VAL A C 1
ATOM 4464 O O . VAL A 1 555 ? -26.767 -22.527 -8.447 1.00 91.62 555 VAL A O 1
ATOM 4467 N N . LEU A 1 556 ? -25.277 -22.541 -6.756 1.00 93.75 556 LEU A N 1
ATOM 4468 C CA . LEU A 1 556 ? -24.912 -21.134 -6.885 1.00 93.75 556 LEU A CA 1
ATOM 4469 C C . LEU A 1 556 ? -23.829 -21.021 -7.951 1.00 93.75 556 LEU A C 1
ATOM 4471 O O . LEU A 1 556 ? -22.764 -21.611 -7.814 1.00 93.75 556 LEU A O 1
ATOM 4475 N N . MET A 1 557 ? -24.108 -20.293 -9.017 1.00 94.44 557 MET A N 1
ATOM 4476 C CA . MET A 1 557 ? -23.213 -20.150 -10.152 1.00 94.44 557 MET A CA 1
ATOM 4477 C C . MET A 1 557 ? -22.899 -18.679 -10.372 1.00 94.44 557 MET A C 1
ATOM 4479 O O . MET A 1 557 ? -23.800 -17.845 -10.351 1.00 94.44 557 MET A O 1
ATOM 4483 N N . ALA A 1 558 ? -21.640 -18.356 -10.627 1.00 91.38 558 ALA A N 1
ATOM 4484 C CA . ALA A 1 558 ? -21.238 -17.003 -10.987 1.00 91.38 558 ALA A CA 1
ATOM 4485 C C . ALA A 1 558 ? -20.062 -17.022 -11.956 1.00 91.38 558 ALA A C 1
ATOM 4487 O O . ALA A 1 558 ? -19.287 -17.975 -11.994 1.00 91.38 558 ALA A O 1
ATOM 4488 N N . VAL A 1 559 ? -19.897 -15.961 -12.736 1.00 83.00 559 VAL A N 1
ATOM 4489 C CA . VAL A 1 559 ? -18.600 -15.706 -13.367 1.00 83.00 559 VAL A CA 1
ATOM 4490 C C . VAL A 1 559 ? -17.601 -15.224 -12.309 1.00 83.00 559 VAL A C 1
ATOM 4492 O O . VAL A 1 559 ? -17.990 -14.719 -11.249 1.00 83.00 559 VAL A O 1
ATOM 4495 N N . ASN A 1 560 ? -16.306 -15.371 -12.580 1.00 76.31 560 ASN A N 1
ATOM 4496 C CA . ASN A 1 560 ? -15.272 -14.889 -11.669 1.00 76.31 560 ASN A CA 1
ATOM 4497 C C . ASN A 1 560 ? -15.370 -13.355 -11.450 1.00 76.31 560 ASN A C 1
ATOM 4499 O O . ASN A 1 560 ? -15.949 -12.645 -12.282 1.00 76.31 560 ASN A O 1
ATOM 4503 N N . PRO A 1 561 ? -14.813 -12.818 -10.345 1.00 69.00 561 PRO A N 1
ATOM 4504 C CA . PRO A 1 561 ? -14.972 -11.405 -9.985 1.00 69.00 561 PRO A CA 1
ATOM 4505 C C . PRO A 1 561 ? -14.540 -10.419 -11.076 1.00 69.00 561 PRO A C 1
ATOM 4507 O O . PRO A 1 561 ? -15.222 -9.426 -11.319 1.00 69.00 561 PRO A O 1
ATOM 4510 N N . LEU A 1 562 ? -13.447 -10.715 -11.785 1.00 59.28 562 LEU A N 1
ATOM 4511 C CA . LEU A 1 562 ? -12.932 -9.855 -12.853 1.00 59.28 562 LEU A CA 1
ATOM 4512 C C . LEU A 1 562 ? -13.897 -9.797 -14.039 1.00 59.28 562 LEU A C 1
ATOM 4514 O O . LEU A 1 562 ? -14.127 -8.735 -14.617 1.00 59.28 562 LEU A O 1
ATOM 4518 N N . VAL A 1 563 ? -14.485 -10.934 -14.405 1.00 67.75 563 VAL A N 1
ATOM 4519 C CA . VAL A 1 563 ? -15.472 -11.013 -15.483 1.00 67.75 563 VAL A CA 1
ATOM 4520 C C . VAL A 1 563 ? -16.764 -10.317 -15.063 1.00 67.75 563 VAL A C 1
ATOM 4522 O O . VAL A 1 563 ? -17.310 -9.555 -15.856 1.00 67.75 563 VAL A O 1
ATOM 4525 N N . ALA A 1 564 ? -17.214 -10.495 -13.817 1.00 72.88 564 ALA A N 1
ATOM 4526 C CA . ALA A 1 564 ? -18.383 -9.795 -13.281 1.00 72.88 564 ALA A CA 1
ATOM 4527 C C . ALA A 1 564 ? -18.218 -8.268 -13.388 1.00 72.88 564 ALA A C 1
ATOM 4529 O O . ALA A 1 564 ? -19.102 -7.594 -13.923 1.00 72.88 564 ALA A O 1
ATOM 4530 N N . GLN A 1 565 ? -17.049 -7.745 -12.998 1.00 68.69 565 GLN A N 1
ATOM 4531 C CA . GLN A 1 565 ? -16.718 -6.322 -13.111 1.00 68.69 565 GLN A CA 1
ATOM 4532 C C . GLN A 1 565 ? -16.709 -5.835 -14.569 1.00 68.69 565 GLN A C 1
ATOM 4534 O O . GLN A 1 565 ? -17.184 -4.743 -14.865 1.00 68.69 565 GLN A O 1
ATOM 4539 N N . ARG A 1 566 ? -16.219 -6.646 -15.518 1.00 69.56 566 ARG A N 1
ATOM 4540 C CA . ARG A 1 566 ? -16.214 -6.294 -16.954 1.00 69.56 566 ARG A CA 1
ATOM 4541 C C . ARG A 1 566 ? -17.607 -6.272 -17.582 1.00 69.56 566 ARG A C 1
ATOM 4543 O O . ARG A 1 566 ? -17.825 -5.517 -18.526 1.00 69.56 566 ARG A O 1
ATOM 4550 N N . ILE A 1 567 ? -18.529 -7.106 -17.104 1.00 71.62 567 ILE A N 1
ATOM 4551 C CA . ILE A 1 567 ? -19.912 -7.177 -17.612 1.00 71.62 567 ILE A CA 1
ATOM 4552 C C . ILE A 1 567 ? -20.720 -5.956 -17.164 1.00 71.62 567 ILE A C 1
ATOM 4554 O O . ILE A 1 567 ? -21.607 -5.491 -17.885 1.00 71.62 567 ILE A O 1
ATOM 4558 N N . ARG A 1 568 ? -20.419 -5.448 -15.966 1.00 67.31 568 ARG A N 1
ATOM 4559 C CA . ARG A 1 568 ? -21.112 -4.331 -15.321 1.00 67.31 568 ARG A CA 1
ATOM 4560 C C . ARG A 1 568 ? -20.126 -3.293 -14.761 1.00 67.31 568 ARG A C 1
ATOM 4562 O O . ARG A 1 568 ? -20.152 -3.033 -13.561 1.00 67.31 568 ARG A O 1
ATOM 4569 N N . PRO A 1 569 ? -19.284 -2.661 -15.596 1.00 60.44 569 PRO A N 1
ATOM 4570 C CA . PRO A 1 569 ? -18.292 -1.694 -15.123 1.00 60.44 569 PRO A CA 1
ATOM 4571 C C . PRO A 1 569 ? -18.932 -0.463 -14.465 1.00 60.44 569 PRO A C 1
ATOM 4573 O O . PRO A 1 569 ? -18.302 0.204 -13.654 1.00 60.44 569 PRO A O 1
ATOM 4576 N N . GLU A 1 570 ? -20.187 -0.155 -14.802 1.00 50.09 570 GLU A N 1
ATOM 4577 C CA . GLU A 1 570 ? -20.966 0.932 -14.208 1.00 50.09 570 GLU A CA 1
ATOM 4578 C C . GLU A 1 570 ? -21.424 0.675 -12.765 1.00 50.09 570 GLU A C 1
ATOM 4580 O O . GLU A 1 570 ? -21.934 1.594 -12.121 1.00 50.09 570 GLU A O 1
ATOM 4585 N N . TYR A 1 571 ? -21.284 -0.554 -12.266 1.00 59.41 571 TYR A N 1
ATOM 4586 C CA . TYR A 1 571 ? -21.679 -0.932 -10.918 1.00 59.41 571 TYR A CA 1
ATOM 4587 C C . TYR A 1 571 ? -20.438 -1.427 -10.169 1.00 59.41 571 TYR A C 1
ATOM 4589 O O . TYR A 1 571 ? -19.983 -2.535 -10.448 1.00 59.41 571 TYR A O 1
ATOM 4597 N N . PRO A 1 572 ? -19.886 -0.650 -9.219 1.00 49.44 572 PRO A N 1
ATOM 4598 C CA . PRO A 1 572 ? -18.830 -1.129 -8.335 1.00 49.44 572 PRO A CA 1
ATOM 4599 C C . PRO A 1 572 ? -19.453 -2.147 -7.371 1.00 49.44 572 PRO A C 1
ATOM 4601 O O . PRO A 1 572 ? -19.871 -1.813 -6.266 1.00 49.44 572 PRO A O 1
ATOM 4604 N N . GLN A 1 573 ? -19.661 -3.375 -7.844 1.00 56.12 573 GLN A N 1
ATOM 4605 C CA . GLN A 1 573 ? -20.250 -4.444 -7.050 1.00 56.12 573 GLN A CA 1
ATOM 4606 C C . GLN A 1 573 ? -19.128 -5.234 -6.400 1.00 56.12 573 GLN A C 1
ATOM 4608 O O . GLN A 1 573 ? -18.291 -5.823 -7.084 1.00 56.12 573 GLN A O 1
ATOM 4613 N N . VAL A 1 574 ? -19.163 -5.317 -5.074 1.00 68.12 574 VAL A N 1
ATOM 4614 C CA . VAL A 1 574 ? -18.384 -6.324 -4.357 1.00 68.12 574 VAL A CA 1
ATOM 4615 C C . VAL A 1 574 ? -18.981 -7.691 -4.732 1.00 68.12 574 VAL A C 1
ATOM 4617 O O . VAL A 1 574 ? -20.197 -7.872 -4.674 1.00 68.12 574 VAL A O 1
ATOM 4620 N N . TRP A 1 575 ? -18.171 -8.646 -5.195 1.00 80.81 575 TRP A N 1
ATOM 4621 C CA . TRP A 1 575 ? -18.650 -9.917 -5.779 1.00 80.81 575 TRP A CA 1
ATOM 4622 C C . TRP A 1 575 ? -19.554 -10.731 -4.830 1.00 80.81 575 TRP A C 1
ATOM 4624 O O . TRP A 1 575 ? -20.479 -11.407 -5.269 1.00 80.81 575 TRP A O 1
ATOM 4634 N N . GLU A 1 576 ? -19.361 -10.614 -3.520 1.00 85.50 576 GLU A N 1
ATOM 4635 C CA . GLU A 1 576 ? -20.216 -11.178 -2.473 1.00 85.50 576 GLU A CA 1
ATOM 4636 C C . GLU A 1 576 ? -21.636 -10.620 -2.535 1.00 85.50 576 GLU A C 1
ATOM 4638 O O . GLU A 1 576 ? -22.588 -11.365 -2.331 1.00 85.50 576 GLU A O 1
ATOM 4643 N N . GLN A 1 577 ? -21.803 -9.338 -2.867 1.00 87.75 577 GLN A N 1
ATOM 4644 C CA . GLN A 1 577 ? -23.119 -8.729 -3.052 1.00 87.75 577 GLN A CA 1
ATOM 4645 C C . GLN A 1 577 ? -23.817 -9.280 -4.298 1.00 87.75 577 GLN A C 1
ATOM 4647 O O . GLN A 1 577 ? -25.035 -9.423 -4.291 1.00 87.75 577 GLN A O 1
ATOM 4652 N N . LEU A 1 578 ? -23.069 -9.633 -5.350 1.00 90.25 578 LEU A N 1
ATOM 4653 C CA . LEU A 1 578 ? -23.625 -10.336 -6.510 1.00 90.25 578 LEU A CA 1
ATOM 4654 C C . LEU A 1 578 ? -24.122 -11.737 -6.115 1.00 90.25 578 LEU A C 1
ATOM 4656 O O . LEU A 1 578 ? -25.219 -12.130 -6.495 1.00 90.25 578 LEU A O 1
ATOM 4660 N N . LEU A 1 579 ? -23.364 -12.482 -5.307 1.00 92.31 579 LEU A N 1
ATOM 4661 C CA . LEU A 1 579 ? -23.828 -13.777 -4.790 1.00 92.31 579 LEU A CA 1
ATOM 4662 C C . LEU A 1 579 ? -25.034 -13.618 -3.850 1.00 92.31 579 LEU A C 1
ATOM 4664 O O . LEU A 1 579 ? -26.004 -14.375 -3.942 1.00 92.31 579 LEU A O 1
ATOM 4668 N N . ALA A 1 580 ? -24.994 -12.618 -2.968 1.00 94.12 580 ALA A N 1
ATOM 4669 C CA . ALA A 1 580 ? -26.075 -12.289 -2.048 1.00 94.12 580 ALA A CA 1
ATOM 4670 C C . ALA A 1 580 ? -27.345 -11.872 -2.798 1.00 94.12 580 ALA A C 1
ATOM 4672 O O . ALA A 1 580 ? -28.440 -12.192 -2.346 1.00 94.12 580 ALA A O 1
ATOM 4673 N N . HIS A 1 581 ? -27.225 -11.216 -3.954 1.00 94.56 581 HIS A N 1
ATOM 4674 C CA . HIS A 1 581 ? -28.346 -10.864 -4.828 1.00 94.56 581 HIS A CA 1
ATOM 4675 C C . HIS A 1 581 ? -29.122 -12.116 -5.259 1.00 94.56 581 HIS A C 1
ATOM 4677 O O . HIS A 1 581 ? -30.324 -12.225 -5.009 1.00 94.56 581 HIS A O 1
ATOM 4683 N N . GLU A 1 582 ? -28.423 -13.124 -5.783 1.00 95.38 582 GLU A N 1
ATOM 4684 C CA . GLU A 1 582 ? -29.039 -14.394 -6.191 1.00 95.38 582 GLU A CA 1
ATOM 4685 C C . GLU A 1 582 ? -29.639 -15.169 -5.007 1.00 95.38 582 GLU A C 1
ATOM 4687 O O . GLU A 1 582 ? -30.721 -15.762 -5.093 1.00 95.38 582 GLU A O 1
ATOM 4692 N N . MET A 1 583 ? -28.966 -15.150 -3.854 1.00 96.62 583 MET A N 1
ATOM 4693 C CA . MET A 1 583 ? -29.503 -15.736 -2.623 1.00 96.62 583 MET A CA 1
ATOM 4694 C C . MET A 1 583 ? -30.742 -14.984 -2.117 1.00 96.62 583 MET A C 1
ATOM 4696 O O . MET A 1 583 ? -31.673 -15.614 -1.609 1.00 96.62 583 MET A O 1
ATOM 4700 N N . THR A 1 584 ? -30.797 -13.663 -2.295 1.00 97.06 584 THR A N 1
ATOM 4701 C CA . THR A 1 584 ? -31.928 -12.816 -1.896 1.00 97.06 584 THR A CA 1
ATOM 4702 C C . THR A 1 584 ? -33.168 -13.123 -2.731 1.00 97.06 584 THR A C 1
ATOM 4704 O O . THR A 1 584 ? -34.259 -13.217 -2.166 1.00 97.06 584 THR A O 1
ATOM 4707 N N . HIS A 1 585 ? -33.026 -13.411 -4.031 1.00 94.19 585 HIS A N 1
ATOM 4708 C CA . HIS A 1 585 ? -34.131 -13.951 -4.841 1.00 94.19 585 HIS A CA 1
ATOM 4709 C C . HIS A 1 585 ? -34.702 -15.233 -4.225 1.00 94.19 585 HIS A C 1
ATOM 4711 O O . HIS A 1 585 ? -35.913 -15.370 -4.046 1.00 94.19 585 HIS A O 1
ATOM 4717 N N . ARG A 1 586 ? -33.841 -16.164 -3.792 1.00 94.88 586 ARG A N 1
ATOM 4718 C CA . ARG A 1 586 ? -34.296 -17.399 -3.127 1.00 94.88 586 ARG A CA 1
ATOM 4719 C C . ARG A 1 586 ? -34.881 -17.157 -1.737 1.00 94.88 586 ARG A C 1
ATOM 4721 O O . ARG A 1 586 ? -35.796 -17.886 -1.347 1.00 94.88 586 ARG A O 1
ATOM 4728 N N . LEU A 1 587 ? -34.411 -16.155 -0.997 1.00 96.44 587 LEU A N 1
ATOM 4729 C CA . LEU A 1 587 ? -35.063 -15.716 0.237 1.00 96.44 587 LEU A CA 1
ATOM 4730 C C . LEU A 1 587 ? -36.481 -15.207 -0.054 1.00 96.44 587 LEU A C 1
ATOM 4732 O O . LEU A 1 587 ? -37.411 -15.635 0.625 1.00 96.44 587 LEU A O 1
ATOM 4736 N N . HIS A 1 588 ? -36.664 -14.383 -1.089 1.00 96.56 588 HIS A N 1
ATOM 4737 C CA . HIS A 1 588 ? -37.972 -13.864 -1.498 1.00 96.56 588 HIS A CA 1
ATOM 4738 C C . HIS A 1 588 ? -38.961 -15.006 -1.785 1.00 96.56 588 HIS A C 1
ATOM 4740 O O . HIS A 1 588 ? -40.051 -15.052 -1.212 1.00 96.56 588 HIS A O 1
ATOM 4746 N N . VAL A 1 589 ? -38.535 -16.008 -2.562 1.00 93.38 589 VAL A N 1
ATOM 4747 C CA . VAL A 1 589 ? -39.325 -17.223 -2.828 1.00 93.38 589 VAL A CA 1
ATOM 4748 C C . VAL A 1 589 ? -39.689 -17.961 -1.532 1.00 93.38 589 VAL A C 1
ATOM 4750 O O . VAL A 1 589 ? -40.822 -18.412 -1.365 1.00 93.38 589 VAL A O 1
ATOM 4753 N N . ARG A 1 590 ? -38.759 -18.084 -0.573 1.00 94.62 590 ARG A N 1
ATOM 4754 C CA . ARG A 1 590 ? -39.030 -18.742 0.722 1.00 94.62 590 ARG A CA 1
ATOM 4755 C C . ARG A 1 590 ? -40.053 -17.989 1.560 1.00 94.62 590 ARG A C 1
ATOM 4757 O O . ARG A 1 590 ? -40.900 -18.638 2.172 1.00 94.62 590 ARG A O 1
ATOM 4764 N N . VAL A 1 591 ? -39.987 -16.658 1.585 1.00 95.75 591 VAL A N 1
ATOM 4765 C CA . VAL A 1 591 ? -40.972 -15.804 2.273 1.00 95.75 591 VAL A CA 1
ATOM 4766 C C . VAL A 1 591 ? -42.375 -16.050 1.714 1.00 95.75 591 VAL A C 1
ATOM 4768 O O . VAL A 1 591 ? -43.347 -16.102 2.466 1.00 95.75 591 VAL A O 1
ATOM 4771 N N . LEU A 1 592 ? -42.470 -16.315 0.412 1.00 95.00 592 LEU A N 1
ATOM 4772 C CA . LEU A 1 592 ? -43.706 -16.641 -0.300 1.00 95.00 592 LEU A CA 1
ATOM 4773 C C . LEU A 1 592 ? -44.051 -18.142 -0.282 1.00 95.00 592 LEU A C 1
ATOM 4775 O O . LEU A 1 592 ? -44.871 -18.610 -1.065 1.00 95.00 592 LEU A O 1
ATOM 4779 N N . ASN A 1 593 ? -43.464 -18.919 0.634 1.00 92.38 593 ASN A N 1
ATOM 4780 C CA . ASN A 1 593 ? -43.684 -20.364 0.776 1.00 92.38 593 ASN A CA 1
ATOM 4781 C C . ASN A 1 593 ? -43.391 -21.184 -0.497 1.00 92.38 593 ASN A C 1
ATOM 4783 O O . ASN A 1 593 ? -43.976 -22.250 -0.695 1.00 92.38 593 ASN A O 1
ATOM 4787 N N . GLY A 1 594 ? -42.461 -20.721 -1.333 1.00 89.44 594 GLY A N 1
ATOM 4788 C CA . GLY A 1 594 ? -42.055 -21.401 -2.562 1.00 89.44 594 GLY A CA 1
ATOM 4789 C C . GLY A 1 594 ? -42.804 -20.962 -3.820 1.00 89.44 594 GLY A C 1
ATOM 4790 O O . GLY A 1 594 ? -42.572 -21.558 -4.868 1.00 89.44 594 GLY A O 1
A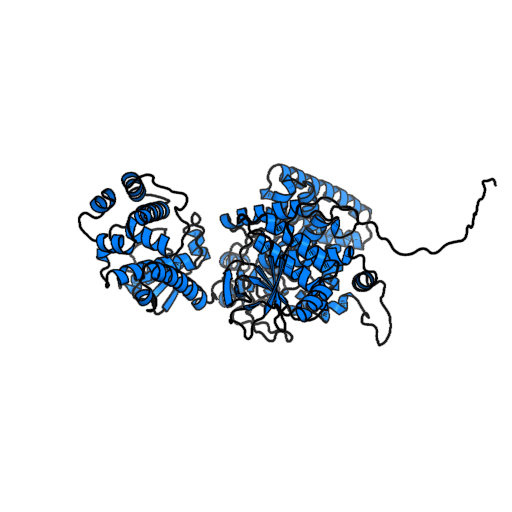TOM 4791 N N . ASP A 1 595 ? -43.690 -19.970 -3.729 1.00 91.44 595 ASP A N 1
ATOM 4792 C CA . ASP A 1 595 ? -44.448 -19.449 -4.870 1.00 91.44 595 ASP A CA 1
ATOM 4793 C C . ASP A 1 595 ? -43.663 -18.337 -5.587 1.00 91.44 595 ASP A C 1
ATOM 4795 O O . ASP A 1 595 ? -43.675 -17.178 -5.176 1.00 91.44 595 ASP A O 1
ATOM 4799 N N . GLU A 1 596 ? -42.925 -18.713 -6.633 1.00 89.12 596 GLU A N 1
ATOM 4800 C CA . GLU A 1 596 ? -42.094 -17.795 -7.428 1.00 89.12 596 GLU A CA 1
ATOM 4801 C C . GLU A 1 596 ? -42.945 -16.825 -8.267 1.00 89.12 596 GLU A C 1
ATOM 4803 O O . GLU A 1 596 ? -42.600 -15.651 -8.394 1.00 89.12 596 GLU A O 1
ATOM 4808 N N . ASP A 1 597 ? -44.122 -17.261 -8.730 1.00 90.50 597 ASP A N 1
ATOM 4809 C CA . ASP A 1 597 ? -45.062 -16.415 -9.479 1.00 90.50 597 ASP A CA 1
ATOM 4810 C C . ASP A 1 597 ? -45.646 -15.284 -8.604 1.00 90.50 597 ASP A C 1
ATOM 4812 O O . ASP A 1 597 ? -46.135 -14.273 -9.114 1.00 90.50 597 ASP A O 1
ATOM 4816 N N . ALA A 1 598 ? -45.574 -15.422 -7.275 1.00 93.56 598 ALA A N 1
ATOM 4817 C CA . ALA A 1 598 ? -46.063 -14.433 -6.318 1.00 93.56 598 ALA A CA 1
ATOM 4818 C C . ALA A 1 598 ? -45.054 -13.313 -5.985 1.00 93.56 598 ALA A C 1
ATOM 4820 O O . ALA A 1 598 ? -45.394 -12.418 -5.206 1.00 93.56 598 ALA A O 1
ATOM 4821 N N . MET A 1 599 ? -43.844 -13.322 -6.561 1.00 93.38 599 MET A N 1
ATOM 4822 C CA . MET A 1 599 ? -42.791 -12.319 -6.298 1.00 93.38 599 MET A CA 1
ATOM 4823 C C . MET A 1 599 ? -43.123 -10.914 -6.821 1.00 93.38 599 MET A C 1
ATOM 4825 O O . MET A 1 599 ? -42.465 -9.942 -6.450 1.00 93.38 599 MET A O 1
ATOM 4829 N N . GLY A 1 600 ? -44.161 -10.794 -7.651 1.00 94.19 600 GLY A N 1
ATOM 4830 C CA . GLY A 1 600 ? -44.626 -9.532 -8.213 1.00 94.19 600 GLY A CA 1
ATOM 4831 C C . GLY A 1 600 ? -43.906 -9.134 -9.506 1.00 94.19 600 GLY A C 1
ATOM 4832 O O . GLY A 1 600 ? -43.285 -9.971 -10.162 1.00 94.19 600 GLY A O 1
ATOM 4833 N N . PRO A 1 601 ? -44.030 -7.867 -9.934 1.00 94.19 601 PRO A N 1
ATOM 4834 C CA . PRO A 1 601 ? -43.439 -7.404 -11.186 1.00 94.19 601 PRO A CA 1
ATOM 4835 C C . PRO A 1 601 ? -41.904 -7.382 -11.121 1.00 94.19 601 PRO A C 1
ATOM 4837 O O . PRO A 1 601 ? -41.324 -7.229 -10.047 1.00 94.19 601 PRO A O 1
ATOM 4840 N N . THR A 1 602 ? -41.244 -7.453 -12.283 1.00 91.88 602 THR A N 1
ATOM 4841 C CA . THR A 1 602 ? -39.772 -7.483 -12.405 1.00 91.88 602 THR A CA 1
ATOM 4842 C C . THR A 1 602 ? -39.068 -6.389 -11.624 1.00 91.88 602 THR A C 1
ATOM 4844 O O . THR A 1 602 ? -38.115 -6.668 -10.905 1.00 91.88 602 THR A O 1
ATOM 4847 N N . TRP A 1 603 ? -39.569 -5.155 -11.689 1.00 94.00 603 TRP A N 1
ATOM 4848 C CA . TRP A 1 603 ? -38.968 -4.054 -10.943 1.00 94.00 603 TRP A CA 1
ATOM 4849 C C . TRP A 1 603 ? -38.976 -4.297 -9.426 1.00 94.00 603 TRP A C 1
ATOM 4851 O O . TRP A 1 603 ? -38.058 -3.874 -8.729 1.00 94.00 603 TRP A O 1
ATOM 4861 N N . PHE A 1 604 ? -39.996 -4.983 -8.904 1.00 96.06 604 PHE A N 1
ATOM 4862 C CA . PHE A 1 604 ? -40.141 -5.209 -7.473 1.00 96.06 604 PHE A CA 1
ATOM 4863 C C . PHE A 1 604 ? -39.196 -6.304 -6.997 1.00 96.06 604 PHE A C 1
ATOM 4865 O O . PHE A 1 604 ? -38.451 -6.081 -6.045 1.00 96.06 604 PHE A O 1
ATOM 4872 N N . PHE A 1 605 ? -39.178 -7.466 -7.657 1.00 94.69 605 PHE A N 1
ATOM 4873 C CA . PHE A 1 605 ? -38.323 -8.562 -7.203 1.00 94.69 605 PHE A CA 1
ATOM 4874 C C . PHE A 1 605 ? -36.834 -8.311 -7.473 1.00 94.69 605 PHE A C 1
ATOM 4876 O O . PHE A 1 605 ? -36.008 -8.665 -6.637 1.00 94.69 605 PHE A O 1
ATOM 4883 N N . GLU A 1 606 ? -36.478 -7.626 -8.563 1.00 92.50 606 GLU A N 1
ATOM 4884 C CA . GLU A 1 606 ? -35.093 -7.199 -8.797 1.00 92.50 606 GLU A CA 1
ATOM 4885 C C . GLU A 1 606 ? -34.686 -6.081 -7.832 1.00 92.50 606 GLU A C 1
ATOM 4887 O O . GLU A 1 606 ? -33.592 -6.108 -7.272 1.00 92.50 606 GLU A O 1
ATOM 4892 N N . GLY A 1 607 ? -35.581 -5.123 -7.558 1.00 94.38 607 GLY A N 1
ATOM 4893 C CA . GLY A 1 607 ? -35.359 -4.111 -6.524 1.00 94.38 607 GLY A CA 1
ATOM 4894 C C . GLY A 1 607 ? -35.168 -4.734 -5.138 1.00 94.38 607 GLY A C 1
ATOM 4895 O O . GLY A 1 607 ? -34.311 -4.285 -4.377 1.00 94.38 607 GLY A O 1
ATOM 4896 N N . PHE A 1 608 ? -35.921 -5.795 -4.830 1.00 97.19 608 PHE A N 1
ATOM 4897 C CA . PHE A 1 608 ? -35.816 -6.555 -3.583 1.00 97.19 608 PHE A CA 1
ATOM 4898 C C . PHE A 1 608 ? -34.444 -7.204 -3.452 1.00 97.19 608 PHE A C 1
ATOM 4900 O O . PHE A 1 608 ? -33.820 -7.079 -2.401 1.00 97.19 608 PHE A O 1
ATOM 4907 N N . ALA A 1 609 ? -33.948 -7.829 -4.519 1.00 95.19 609 ALA A N 1
ATOM 4908 C CA . ALA A 1 609 ? -32.624 -8.431 -4.527 1.00 95.19 609 ALA A CA 1
ATOM 4909 C C . ALA A 1 609 ? -31.502 -7.397 -4.377 1.00 95.19 609 ALA A C 1
ATOM 4911 O O . ALA A 1 609 ? -30.621 -7.602 -3.551 1.00 95.19 609 ALA A O 1
ATOM 4912 N N . VAL A 1 610 ? -31.570 -6.254 -5.074 1.00 92.06 610 VAL A N 1
ATOM 4913 C CA . VAL A 1 610 ? -30.577 -5.164 -4.942 1.00 92.06 610 VAL A CA 1
ATOM 4914 C C . VAL A 1 610 ? -30.538 -4.599 -3.518 1.00 92.06 610 VAL A C 1
ATOM 4916 O O . VAL A 1 610 ? -29.462 -4.385 -2.959 1.00 92.06 610 VAL A O 1
ATOM 4919 N N . VAL A 1 611 ? -31.703 -4.339 -2.916 1.00 93.88 611 VAL A N 1
ATOM 4920 C CA . VAL A 1 611 ? -31.775 -3.807 -1.546 1.00 93.88 611 VAL A CA 1
ATOM 4921 C C . VAL A 1 611 ? -31.331 -4.857 -0.527 1.00 93.88 611 VAL A C 1
ATOM 4923 O O . VAL A 1 611 ? -30.547 -4.534 0.362 1.00 93.88 611 VAL A O 1
ATOM 4926 N N . GLY A 1 612 ? -31.787 -6.104 -0.663 1.00 91.88 612 GLY A N 1
ATOM 4927 C CA . GLY A 1 612 ? -31.466 -7.174 0.281 1.00 91.88 612 GLY A CA 1
ATOM 4928 C C . GLY A 1 612 ? -30.026 -7.677 0.202 1.00 91.88 612 GLY A C 1
ATOM 4929 O O . GLY A 1 612 ? -29.495 -8.152 1.201 1.00 91.88 612 GLY A O 1
ATOM 4930 N N . SER A 1 613 ? -29.355 -7.495 -0.936 1.00 91.44 613 SER A N 1
ATOM 4931 C CA . SER A 1 613 ? -27.930 -7.789 -1.093 1.00 91.44 613 SER A CA 1
ATOM 4932 C C . SER A 1 613 ? -27.008 -6.639 -0.674 1.00 91.44 613 SER A C 1
ATOM 4934 O O . SER A 1 613 ? -25.799 -6.731 -0.875 1.00 91.44 613 SER A O 1
ATOM 4936 N N . GLY A 1 614 ? -27.553 -5.530 -0.161 1.00 84.00 614 GLY A N 1
ATOM 4937 C CA . GLY A 1 614 ? -26.768 -4.375 0.283 1.00 84.00 614 GLY A CA 1
ATOM 4938 C C . GLY A 1 614 ? -26.091 -3.583 -0.842 1.00 84.00 614 GLY A C 1
ATOM 4939 O O . GLY A 1 614 ? -25.171 -2.814 -0.575 1.00 84.00 614 GLY A O 1
ATOM 4940 N N . GLN A 1 615 ? -26.524 -3.739 -2.098 1.00 82.88 615 GLN A N 1
ATOM 4941 C CA . GLN A 1 615 ? -25.932 -3.002 -3.216 1.00 82.88 615 GLN A CA 1
ATOM 4942 C C . GLN A 1 615 ? -26.282 -1.499 -3.123 1.00 82.88 615 GLN A C 1
ATOM 4944 O O . GLN A 1 615 ? -27.454 -1.142 -2.939 1.00 82.88 615 GLN A O 1
ATOM 4949 N N . PRO A 1 616 ? -25.313 -0.581 -3.322 1.00 78.38 616 PRO A N 1
ATOM 4950 C CA . PRO A 1 616 ? -25.527 0.861 -3.153 1.00 78.38 616 PRO A CA 1
ATOM 4951 C C . PRO A 1 616 ? -26.291 1.521 -4.317 1.00 78.38 616 PRO A C 1
ATOM 4953 O O . PRO A 1 616 ? -26.394 2.743 -4.386 1.00 78.38 616 PRO A O 1
ATOM 4956 N N . LEU A 1 617 ? -26.840 0.742 -5.252 1.00 81.44 617 LEU A N 1
ATOM 4957 C CA . LEU A 1 617 ? -27.462 1.258 -6.472 1.00 81.44 617 LEU A CA 1
ATOM 4958 C C . LEU A 1 617 ? -28.723 2.069 -6.177 1.00 81.44 617 LEU A C 1
ATOM 4960 O O . LEU A 1 617 ? -29.597 1.604 -5.442 1.00 81.44 617 LEU A O 1
ATOM 4964 N N . GLY A 1 618 ? -28.855 3.245 -6.796 1.00 76.50 618 GLY A N 1
ATOM 4965 C CA . GLY A 1 618 ? -30.065 4.066 -6.738 1.00 76.50 618 GLY A CA 1
ATOM 4966 C C . GLY A 1 618 ? -30.301 4.755 -5.397 1.00 76.50 618 GLY A C 1
ATOM 4967 O O . GLY A 1 618 ? -31.423 5.173 -5.130 1.00 76.50 618 GLY A O 1
ATOM 4968 N N . VAL A 1 619 ? -29.286 4.847 -4.532 1.00 80.31 619 VAL A N 1
ATOM 4969 C CA . VAL A 1 619 ? -29.356 5.607 -3.268 1.00 80.31 619 VAL A CA 1
ATOM 4970 C C . VAL A 1 619 ? -29.444 7.114 -3.546 1.00 80.31 619 VAL A C 1
ATOM 4972 O O . VAL A 1 619 ? -30.077 7.859 -2.804 1.00 80.31 619 VAL A O 1
ATOM 4975 N N . GLU A 1 620 ? -28.861 7.559 -4.654 1.00 81.94 620 GLU A N 1
ATOM 4976 C CA . GLU A 1 620 ? -28.904 8.929 -5.161 1.00 81.94 620 GLU A CA 1
ATOM 4977 C C . GLU A 1 620 ? -30.261 9.320 -5.768 1.00 81.94 620 GLU A C 1
ATOM 4979 O O . GLU A 1 620 ? -30.569 10.506 -5.902 1.00 81.94 620 GLU A O 1
ATOM 4984 N N . LEU A 1 621 ? -31.084 8.333 -6.132 1.00 85.81 621 LEU A N 1
ATOM 4985 C CA . LEU A 1 621 ? -32.410 8.545 -6.696 1.00 85.81 621 LEU A CA 1
ATOM 4986 C C . LEU A 1 621 ? -33.430 8.611 -5.555 1.00 85.81 621 LEU A C 1
ATOM 4988 O O . LEU A 1 621 ? -33.632 7.652 -4.818 1.00 85.81 621 LEU A O 1
ATOM 4992 N N . SER A 1 622 ? -34.092 9.756 -5.407 1.00 88.81 622 SER A N 1
ATOM 4993 C CA . SER A 1 622 ? -35.077 10.001 -4.347 1.00 88.81 622 SER A CA 1
ATOM 4994 C C . SER A 1 622 ? -36.411 10.443 -4.955 1.00 88.81 622 SER A C 1
ATOM 4996 O O . SER A 1 622 ? -36.633 11.649 -5.083 1.00 88.81 622 SER A O 1
ATOM 4998 N N . PRO A 1 623 ? -37.291 9.499 -5.345 1.00 91.81 623 PRO A N 1
ATOM 4999 C CA . PRO A 1 623 ? -38.615 9.836 -5.864 1.00 91.81 623 PRO A CA 1
ATOM 5000 C C . PRO A 1 623 ? -39.411 10.653 -4.835 1.00 91.81 623 PRO A C 1
ATOM 5002 O O . PRO A 1 623 ? -39.402 10.336 -3.642 1.00 91.81 623 PRO A O 1
ATOM 5005 N N . ALA A 1 624 ? -40.117 11.697 -5.271 1.00 92.69 624 ALA A N 1
ATOM 5006 C CA . ALA A 1 624 ? -40.905 12.556 -4.390 1.00 92.69 624 ALA A CA 1
ATOM 5007 C C . ALA A 1 624 ? -42.340 12.043 -4.169 1.00 92.69 624 ALA A C 1
ATOM 5009 O O . ALA A 1 624 ? -42.985 12.438 -3.192 1.00 92.69 624 ALA A O 1
ATOM 5010 N N . SER A 1 625 ? -42.851 11.174 -5.048 1.00 96.19 625 SER A N 1
ATOM 5011 C CA . SER A 1 625 ? -44.195 10.592 -4.945 1.00 96.19 625 SER A CA 1
ATOM 5012 C C . SER A 1 625 ? -44.256 9.130 -5.401 1.00 96.19 625 SER A C 1
ATOM 5014 O O . SER A 1 625 ? -43.317 8.618 -6.010 1.00 96.19 625 SER A O 1
ATOM 5016 N N . ALA A 1 626 ? -45.374 8.458 -5.100 1.00 95.00 626 ALA A N 1
ATOM 5017 C CA . ALA A 1 626 ? -45.622 7.079 -5.523 1.00 95.00 626 ALA A CA 1
ATOM 5018 C C . ALA A 1 626 ? -45.697 6.956 -7.053 1.00 95.00 626 ALA A C 1
ATOM 5020 O O . ALA A 1 626 ? -45.171 6.002 -7.621 1.00 95.00 626 ALA A O 1
ATOM 5021 N N . GLU A 1 627 ? -46.292 7.947 -7.721 1.00 96.38 627 GLU A N 1
ATOM 5022 C CA . GLU A 1 627 ? -46.336 8.030 -9.181 1.00 96.38 627 GLU A CA 1
ATOM 5023 C C . GLU A 1 627 ? -44.931 8.158 -9.772 1.00 96.38 627 GLU A C 1
ATOM 5025 O O . GLU A 1 627 ? -44.610 7.444 -10.715 1.00 96.38 627 GLU A O 1
ATOM 5030 N N . GLU A 1 628 ? -44.081 9.015 -9.197 1.00 95.19 628 GLU A N 1
ATOM 5031 C CA . GLU A 1 628 ? -42.697 9.182 -9.654 1.00 95.19 628 GLU A CA 1
ATOM 5032 C C . GLU A 1 628 ? -41.865 7.914 -9.415 1.00 95.19 628 GLU A C 1
ATOM 5034 O O . GLU A 1 628 ? -41.083 7.517 -10.277 1.00 95.19 628 GLU A O 1
ATOM 5039 N N . ALA A 1 629 ? -42.054 7.242 -8.275 1.00 94.12 629 ALA A N 1
ATOM 5040 C CA . ALA A 1 629 ? -41.377 5.983 -7.971 1.00 94.12 629 ALA A CA 1
ATOM 5041 C C . ALA A 1 629 ? -41.738 4.878 -8.979 1.00 94.12 629 ALA A C 1
ATOM 5043 O O . ALA A 1 629 ? -40.846 4.181 -9.464 1.00 94.12 629 ALA A O 1
ATOM 5044 N N . LEU A 1 630 ? -43.021 4.742 -9.337 1.00 95.06 630 LEU A N 1
ATOM 5045 C CA . LEU A 1 630 ? -43.470 3.783 -10.354 1.00 95.06 630 LEU A CA 1
ATOM 5046 C C . LEU A 1 630 ? -43.029 4.187 -11.764 1.00 95.06 630 LEU A C 1
ATOM 5048 O O . LEU A 1 630 ? -42.569 3.338 -12.523 1.00 95.06 630 LEU A O 1
ATOM 5052 N N . GLU A 1 631 ? -43.090 5.476 -12.107 1.00 93.88 631 GLU A N 1
ATOM 5053 C CA . GLU A 1 631 ? -42.607 5.972 -13.399 1.00 93.88 631 GLU A CA 1
ATOM 5054 C C . GLU A 1 631 ? -41.113 5.679 -13.579 1.00 93.88 631 GLU A C 1
ATOM 5056 O O . GLU A 1 631 ? -40.698 5.226 -14.644 1.00 93.88 631 GLU A O 1
ATOM 5061 N N . LEU A 1 632 ? -40.305 5.865 -12.530 1.00 90.06 632 LEU A N 1
ATOM 5062 C CA . LEU A 1 632 ? -38.895 5.474 -12.524 1.00 90.06 632 LEU A CA 1
ATOM 5063 C C . LEU A 1 632 ? -38.725 3.961 -12.702 1.00 90.06 632 LEU A C 1
ATOM 5065 O O . LEU A 1 632 ? -37.887 3.531 -13.497 1.00 90.06 632 LEU A O 1
ATOM 5069 N N . ALA A 1 633 ? -39.524 3.152 -12.005 1.00 90.44 633 ALA A N 1
ATOM 5070 C CA . ALA A 1 633 ? -39.480 1.696 -12.105 1.00 90.44 633 ALA A CA 1
ATOM 5071 C C . ALA A 1 633 ? -39.895 1.163 -13.490 1.00 90.44 633 ALA A C 1
ATOM 5073 O O . ALA A 1 633 ? -39.449 0.092 -13.888 1.00 90.44 633 ALA A O 1
ATOM 5074 N N . HIS A 1 634 ? -40.708 1.891 -14.257 1.00 91.69 634 HIS A N 1
ATOM 5075 C CA . HIS A 1 634 ? -41.135 1.485 -15.605 1.00 91.69 634 HIS A CA 1
ATOM 5076 C C . HIS A 1 634 ? -40.205 1.968 -16.728 1.00 91.69 634 HIS A C 1
ATOM 5078 O O . HIS A 1 634 ? -40.428 1.650 -17.896 1.00 91.69 634 HIS A O 1
ATOM 5084 N N . GLN A 1 635 ? -39.156 2.731 -16.416 1.00 85.81 635 GLN A N 1
ATOM 5085 C CA . GLN A 1 635 ? -38.186 3.160 -17.423 1.00 85.81 635 GLN A CA 1
ATOM 5086 C C . GLN A 1 635 ? -37.254 2.008 -17.825 1.00 85.81 635 GLN A C 1
ATOM 5088 O O . GLN A 1 635 ? -36.397 1.578 -17.045 1.00 85.81 635 GLN A O 1
ATOM 5093 N N . ASP A 1 636 ? -37.360 1.574 -19.081 1.00 70.44 636 ASP A N 1
ATOM 5094 C CA . ASP A 1 636 ? -36.469 0.582 -19.690 1.00 70.44 636 ASP A CA 1
ATOM 5095 C C . ASP A 1 636 ? -35.090 1.164 -20.062 1.00 70.44 636 ASP A C 1
ATOM 5097 O O . ASP A 1 636 ? -34.943 2.345 -20.386 1.00 70.44 636 ASP A O 1
ATOM 5101 N N . GLY A 1 637 ? -34.057 0.314 -20.067 1.00 65.25 637 GLY A N 1
ATOM 5102 C CA . GLY A 1 637 ? -32.695 0.648 -20.509 1.00 65.25 637 GLY A CA 1
ATOM 5103 C C . GLY A 1 637 ? -31.651 0.643 -19.386 1.00 65.25 637 GLY A C 1
ATOM 5104 O O . GLY A 1 637 ? -31.929 0.218 -18.267 1.00 65.25 637 GLY A O 1
ATOM 5105 N N . ARG A 1 638 ? -30.430 1.121 -19.680 1.00 56.44 638 ARG A N 1
ATOM 5106 C CA . ARG A 1 638 ? -29.312 1.173 -18.711 1.00 56.44 638 ARG A CA 1
ATOM 5107 C C . ARG A 1 638 ? -29.743 1.847 -17.396 1.00 56.44 638 ARG A C 1
ATOM 5109 O O . ARG A 1 638 ? -30.467 2.846 -17.420 1.00 56.44 638 ARG A O 1
ATOM 5116 N N . GLY A 1 639 ? -29.302 1.303 -16.258 1.00 60.94 639 GLY A N 1
ATOM 5117 C CA . GLY A 1 639 ? -29.659 1.823 -14.930 1.00 60.94 639 GLY A CA 1
ATOM 5118 C C . GLY A 1 639 ? -30.974 1.297 -14.340 1.00 60.94 639 GLY A C 1
ATOM 5119 O O . GLY A 1 639 ? -31.433 1.854 -13.347 1.00 60.94 639 GLY A O 1
ATOM 5120 N N . SER A 1 640 ? -31.587 0.259 -14.918 1.00 80.31 640 SER A N 1
ATOM 5121 C CA . SER A 1 640 ? -32.865 -0.297 -14.445 1.00 80.31 640 SER A CA 1
ATOM 5122 C C . SER A 1 640 ? -32.822 -0.730 -12.974 1.00 80.31 640 SER A C 1
ATOM 5124 O O . SER A 1 640 ? -33.658 -0.288 -12.195 1.00 80.31 640 SER A O 1
ATOM 5126 N N . TYR A 1 641 ? -31.792 -1.472 -12.558 1.00 85.56 641 TYR A N 1
ATOM 5127 C CA . TYR A 1 641 ? -31.616 -1.932 -11.171 1.00 85.56 641 TYR A CA 1
ATOM 5128 C C . TYR A 1 641 ? -31.544 -0.793 -10.142 1.00 85.56 641 TYR A C 1
ATOM 5130 O O . TYR A 1 641 ? -32.144 -0.888 -9.073 1.00 85.56 641 TYR A O 1
ATOM 5138 N N . ALA A 1 642 ? -30.871 0.315 -10.473 1.00 86.81 642 ALA A N 1
ATOM 5139 C CA . ALA A 1 642 ? -30.819 1.495 -9.607 1.00 86.81 642 ALA A CA 1
ATOM 5140 C C . ALA A 1 642 ? -32.212 2.124 -9.435 1.00 86.81 642 ALA A C 1
ATOM 5142 O O . ALA A 1 642 ? -32.616 2.454 -8.321 1.00 86.81 642 ALA A O 1
ATOM 5143 N N . ARG A 1 643 ? -32.988 2.229 -10.522 1.00 91.69 643 ARG A N 1
ATOM 5144 C CA . ARG A 1 643 ? -34.368 2.738 -10.474 1.00 91.69 643 ARG A CA 1
ATOM 5145 C C . ARG A 1 643 ? -35.294 1.807 -9.687 1.00 91.69 643 ARG A C 1
ATOM 5147 O O . ARG A 1 643 ? -36.097 2.286 -8.891 1.00 91.69 643 ARG A O 1
ATOM 5154 N N . TYR A 1 644 ? -35.142 0.494 -9.850 1.00 94.25 644 TYR A N 1
ATOM 5155 C CA . TYR A 1 644 ? -35.897 -0.524 -9.112 1.00 94.25 644 TYR A CA 1
ATOM 5156 C C . TYR A 1 644 ? -35.647 -0.437 -7.605 1.00 94.25 644 TYR A C 1
ATOM 5158 O O . TYR A 1 644 ? -36.590 -0.370 -6.816 1.00 94.25 644 TYR A O 1
ATOM 5166 N N . ALA A 1 645 ? -34.377 -0.356 -7.202 1.00 92.81 645 ALA A N 1
ATOM 5167 C CA . ALA A 1 645 ? -34.000 -0.205 -5.803 1.00 92.81 645 ALA A CA 1
ATOM 5168 C C . ALA A 1 645 ? -34.491 1.124 -5.211 1.00 92.81 645 ALA A C 1
ATOM 5170 O O . ALA A 1 645 ? -34.991 1.146 -4.088 1.00 92.81 645 ALA A O 1
ATOM 5171 N N . ALA A 1 646 ? -34.408 2.225 -5.963 1.00 93.75 646 ALA A N 1
ATOM 5172 C CA . ALA A 1 646 ? -34.927 3.525 -5.538 1.00 93.75 646 ALA A CA 1
ATOM 5173 C C . ALA A 1 646 ? -36.445 3.496 -5.298 1.00 93.75 646 ALA A C 1
ATOM 5175 O O . ALA A 1 646 ? -36.918 3.976 -4.265 1.00 93.75 646 ALA A O 1
ATOM 5176 N N . ALA A 1 647 ? -37.203 2.880 -6.212 1.00 96.00 647 ALA A N 1
ATOM 5177 C CA . ALA A 1 647 ? -38.643 2.698 -6.062 1.00 96.00 647 ALA A CA 1
ATOM 5178 C C . ALA A 1 647 ? -38.977 1.834 -4.836 1.00 96.00 647 ALA A C 1
ATOM 5180 O O . ALA A 1 647 ? -39.824 2.215 -4.025 1.00 96.00 647 ALA A O 1
ATOM 5181 N N . LEU A 1 648 ? -38.272 0.714 -4.640 1.00 96.44 648 LEU A N 1
ATOM 5182 C CA . LEU A 1 648 ? -38.488 -0.141 -3.474 1.00 96.44 648 LEU A CA 1
ATOM 5183 C C . LEU A 1 648 ? -38.166 0.583 -2.161 1.00 96.44 648 LEU A C 1
ATOM 5185 O O . LEU A 1 648 ? -38.965 0.523 -1.227 1.00 96.44 648 LEU A O 1
ATOM 5189 N N . ARG A 1 649 ? -37.039 1.305 -2.083 1.00 94.69 649 ARG A N 1
ATOM 5190 C CA . ARG A 1 649 ? -36.683 2.105 -0.899 1.00 94.69 649 ARG A CA 1
ATOM 5191 C C . ARG A 1 649 ? -37.738 3.170 -0.612 1.00 94.69 649 ARG A C 1
ATOM 5193 O O . ARG A 1 649 ? -38.119 3.324 0.545 1.00 94.69 649 ARG A O 1
ATOM 5200 N N . PHE A 1 650 ? -38.256 3.850 -1.641 1.00 97.00 650 PHE A N 1
ATOM 5201 C CA . PHE A 1 650 ? -39.352 4.808 -1.485 1.00 97.00 650 PHE A CA 1
ATOM 5202 C C . PHE A 1 650 ? -40.581 4.149 -0.847 1.00 97.00 650 PHE A C 1
ATOM 5204 O O . PHE A 1 650 ? -41.060 4.626 0.184 1.00 97.00 650 PHE A O 1
ATOM 5211 N N . PHE A 1 651 ? -41.062 3.027 -1.390 1.00 97.06 651 PHE A N 1
ATOM 5212 C CA . PHE A 1 651 ? -42.230 2.330 -0.837 1.00 97.06 651 PHE A CA 1
ATOM 5213 C C . PHE A 1 651 ? -41.969 1.714 0.541 1.00 97.06 651 PHE A C 1
ATOM 5215 O O . PHE A 1 651 ? -42.876 1.692 1.374 1.00 97.06 651 PHE A O 1
ATOM 5222 N N . GLY A 1 652 ? -40.728 1.324 0.841 1.00 93.56 652 GLY A N 1
ATOM 5223 C CA . GLY A 1 652 ? -40.301 0.900 2.177 1.00 93.56 652 GLY A CA 1
ATOM 5224 C C . GLY A 1 652 ? -40.433 1.994 3.245 1.00 93.56 652 GLY A C 1
ATOM 5225 O O . GLY A 1 652 ? -40.569 1.685 4.426 1.00 93.56 652 GLY A O 1
ATOM 5226 N N . THR A 1 653 ? -40.473 3.277 2.856 1.00 94.75 653 THR A N 1
ATOM 5227 C CA . THR A 1 653 ? -40.808 4.377 3.785 1.00 94.75 653 THR A CA 1
ATOM 5228 C C . THR A 1 653 ? -42.307 4.492 4.078 1.00 94.75 653 THR A C 1
ATOM 5230 O O . THR A 1 653 ? -42.698 5.191 5.015 1.00 94.75 653 THR A O 1
ATOM 5233 N N . LYS A 1 654 ? -43.155 3.844 3.270 1.00 95.50 654 LYS A N 1
ATOM 5234 C CA . LYS A 1 654 ? -44.621 3.947 3.323 1.00 95.50 654 LYS A CA 1
ATOM 5235 C C . LYS A 1 654 ? -45.281 2.732 3.964 1.00 95.50 654 LYS A C 1
ATOM 5237 O O . LYS A 1 654 ? -46.277 2.884 4.667 1.00 95.50 654 LYS A O 1
ATOM 5242 N N . ALA A 1 655 ? -44.726 1.546 3.743 1.00 96.00 655 ALA A N 1
ATOM 5243 C CA . ALA A 1 655 ? -45.197 0.296 4.320 1.00 96.00 655 ALA A CA 1
ATOM 5244 C C . ALA A 1 655 ? -44.015 -0.610 4.680 1.00 96.00 655 ALA A C 1
ATOM 5246 O O . ALA A 1 655 ? -42.941 -0.522 4.085 1.00 96.00 655 ALA A O 1
ATOM 5247 N N . ALA A 1 656 ? -44.219 -1.496 5.656 1.00 95.75 656 ALA A N 1
ATOM 5248 C CA . ALA A 1 656 ? -43.206 -2.473 6.024 1.00 95.75 656 ALA A CA 1
ATOM 5249 C C . ALA A 1 656 ? -42.969 -3.450 4.862 1.00 95.75 656 ALA A C 1
ATOM 5251 O O . ALA A 1 656 ? -43.914 -3.884 4.202 1.00 95.75 656 ALA A O 1
ATOM 5252 N N . LEU A 1 657 ? -41.712 -3.839 4.636 1.00 96.69 657 LEU A N 1
ATOM 5253 C CA . LEU A 1 657 ? -41.362 -4.721 3.522 1.00 96.69 657 LEU A CA 1
ATOM 5254 C C . LEU A 1 657 ? -42.139 -6.057 3.515 1.00 96.69 657 LEU A C 1
ATOM 5256 O O . LEU A 1 657 ? -42.579 -6.453 2.436 1.00 96.69 657 LEU A O 1
ATOM 5260 N N . PRO A 1 658 ? -42.412 -6.722 4.660 1.00 97.00 658 PRO A N 1
ATOM 5261 C CA . PRO A 1 658 ? -43.264 -7.912 4.671 1.00 97.00 658 PRO A CA 1
ATOM 5262 C C . PRO A 1 658 ? -44.683 -7.685 4.143 1.00 97.00 658 PRO A C 1
ATOM 5264 O O . PRO A 1 658 ? -45.235 -8.571 3.490 1.00 97.00 658 PRO A O 1
ATOM 5267 N N . ASP A 1 659 ? -45.262 -6.503 4.371 1.00 96.38 659 ASP A N 1
ATOM 5268 C CA . ASP A 1 659 ? -46.583 -6.165 3.839 1.00 96.38 659 ASP A CA 1
ATOM 5269 C C . ASP A 1 659 ? -46.517 -5.961 2.324 1.00 96.38 659 ASP A C 1
ATOM 5271 O O . ASP A 1 659 ? -47.379 -6.465 1.605 1.00 96.38 659 ASP A O 1
ATOM 5275 N N . LEU A 1 660 ? -45.472 -5.286 1.830 1.00 97.00 660 LEU A N 1
ATOM 5276 C CA . LEU A 1 660 ? -45.243 -5.098 0.395 1.00 97.00 660 LEU A CA 1
ATOM 5277 C C . LEU A 1 660 ? -45.087 -6.445 -0.324 1.00 97.00 660 LEU A C 1
ATOM 5279 O O . LEU A 1 660 ? -45.791 -6.697 -1.300 1.00 97.00 660 LEU A O 1
ATOM 5283 N N . VAL A 1 661 ? -44.248 -7.342 0.204 1.00 96.56 661 VAL A N 1
ATOM 5284 C CA . VAL A 1 661 ? -44.050 -8.701 -0.333 1.00 96.56 661 VAL A CA 1
ATOM 5285 C C . VAL A 1 661 ? -45.366 -9.488 -0.351 1.00 96.56 661 VAL A C 1
ATOM 5287 O O . VAL A 1 661 ? -45.698 -10.121 -1.348 1.00 96.56 661 VAL A O 1
ATOM 5290 N N . ALA A 1 662 ? -46.183 -9.396 0.704 1.00 94.44 662 ALA A N 1
ATOM 5291 C CA . ALA A 1 662 ? -47.474 -10.086 0.771 1.00 94.44 662 ALA A CA 1
ATOM 5292 C C . ALA A 1 662 ? -48.537 -9.552 -0.213 1.00 94.44 662 ALA A C 1
ATOM 5294 O O . ALA A 1 662 ? -49.585 -10.190 -0.388 1.00 94.44 662 ALA A O 1
ATOM 5295 N N . GLN A 1 663 ? -48.326 -8.374 -0.810 1.00 96.25 663 GLN A N 1
ATOM 5296 C CA . GLN A 1 663 ? -49.200 -7.796 -1.837 1.00 96.25 663 GLN A CA 1
ATOM 5297 C C . GLN A 1 663 ? -48.624 -7.914 -3.254 1.00 96.25 663 GLN A C 1
ATOM 5299 O O . GLN A 1 663 ? -49.410 -7.861 -4.196 1.00 96.25 663 GLN A O 1
ATOM 5304 N N . ALA A 1 664 ? -47.309 -8.101 -3.406 1.00 94.62 664 ALA A N 1
ATOM 5305 C CA . ALA A 1 664 ? -46.588 -8.000 -4.677 1.00 94.62 664 ALA A CA 1
ATOM 5306 C C . ALA A 1 664 ? -47.180 -8.862 -5.805 1.00 94.62 664 ALA A C 1
ATOM 5308 O O . ALA A 1 664 ? -47.328 -8.391 -6.931 1.00 94.62 664 ALA A O 1
ATOM 5309 N N . GLY A 1 665 ? -47.576 -10.099 -5.495 1.00 92.19 665 GLY A N 1
ATOM 5310 C CA . GLY A 1 665 ? -48.174 -11.033 -6.456 1.00 92.19 665 GLY A CA 1
ATOM 5311 C C . GLY A 1 665 ? -49.686 -10.890 -6.688 1.00 92.19 665 GLY A C 1
ATOM 5312 O O . GLY A 1 665 ? -50.263 -11.700 -7.412 1.00 92.19 665 GLY A O 1
ATOM 5313 N N . LYS A 1 666 ? -50.379 -9.931 -6.059 1.00 94.94 666 LYS A N 1
ATOM 5314 C CA . LYS A 1 666 ? -51.841 -9.786 -6.197 1.00 94.94 666 LYS A CA 1
ATOM 5315 C C . LYS A 1 666 ? -52.218 -8.854 -7.344 1.00 94.94 666 LYS A C 1
ATOM 5317 O O . LYS A 1 666 ? -51.555 -7.853 -7.601 1.00 94.94 666 LYS A O 1
ATOM 5322 N N . GLU A 1 667 ? -53.360 -9.136 -7.973 1.00 92.50 667 GLU A N 1
ATOM 5323 C CA . GLU A 1 667 ? -53.994 -8.179 -8.883 1.00 92.50 667 GLU A CA 1
ATOM 5324 C C . GLU A 1 667 ? -54.257 -6.859 -8.145 1.00 92.50 667 GLU A C 1
ATOM 5326 O O . GLU A 1 667 ? -54.849 -6.851 -7.062 1.00 92.50 667 GLU A O 1
ATOM 5331 N N . GLY A 1 668 ? -53.824 -5.745 -8.735 1.00 93.62 668 GLY A N 1
ATOM 5332 C CA . GLY A 1 668 ? -53.977 -4.423 -8.135 1.00 93.62 668 GLY A CA 1
ATOM 5333 C C . GLY A 1 668 ? -52.783 -3.937 -7.300 1.00 93.62 668 GLY A C 1
ATOM 5334 O O . GLY A 1 668 ? -52.948 -3.004 -6.515 1.00 93.62 668 GLY A O 1
ATOM 5335 N N . PHE A 1 669 ? -51.614 -4.592 -7.373 1.00 96.19 669 PHE A N 1
ATOM 5336 C CA . PHE A 1 669 ? -50.455 -4.243 -6.540 1.00 96.19 669 PHE A CA 1
ATOM 5337 C C . PHE A 1 669 ? -49.992 -2.792 -6.731 1.00 96.19 669 PHE A C 1
ATOM 5339 O O . PHE A 1 669 ? -49.783 -2.085 -5.749 1.00 96.19 669 PHE A O 1
ATOM 5346 N N . GLU A 1 670 ? -49.886 -2.309 -7.969 1.00 94.94 670 GLU A N 1
ATOM 5347 C CA . GLU A 1 670 ? -49.465 -0.926 -8.223 1.00 94.94 670 GLU A CA 1
ATOM 5348 C C . GLU A 1 670 ? -50.540 0.089 -7.797 1.00 94.94 670 GLU A C 1
ATOM 5350 O O . GLU A 1 670 ? -50.214 1.142 -7.253 1.00 94.94 670 GLU A O 1
ATOM 5355 N N . GLU A 1 671 ? -51.829 -0.240 -7.922 1.00 96.06 671 GLU A N 1
ATOM 5356 C CA . GLU A 1 671 ? -52.925 0.571 -7.379 1.00 96.06 671 GLU A CA 1
ATOM 5357 C C . GLU A 1 671 ? -52.897 0.631 -5.849 1.00 96.06 671 GLU A C 1
ATOM 5359 O O . GLU A 1 671 ? -53.221 1.666 -5.265 1.00 96.06 671 GLU A O 1
ATOM 5364 N N . TYR A 1 672 ? -52.498 -0.462 -5.195 1.00 96.19 672 TYR A N 1
ATOM 5365 C CA . TYR A 1 672 ? -52.240 -0.484 -3.760 1.00 96.19 672 TYR A CA 1
ATOM 5366 C C . TYR A 1 672 ? -51.069 0.439 -3.395 1.00 96.19 672 TYR A C 1
ATOM 5368 O O . TYR A 1 672 ? -51.205 1.228 -2.463 1.00 96.19 672 TYR A O 1
ATOM 5376 N N . LEU A 1 673 ? -49.966 0.403 -4.150 1.00 96.31 673 LEU A N 1
ATOM 5377 C CA . LEU A 1 673 ? -48.806 1.273 -3.929 1.00 96.31 673 LEU A CA 1
ATOM 5378 C C . LEU A 1 673 ? -49.133 2.761 -4.116 1.00 96.31 673 LEU A C 1
ATOM 5380 O O . LEU A 1 673 ? -48.672 3.587 -3.334 1.00 96.31 673 LEU A O 1
ATOM 5384 N N . LEU A 1 674 ? -49.963 3.106 -5.104 1.00 95.50 674 LEU A N 1
ATOM 5385 C CA . LEU A 1 674 ? -50.447 4.476 -5.325 1.00 95.50 674 LEU A CA 1
ATOM 5386 C C . LEU A 1 674 ? -51.366 4.987 -4.203 1.00 95.50 674 LEU A C 1
ATOM 5388 O O . LEU A 1 674 ? -51.594 6.191 -4.095 1.00 95.50 674 LEU A O 1
ATOM 5392 N N . ALA A 1 675 ? -51.926 4.090 -3.388 1.00 93.31 675 ALA A N 1
ATOM 5393 C CA . ALA A 1 675 ? -52.807 4.438 -2.276 1.00 93.31 675 ALA A CA 1
ATOM 5394 C C . ALA A 1 675 ? -52.077 4.613 -0.926 1.00 93.31 675 ALA A C 1
ATOM 5396 O O . ALA A 1 675 ? -52.733 5.007 0.046 1.00 93.31 675 ALA A O 1
ATOM 5397 N N . LEU A 1 676 ? -50.772 4.310 -0.857 1.00 91.19 676 LEU A N 1
ATOM 5398 C CA . LEU A 1 676 ? -49.895 4.496 0.311 1.00 91.19 676 LEU A CA 1
ATOM 5399 C C . LEU A 1 676 ? -49.383 5.941 0.426 1.00 91.19 676 LEU A C 1
ATOM 5401 O O . LEU A 1 676 ? -49.337 6.457 1.569 1.00 91.19 676 LEU A O 1
#

Radius of gyration: 29.7 Å; chains: 1; bounding box: 105×73×71 Å

Foldseek 3Di:
DDDDDDDDDDDDDDDDDDDDDDDDDDDDDQDAAEWEWEDDDPPDAIETDPPPVLVVVLVVLLPFQQNVLLSVLLQLLLVPDPPPDRHYAYEYADAVWQAKDAWGWYQYPVRDTDTGRQQIYGYDHPDSVCSGLSSQLRSQLNSLSSLQADPPPPQLFPQPQAQLDQTALVSLQSNLSSLLSSQCCQQAGPDPVSVCVQVVPVQDDDPPGPCPDLLCNQVVDSVSSNCSHVVLQVLQSQFAAPDQDQDSVCSRRRSHGDQLFGAAPRQLSSGNSNSNSLVNCVQPVDDRHHSVVTDCNLLSVQQSQLSVVCLQQVQSPSSLSSLVSSCVPVVCSLLSSCVSNVVNQLALVCRVCRNVLVVCVVVVVVVVNVVVVVVSVVVSVVVSVVCVVPSVSSRVQPAGFFKKWFPPQFDADPVVRDTGTGMHGLLNDRSSSQVPQPPDDPQLSVQSVVVCRVPNAPYPVSSCVRSVCPVSPVRIDGPPPPDPVVVLLVVLLVLLCVLCVVQVNNVLSVDQLADEEEEAQEPLVLVCVVCVLVVHDNPDDDPDLQAAWAQPPRYTYGYDPVRNCVSCVVFPDDVSLVSSLNSQLVSLCVLVVNPNLLQADPLASLLSSCVSSVGCAQVVPAQPALVSLVVLCPDDDPSNSSSSVNSNVNLCVVDPPSVLSVLRNDPCSSVVSNVD

pLDDT: mean 82.5, std 17.15, range [20.72, 98.44]

Sequence (676 aa):
MRHVFCFLVLLLLPSSTLARPHKKAQTDDLSLDVVYMERADRGSPFHRIDERERIEKLLQWMDNEAADFALRLYRSAWQRRLDGQPPVFYIALEAGGNHASQGFTLIEGDDTLVDDDQMPFILLDEQEYRFSGTLLHETGHLILGLLGAEPVDTDVSYVFHTTPAVTDRWTAFNEGFAQHLETIYAERVTDPDMRLHFDNRSSTFGPTSKHFFGPAMDLRTLSQTWQRFNGVRDNRFAHPAAYDGPDLLRHAIDPERDLSRLRNSSQLLACEGFVATVFYRLGTTSAPGPLSSLDYEPIFDALAKAFQYESVHVDHLWLLHTINSLAEVRPEARTIFLDLSRLTTVSNQMLEDWPQIYDAGLRVNVKAYGDWQQQEAEIFNHWVARLEQDHSLLAAAVAPEVFVCVDKKTVVPQLIQQSVDLCFDLNAATIPQLRAIDGADEHWLDEVVEERLPRPFQDLPDLGERAGAEHLESALVSWPANLNLDARVQVAMDIVGHFADQHGWKELAEKPFHHSVEVFDNQEQLWQRILALHELNPETPLPTDGLSAALEKQVLMAVNPLVAQRIRPEYPQVWEQLLAHEMTHRLHVRVLNGDEDAMGPTWFFEGFAVVGSGQPLGVELSPASAEEALELAHQDGRGSYARYAAALRFFGTKAALPDLVAQAGKEGFEEYLLAL

Secondary structure (DSSP, 8-state):
------------------------------PPEEEEEE-SSTTSPEEE---HHHHHHHHHHT-SHHHHHHHHHHHHHHTT-TT-PPPEEEEEE-TT-EEEEEEEEEE-TTS-EEEEEEEEEEEE-S-GGGGTHHHHHHHHHHHHHHTT-----TTS--S---TT-B--HHHHHHHHHHHHHHHHHHHH---HHHHHHHS-TT---STT-S-S-HHHHGGG-TT-HHIIIIIHHTTGGGS-BS--SS-HHHHHH---B-TT----HHHHHTBHHHHHHHHHHHHT-SPS--GGG---HHHHHHHHHHHHHHHHH----HHHHHHHHHHTT-THHHHHHHHHTTTTTT-THHHHHHHHHHHHHHTT-HHHHHHHHHHHHHHHHHHHHHHTT-GGGGGTTPPPP-EEEEEEEEE--TTT---EEEEEETTT--HHHHHTSTT--HHHHHHHHHHHTTS---SHHHHHHHH-GGGTTTTEEETTTT--HHHHHHHHHHHHHHHHHHTT-HHHHSS-S-SEEEEESSHHHHHHHHHHHTT--TTPPPS-TT--EEEETTEEEEE-HHHHHHH-TTS---HHHHHHHHHHHHHHHHHTTT-GGGG-SHHHHHHHHHHHTT--TTSS---SSHHHHHHHHT--STTHHHHHHHHHHHHHTTS-HHHHHHHHTSTTHHHHHHT-